Protein AF-A0AAW0LZB6-F1 (afdb_monomer_lite)

Secondary structure (DSSP, 8-state):
----PPPPPEEEEEE---STTHHHHHHHHHHHHHHH-TTEEEEEEE-HHHHHHHHTT--TTT--TTEEEEE----PPTT----S-THHHHHHHHHHHHHHHHHHHHHHHHHHTS---EEEEETT-TTHHHHHHHHT--EEEEE-S-THHHHHHHTHHHHHHHHTSS---S-B-TTSTT-TTSBGGGS-IIIIIS-SSS-HHHHHHHHHHHHGGGSS--EESGGGSSS------------S-----------SS-----HHHHHHHHHHHHHHGGGS----------GGG-EEEEE---STTHHHHHHHHHHHHHHH-TTSEEEEEEEHHHHHHHHTTS-TTS---TTEEEEEE--SPPTT----S-HHHHHHHHHHHHHHHHIIIIIHHHHHHHT----EEEEETT-TTHHHHHHHHT--EEEEE-S-HHHHHHHHTHHHHHHHHHS--S-HHHHHH-B-TTSTT-TT-BGGGS-HHHH-S--TT-HHHHHHHHHHHHGGGSS-EEESS-STTS-HHHHHHHHHHSS-EEE--S----PPPS----TT-HHHHHHTS-TT-------TTT----HHHHHHHHHH-

Structure (mmCIF, N/CA/C/O backbone):
data_AF-A0AAW0LZB6-F1
#
_entry.id   AF-A0AAW0LZB6-F1
#
loop_
_atom_site.group_PDB
_atom_site.id
_atom_site.type_symbol
_atom_site.label_atom_id
_atom_site.label_alt_id
_atom_site.label_comp_id
_atom_site.label_asym_id
_atom_site.label_entity_id
_atom_site.label_seq_id
_atom_site.pdbx_PDB_ins_code
_atom_site.Cartn_x
_atom_site.Cartn_y
_atom_site.Cartn_z
_atom_site.occupancy
_atom_site.B_iso_or_equiv
_atom_site.auth_seq_id
_atom_site.auth_comp_id
_atom_site.auth_asym_id
_atom_site.auth_atom_id
_atom_site.pdbx_PDB_model_num
ATOM 1 N N . MET A 1 1 ? -8.696 -3.576 50.695 1.00 37.84 1 MET A N 1
ATOM 2 C CA . MET A 1 1 ? -9.149 -3.639 49.290 1.00 37.84 1 MET A CA 1
ATOM 3 C C . MET A 1 1 ? -8.538 -2.445 48.588 1.00 37.84 1 MET A C 1
ATOM 5 O O . MET A 1 1 ? -8.639 -1.360 49.142 1.00 37.84 1 MET A O 1
ATOM 9 N N . ALA A 1 2 ? -7.823 -2.647 47.482 1.00 38.34 2 ALA A N 1
ATOM 10 C CA . ALA A 1 2 ? -7.198 -1.547 46.751 1.00 38.34 2 ALA A CA 1
ATOM 11 C C . ALA A 1 2 ? -8.216 -0.918 45.792 1.00 38.34 2 ALA A C 1
ATOM 13 O O . ALA A 1 2 ? -8.931 -1.641 45.101 1.00 38.34 2 ALA A O 1
ATOM 14 N N . GLU A 1 3 ? -8.283 0.409 45.769 1.00 43.34 3 GLU A N 1
ATOM 15 C CA . GLU A 1 3 ? -9.135 1.158 44.846 1.00 43.34 3 GLU A CA 1
ATOM 16 C C . GLU A 1 3 ? -8.582 1.058 43.419 1.00 43.34 3 GLU A C 1
ATOM 18 O O . GLU A 1 3 ? -7.417 1.371 43.160 1.00 43.34 3 GLU A O 1
ATOM 23 N N . THR A 1 4 ? -9.424 0.652 42.472 1.00 42.69 4 THR A N 1
ATOM 24 C CA . THR A 1 4 ? -9.118 0.730 41.041 1.00 42.69 4 THR A CA 1
ATOM 25 C C . THR A 1 4 ? -9.146 2.190 40.596 1.00 42.69 4 THR A C 1
ATOM 27 O O . THR A 1 4 ? -10.219 2.753 40.378 1.00 42.69 4 THR A O 1
ATOM 30 N N . LYS A 1 5 ? -7.968 2.810 40.452 1.00 45.06 5 LYS A N 1
ATOM 31 C CA . LYS A 1 5 ? -7.835 4.136 39.829 1.00 45.06 5 LYS A CA 1
ATOM 32 C C . LYS A 1 5 ? -8.330 4.076 38.382 1.00 45.06 5 LYS A C 1
ATOM 34 O O . LYS A 1 5 ? -7.759 3.349 37.573 1.00 45.06 5 LYS A O 1
ATOM 39 N N . SER A 1 6 ? -9.360 4.853 38.055 1.00 54.03 6 SER A N 1
ATOM 40 C CA . SER A 1 6 ? -9.753 5.075 36.663 1.00 54.03 6 SER A CA 1
ATOM 41 C C . SER A 1 6 ? -8.662 5.842 35.906 1.00 54.03 6 SER A C 1
ATOM 43 O O . SER A 1 6 ? -7.946 6.668 36.477 1.00 54.03 6 SER A O 1
ATOM 45 N N . SER A 1 7 ? -8.531 5.572 34.606 1.00 56.25 7 SER A N 1
ATOM 46 C CA . SER A 1 7 ? -7.719 6.394 33.703 1.00 56.25 7 SER A CA 1
ATOM 47 C C . SER A 1 7 ? -8.211 7.851 33.729 1.00 56.25 7 SER A C 1
ATOM 49 O O . SER A 1 7 ? -9.432 8.047 33.718 1.00 56.25 7 SER A O 1
ATOM 51 N N . PRO A 1 8 ? -7.328 8.866 33.697 1.00 61.81 8 PRO A N 1
ATOM 52 C CA . PRO A 1 8 ? -7.760 10.256 33.579 1.00 61.81 8 PRO A CA 1
ATOM 53 C C . PRO A 1 8 ? -8.546 10.457 32.276 1.00 61.81 8 PRO A C 1
ATOM 55 O O . PRO A 1 8 ? -8.106 10.011 31.214 1.00 61.81 8 PRO A O 1
ATOM 58 N N . LYS A 1 9 ? -9.705 11.124 32.362 1.00 73.75 9 LYS A N 1
ATOM 59 C CA . LYS A 1 9 ? -10.462 11.548 31.177 1.00 73.75 9 LYS A CA 1
ATOM 60 C C . LYS A 1 9 ? -9.611 12.502 30.336 1.00 73.75 9 LYS A C 1
ATOM 62 O O . LYS A 1 9 ? -8.907 13.344 30.892 1.00 73.75 9 LYS A O 1
ATOM 67 N N . LYS A 1 10 ? -9.705 12.383 29.012 1.00 85.94 10 LY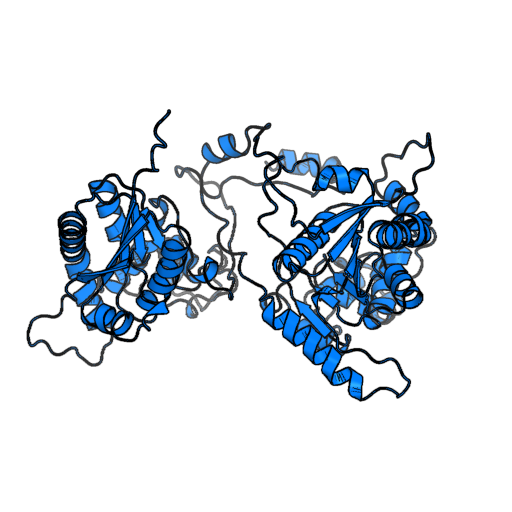S A N 1
ATOM 68 C CA . LYS A 1 10 ? -9.099 13.328 28.061 1.00 85.94 10 LYS A CA 1
ATOM 69 C C . LYS A 1 10 ? -10.183 14.152 27.371 1.00 85.94 10 LYS A C 1
ATOM 71 O O . LYS A 1 10 ? -11.324 13.711 27.262 1.00 85.94 10 LYS A O 1
ATOM 76 N N . HIS A 1 11 ? -9.799 15.324 26.883 1.00 92.81 11 HIS A N 1
ATOM 77 C CA . HIS A 1 11 ? -10.649 16.226 26.114 1.00 92.81 11 HIS A CA 1
ATOM 78 C C . HIS A 1 11 ? -9.928 16.583 24.809 1.00 92.81 11 HIS A C 1
ATOM 80 O O . HIS A 1 11 ? -8.838 17.164 24.846 1.00 92.81 11 HIS A O 1
ATOM 86 N N . VAL A 1 12 ? -10.496 16.199 23.670 1.00 93.69 12 VAL A N 1
ATOM 87 C CA . VAL A 1 12 ? -9.962 16.500 22.335 1.00 93.69 12 VAL A CA 1
ATOM 88 C C . VAL A 1 12 ? -10.838 17.575 21.707 1.00 93.69 12 VAL A C 1
ATOM 90 O O . VAL A 1 12 ? -12.052 17.398 21.598 1.00 93.69 12 VAL A O 1
ATOM 93 N N . ALA A 1 13 ? -10.235 18.684 21.285 1.00 96.50 13 ALA A N 1
ATOM 94 C CA . ALA A 1 13 ? -10.946 19.665 20.478 1.00 96.50 13 ALA A CA 1
ATOM 95 C C . ALA A 1 13 ? -10.765 19.330 18.999 1.00 96.50 13 ALA A C 1
ATOM 97 O O . ALA A 1 13 ? -9.649 19.073 18.553 1.00 96.50 13 ALA A O 1
ATOM 98 N N . VAL A 1 14 ? -11.856 19.349 18.245 1.00 96.69 14 VAL A N 1
ATOM 99 C CA . VAL A 1 14 ? -11.874 19.032 16.822 1.00 96.69 14 VAL A CA 1
ATOM 100 C C . VAL A 1 14 ? -12.255 20.284 16.049 1.00 96.69 14 VAL A C 1
ATOM 102 O O . VAL A 1 14 ? -13.348 20.799 16.253 1.00 96.69 14 VAL A O 1
ATOM 105 N N . LEU A 1 15 ? -11.380 20.793 15.184 1.00 97.19 15 LEU A N 1
ATOM 106 C CA . LEU A 1 15 ? -11.611 22.045 14.449 1.00 97.19 15 LEU A CA 1
ATOM 107 C C . LEU A 1 15 ? -11.840 21.729 12.973 1.00 97.19 15 LEU A C 1
ATOM 109 O O . LEU A 1 15 ? -10.936 21.224 12.319 1.00 97.19 15 LEU A O 1
ATOM 113 N N . ALA A 1 16 ? -13.023 22.019 12.436 1.00 92.56 16 ALA A N 1
ATOM 114 C CA . ALA A 1 16 ? -13.395 21.612 11.081 1.00 92.56 16 ALA A CA 1
ATOM 115 C C . ALA A 1 16 ? -13.456 22.789 10.091 1.00 92.56 16 ALA A C 1
ATOM 117 O O . ALA A 1 16 ? -14.102 23.803 10.360 1.00 92.56 16 ALA A O 1
ATOM 118 N N . PHE A 1 17 ? -12.854 22.627 8.906 1.00 89.75 17 PHE A N 1
ATOM 119 C CA . PHE A 1 17 ? -13.039 23.551 7.783 1.00 89.75 17 PHE A CA 1
ATOM 120 C C . PHE A 1 17 ? -14.479 23.402 7.243 1.00 89.75 17 PHE A C 1
ATOM 122 O O . PHE A 1 17 ? -14.897 22.280 6.962 1.00 89.75 17 PHE A O 1
ATOM 129 N N . PRO A 1 18 ? -15.289 24.474 7.131 1.00 81.12 18 PRO A N 1
ATOM 130 C CA . PRO A 1 18 ? -16.744 24.371 6.949 1.00 81.12 18 PRO A CA 1
ATOM 131 C C . PRO A 1 18 ? -17.202 24.080 5.511 1.00 81.12 18 PRO A C 1
ATOM 133 O O . PRO A 1 18 ? -18.406 23.960 5.276 1.00 81.12 18 PRO A O 1
ATOM 136 N N . PHE A 1 19 ? -16.282 24.014 4.546 1.00 79.50 19 PHE A N 1
ATOM 137 C CA . PHE A 1 19 ? -16.593 23.945 3.117 1.00 79.50 19 PHE A CA 1
ATOM 138 C C . PHE A 1 19 ? -16.382 22.539 2.536 1.00 79.50 19 PHE A C 1
ATOM 140 O O . PHE A 1 19 ? -15.566 21.756 3.018 1.00 79.50 19 PHE A O 1
ATOM 147 N N . GLY A 1 20 ? -17.116 22.218 1.467 1.00 71.50 20 GLY A N 1
ATOM 148 C CA . GLY A 1 20 ? -17.024 20.918 0.798 1.00 71.50 20 GLY A CA 1
ATOM 149 C C . GLY A 1 20 ? -17.418 19.745 1.705 1.00 71.50 20 GLY A C 1
ATOM 150 O O . GLY A 1 20 ? -18.363 19.835 2.487 1.00 71.50 20 GLY A O 1
ATOM 151 N N . SER A 1 21 ? -16.701 18.628 1.577 1.00 67.88 21 SER A N 1
ATOM 152 C CA . SER A 1 21 ? -16.896 17.403 2.368 1.00 67.88 21 SER A CA 1
ATOM 153 C C . SER A 1 21 ? -16.149 17.393 3.709 1.00 67.88 21 SER A C 1
ATOM 155 O O . SER A 1 21 ? -16.447 16.540 4.547 1.00 67.88 21 SER A O 1
ATOM 157 N N . HIS A 1 22 ? -15.233 18.341 3.939 1.00 77.81 22 HIS A N 1
ATOM 158 C CA . HIS A 1 22 ? -14.340 18.400 5.103 1.00 77.81 22 HIS A CA 1
ATOM 159 C C . HIS A 1 22 ? -15.051 18.176 6.458 1.00 77.81 22 HIS A C 1
ATOM 161 O O . HIS A 1 22 ? -14.616 17.302 7.218 1.00 77.81 22 HIS A O 1
ATOM 167 N N . PRO A 1 23 ? -16.197 18.833 6.761 1.00 77.62 23 PRO A N 1
ATOM 168 C CA . PRO A 1 23 ? -16.903 18.622 8.025 1.00 77.62 23 PRO A CA 1
ATOM 169 C C . PRO A 1 23 ? -17.402 17.191 8.237 1.00 77.62 23 PRO A C 1
ATOM 171 O O . PRO A 1 23 ? -17.370 16.673 9.353 1.00 77.62 23 PRO A O 1
ATOM 174 N N . LEU A 1 24 ? -17.895 16.561 7.168 1.00 78.00 24 LEU A N 1
ATOM 175 C CA . LEU A 1 24 ? -18.500 15.234 7.216 1.00 78.00 24 LEU A CA 1
ATOM 176 C C . LEU A 1 24 ? -17.428 14.162 7.409 1.00 78.00 24 LEU A C 1
ATOM 178 O O . LEU A 1 24 ? -17.588 13.278 8.251 1.00 78.00 24 LEU A O 1
ATOM 182 N N . SER A 1 25 ? -16.330 14.272 6.660 1.00 70.25 25 SER A N 1
ATOM 183 C CA . SER A 1 25 ? -15.192 13.363 6.751 1.00 70.25 25 SER A CA 1
ATOM 184 C C . SER A 1 25 ? -14.560 13.414 8.145 1.00 70.25 25 SER A C 1
ATOM 186 O O . SER A 1 25 ? -14.394 12.374 8.786 1.00 70.25 25 SER A O 1
ATOM 188 N N . LEU A 1 26 ? -14.306 14.618 8.675 1.00 76.19 26 LEU A N 1
ATOM 189 C CA . LEU A 1 26 ? -13.729 14.787 10.009 1.00 76.19 26 LEU A CA 1
ATOM 190 C C . LEU A 1 26 ? -14.674 14.290 11.119 1.00 76.19 26 LEU A C 1
ATOM 192 O O . LEU A 1 26 ? -14.229 13.616 12.046 1.00 76.19 26 LEU A O 1
ATOM 196 N N . LEU A 1 27 ? -15.991 14.512 11.013 1.00 83.69 27 LEU A N 1
ATOM 197 C CA . LEU A 1 27 ? -16.944 13.947 11.978 1.00 83.69 27 LEU A CA 1
ATOM 198 C C . LEU A 1 27 ? -17.016 12.408 11.909 1.00 83.69 27 LEU A C 1
ATOM 200 O O . LEU A 1 27 ? -17.202 11.755 12.936 1.00 83.69 27 LEU A O 1
ATOM 204 N N . ALA A 1 28 ? -16.844 11.808 10.727 1.00 75.62 28 ALA A N 1
ATOM 205 C CA . ALA A 1 28 ? -16.803 10.353 10.571 1.00 75.62 28 ALA A CA 1
ATOM 206 C C . ALA A 1 28 ? -15.567 9.715 11.238 1.00 75.62 28 ALA A C 1
ATOM 208 O O . ALA A 1 28 ? -15.676 8.611 11.777 1.00 75.62 28 ALA A O 1
ATOM 209 N N . LEU A 1 29 ? -14.421 10.411 11.256 1.00 70.94 29 LEU A N 1
ATOM 210 C CA . LEU A 1 29 ? -13.267 10.053 12.092 1.00 70.94 29 LEU A CA 1
ATOM 211 C C . LEU A 1 29 ? -13.630 10.121 13.579 1.00 70.94 29 LEU A C 1
ATOM 213 O O . LEU A 1 29 ? -13.495 9.131 14.298 1.00 70.94 29 LEU A O 1
ATOM 217 N N . VAL A 1 30 ? -14.132 11.270 14.033 1.00 79.81 30 VAL A N 1
ATOM 218 C CA . VAL A 1 30 ? -14.417 11.512 15.455 1.00 79.81 30 VAL A CA 1
ATOM 219 C C . VAL A 1 30 ? -15.426 10.511 16.013 1.00 79.81 30 VAL A C 1
ATOM 221 O O . VAL A 1 30 ? -15.245 10.038 17.128 1.00 79.81 30 VAL A O 1
ATOM 224 N N . ARG A 1 31 ? -16.440 10.110 15.234 1.00 79.94 31 ARG A N 1
ATOM 225 C CA . ARG A 1 31 ? -17.393 9.059 15.636 1.00 79.94 31 ARG A CA 1
ATOM 226 C C . ARG A 1 31 ? -16.720 7.716 15.936 1.00 79.94 31 ARG A C 1
ATOM 228 O O . ARG A 1 31 ? -17.100 7.076 16.910 1.00 79.94 31 ARG A O 1
ATOM 235 N N . LYS A 1 32 ? -15.704 7.313 15.167 1.00 69.62 32 LYS A N 1
ATOM 236 C CA . LYS A 1 32 ? -14.934 6.083 15.435 1.00 69.62 32 LYS A CA 1
ATOM 237 C C . LYS A 1 32 ? -14.071 6.235 16.686 1.00 69.62 32 LYS A C 1
ATOM 239 O O . LYS A 1 32 ? -14.173 5.424 17.597 1.00 69.62 32 LYS A O 1
ATOM 244 N N . LEU A 1 33 ? -13.311 7.330 16.782 1.00 65.56 33 LEU A N 1
ATOM 245 C CA . LEU A 1 33 ? -12.477 7.611 17.959 1.00 65.56 33 LEU A CA 1
ATOM 246 C C . LEU A 1 33 ? -13.303 7.683 19.253 1.00 65.56 33 LEU A C 1
ATOM 248 O O . LEU A 1 33 ? -12.861 7.199 20.288 1.00 65.56 33 LEU A O 1
ATOM 252 N N . ALA A 1 34 ? -14.509 8.247 19.200 1.00 75.69 34 ALA A N 1
ATOM 253 C CA . ALA A 1 34 ? -15.417 8.338 20.338 1.00 75.69 34 ALA A CA 1
ATOM 254 C C . ALA A 1 34 ? -16.033 6.985 20.739 1.00 75.69 34 ALA A C 1
ATOM 256 O O . ALA A 1 34 ? -16.273 6.774 21.928 1.00 75.69 34 ALA A O 1
ATOM 257 N N . GLN A 1 35 ? -16.256 6.073 19.784 1.00 74.44 35 GLN A N 1
ATOM 258 C CA . GLN A 1 35 ? -16.667 4.688 20.053 1.00 74.44 35 GLN A CA 1
ATOM 259 C C . GLN A 1 35 ? -15.535 3.880 20.701 1.00 74.44 35 GLN A C 1
ATOM 261 O O . GLN A 1 35 ? -15.765 3.212 21.709 1.00 74.44 35 GLN A O 1
ATOM 266 N N . ASP A 1 36 ? -14.320 3.984 20.160 1.00 66.31 36 ASP A N 1
ATOM 267 C CA . ASP A 1 36 ? -13.149 3.235 20.630 1.00 66.31 36 ASP A CA 1
ATOM 268 C C . ASP A 1 36 ? -12.569 3.797 21.944 1.00 66.31 36 ASP A C 1
ATOM 270 O O . ASP A 1 36 ? -11.957 3.066 22.726 1.00 66.31 36 ASP A O 1
ATOM 274 N N . ALA A 1 37 ? -12.784 5.088 22.224 1.00 70.81 37 ALA A N 1
ATOM 275 C CA . ALA A 1 37 ? -12.300 5.785 23.414 1.00 70.81 37 ALA A CA 1
ATOM 276 C C . ALA A 1 37 ? -13.446 6.456 24.215 1.00 70.81 37 ALA A C 1
ATOM 278 O O . ALA A 1 37 ? -13.511 7.685 24.310 1.00 70.81 37 ALA A O 1
ATOM 279 N N . PRO A 1 38 ? -14.335 5.678 24.870 1.00 77.62 38 PRO A N 1
ATOM 280 C CA . PRO A 1 38 ? -15.497 6.195 25.611 1.00 77.62 38 PRO A CA 1
ATOM 281 C C . PRO A 1 38 ? -15.142 6.988 26.888 1.00 77.62 38 PRO A C 1
ATOM 283 O O . PRO A 1 38 ? -16.022 7.499 27.578 1.00 77.62 38 PRO A O 1
ATOM 286 N N . ASN A 1 39 ? -13.856 7.077 27.239 1.00 77.69 39 ASN A N 1
ATOM 287 C CA . ASN A 1 39 ? -13.305 7.911 28.314 1.00 77.69 39 ASN A CA 1
ATOM 288 C C . ASN A 1 39 ? -12.697 9.238 27.806 1.00 77.69 39 ASN A C 1
ATOM 290 O O . ASN A 1 39 ? -12.099 9.976 28.597 1.00 77.69 39 ASN A O 1
ATOM 294 N N . VAL A 1 40 ? -12.830 9.532 26.510 1.00 84.25 40 VAL A N 1
ATOM 295 C CA . VAL A 1 40 ? -12.382 10.766 25.859 1.00 84.25 40 VAL A CA 1
ATOM 296 C C . VAL A 1 40 ? -13.605 11.551 25.398 1.00 84.25 40 VAL A C 1
ATOM 298 O O . VAL A 1 40 ? -14.446 11.009 24.686 1.00 84.25 40 VAL A O 1
ATOM 301 N N . GLU A 1 41 ? -13.697 12.817 25.801 1.00 90.56 41 GLU A N 1
ATOM 302 C CA . GLU A 1 41 ? -14.722 13.749 25.319 1.00 90.56 41 GLU A CA 1
ATOM 303 C C . GLU A 1 41 ? -14.200 14.492 24.079 1.00 90.56 41 GLU A C 1
ATOM 305 O O . GLU A 1 41 ? -13.054 14.956 24.064 1.00 90.56 41 GLU A O 1
ATOM 310 N N . PHE A 1 42 ? -15.039 14.635 23.054 1.00 93.44 42 PHE A N 1
ATOM 311 C CA . PHE A 1 42 ? -14.720 15.299 21.792 1.00 93.44 42 PHE A CA 1
ATOM 312 C C . PHE A 1 42 ? -15.601 16.536 21.591 1.00 93.44 42 PHE A C 1
ATOM 314 O O . PHE A 1 42 ? -16.817 16.427 21.416 1.00 93.44 42 PHE A O 1
ATOM 321 N N . SER A 1 43 ? -14.984 17.715 21.553 1.00 97.38 43 SER A N 1
ATOM 322 C CA . SER A 1 43 ? -15.671 18.974 21.241 1.00 97.38 43 SER A CA 1
ATOM 323 C C . SER A 1 43 ? -15.476 19.316 19.766 1.00 97.38 43 SER A C 1
ATOM 325 O O . SER A 1 43 ? -14.367 19.636 19.358 1.00 97.38 43 SER A O 1
ATOM 327 N N . PHE A 1 44 ? -16.534 19.237 18.958 1.00 96.94 44 PHE A N 1
ATOM 328 C CA . PHE A 1 44 ? -16.507 19.452 17.508 1.00 96.94 44 PHE A CA 1
ATOM 329 C C . PHE A 1 44 ? -16.890 20.893 17.147 1.00 96.94 44 PHE A C 1
ATOM 331 O O . PHE A 1 44 ? -18.060 21.267 17.205 1.00 96.94 44 PHE A O 1
ATOM 338 N N . LEU A 1 45 ? -15.897 21.705 16.790 1.00 98.00 45 LEU A N 1
ATOM 339 C CA . LEU A 1 45 ? -16.012 23.129 16.491 1.00 98.00 45 LEU A CA 1
ATOM 340 C C . LEU A 1 45 ? -16.191 23.342 14.979 1.00 98.00 45 LEU A C 1
ATOM 342 O O . LEU A 1 45 ? -15.314 22.995 14.183 1.00 98.00 45 LEU A O 1
ATOM 346 N N . ASN A 1 46 ? -17.314 23.939 14.577 1.00 95.56 46 ASN A N 1
ATOM 347 C CA . ASN A 1 46 ? -17.611 24.296 13.183 1.00 95.56 46 ASN A CA 1
ATOM 348 C C . ASN A 1 46 ? -18.676 25.412 13.122 1.00 95.56 46 ASN A C 1
ATOM 350 O O . ASN A 1 46 ? -19.205 25.839 14.141 1.00 95.56 46 ASN A O 1
ATOM 354 N N . THR A 1 47 ? -19.017 25.895 11.930 1.00 94.19 47 THR A N 1
ATOM 355 C CA . THR A 1 47 ? -20.078 26.888 11.727 1.00 94.19 47 THR A CA 1
ATOM 356 C C . THR A 1 47 ? -21.468 26.362 12.118 1.00 94.19 47 THR A C 1
ATOM 358 O O . THR A 1 47 ? -21.753 25.186 11.870 1.00 94.19 47 THR A O 1
ATOM 361 N N . PRO A 1 48 ? -22.384 27.224 12.615 1.00 93.00 48 PRO A N 1
ATOM 362 C CA . PRO A 1 48 ? -23.757 26.838 12.962 1.00 93.00 48 PRO A CA 1
ATOM 363 C C . PRO A 1 48 ? -24.489 26.085 11.849 1.00 93.00 48 PRO A C 1
ATOM 365 O O . PRO A 1 48 ? -25.196 25.110 12.091 1.00 93.00 48 PRO A O 1
ATOM 368 N N . LYS A 1 49 ? -24.291 26.509 10.594 1.00 86.25 49 LYS A N 1
ATOM 369 C CA . LYS A 1 49 ? -24.891 25.870 9.416 1.00 86.25 49 LYS A CA 1
ATOM 370 C C . LYS A 1 49 ? -24.358 24.448 9.205 1.00 86.25 49 LYS A C 1
ATOM 372 O O . LYS A 1 49 ? -25.143 23.549 8.909 1.00 86.25 49 LYS A O 1
ATOM 377 N N . SER A 1 50 ? -23.048 24.252 9.365 1.00 86.00 50 SER A N 1
ATOM 378 C CA . SER A 1 50 ? -22.397 22.944 9.249 1.00 86.00 50 SER A CA 1
ATOM 379 C C . SER A 1 50 ? -22.821 22.016 10.390 1.00 86.00 50 SER A C 1
ATOM 381 O O . SER A 1 50 ? -23.355 20.938 10.134 1.00 86.00 50 SER A O 1
ATOM 383 N N . ASN A 1 51 ? -22.706 22.467 11.644 1.00 92.25 51 ASN A N 1
ATOM 384 C CA . ASN A 1 51 ? -23.119 21.695 12.819 1.00 92.25 51 ASN A CA 1
ATOM 385 C C . ASN A 1 51 ? -24.600 21.307 12.759 1.00 92.25 51 ASN A C 1
ATOM 387 O O . ASN A 1 51 ? -24.935 20.137 12.939 1.00 92.25 51 ASN A O 1
ATOM 391 N N . HIS A 1 52 ? -25.489 22.245 12.417 1.00 87.88 52 HIS A N 1
ATOM 392 C CA . HIS A 1 52 ? -26.896 21.920 12.205 1.00 87.88 52 HIS A CA 1
ATOM 393 C C . HIS A 1 52 ? -27.050 20.822 11.143 1.00 87.88 52 HIS A C 1
ATOM 395 O O . HIS A 1 52 ? -27.745 19.839 11.384 1.00 87.88 52 HIS A O 1
ATOM 401 N N . SER A 1 53 ? -26.381 20.930 9.991 1.00 82.12 53 SER A N 1
ATOM 402 C CA . SER A 1 53 ? -26.462 19.909 8.937 1.00 82.12 53 SER A CA 1
ATOM 403 C C . SER A 1 53 ? -25.937 18.533 9.364 1.00 82.12 53 SER A C 1
ATOM 405 O O . SER A 1 53 ? -26.475 17.529 8.913 1.00 82.12 53 SER A O 1
ATOM 407 N N . LEU A 1 54 ? -24.894 18.473 10.195 1.00 80.12 54 LEU A N 1
ATOM 408 C CA . LEU A 1 54 ? -24.229 17.228 10.600 1.00 80.12 54 LEU A CA 1
ATOM 409 C C . LEU A 1 54 ? -24.917 16.498 11.761 1.00 80.12 54 LEU A C 1
ATOM 411 O O . LEU A 1 54 ? -24.867 15.266 11.836 1.00 80.12 54 LEU A O 1
ATOM 415 N N . PHE A 1 55 ? -25.520 17.255 12.683 1.00 83.19 55 PHE A N 1
ATOM 416 C CA . PHE A 1 55 ? -26.066 16.729 13.935 1.00 83.19 55 PHE A CA 1
ATOM 417 C C . PHE A 1 55 ? -27.605 16.724 13.986 1.00 83.19 55 PHE A C 1
ATOM 419 O O . PHE A 1 55 ? -28.162 15.919 14.725 1.00 83.19 55 PHE A O 1
ATOM 426 N N . SER A 1 56 ? -28.318 17.529 13.179 1.00 75.88 56 SER A N 1
ATOM 427 C CA . SER A 1 56 ? -29.800 17.490 13.142 1.00 75.88 56 SER A CA 1
ATOM 428 C C . SER A 1 56 ? -30.381 16.261 12.429 1.00 75.88 56 SER A C 1
ATOM 430 O O . SER A 1 56 ? -31.547 15.931 12.633 1.00 75.88 56 SER A O 1
ATOM 432 N N . THR A 1 57 ? -29.584 15.579 11.602 1.00 61.03 57 THR A N 1
ATOM 433 C CA . THR A 1 57 ? -29.996 14.398 10.822 1.00 61.03 57 THR A CA 1
ATOM 434 C C . THR A 1 57 ? -29.518 13.070 11.411 1.00 61.03 57 THR A C 1
ATOM 436 O O . THR A 1 57 ? -29.798 12.022 10.832 1.00 61.03 57 THR A O 1
ATOM 439 N N . ALA A 1 58 ? -28.777 13.096 12.523 1.00 61.34 58 ALA A N 1
ATOM 440 C CA . ALA A 1 58 ? -28.241 11.898 13.163 1.00 61.34 58 ALA A CA 1
ATOM 441 C C . ALA A 1 58 ? -29.360 11.062 13.803 1.00 61.34 58 ALA A C 1
ATOM 443 O O . ALA A 1 58 ? -30.257 11.595 14.462 1.00 61.34 58 ALA A O 1
ATOM 444 N N . LYS A 1 59 ? -29.301 9.739 13.635 1.00 62.12 59 LYS A N 1
ATOM 445 C CA . LYS A 1 59 ? -30.227 8.822 14.317 1.00 62.12 59 LYS A CA 1
ATOM 446 C C . LYS A 1 59 ? -29.850 8.662 15.800 1.00 62.12 59 LYS A C 1
ATOM 448 O O . LYS A 1 59 ? -28.692 8.893 16.143 1.00 62.12 59 LYS A O 1
ATOM 453 N N . PRO A 1 60 ? -30.766 8.226 16.690 1.00 58.38 60 PRO A N 1
ATOM 454 C CA . PRO A 1 60 ? -30.477 8.084 18.124 1.00 58.38 60 PRO A CA 1
ATOM 455 C C . PRO A 1 60 ? -29.283 7.174 18.464 1.00 58.38 60 PRO A C 1
ATOM 457 O O . PRO A 1 60 ? -28.639 7.375 19.486 1.00 58.38 60 PRO A O 1
ATOM 460 N N . ASP A 1 61 ? -28.987 6.197 17.608 1.00 59.56 61 ASP A N 1
ATOM 461 C CA . ASP A 1 61 ? -27.858 5.261 17.672 1.00 59.56 61 ASP A CA 1
ATOM 462 C C . ASP A 1 61 ? -26.527 5.839 17.142 1.00 59.56 61 ASP A C 1
ATOM 464 O O . ASP A 1 61 ? -25.459 5.306 17.437 1.00 59.56 61 ASP A O 1
ATOM 468 N N . GLU A 1 62 ? -26.567 6.961 16.418 1.00 59.00 62 GLU A N 1
ATOM 469 C CA . GLU A 1 62 ? -25.394 7.706 15.930 1.00 59.00 62 GLU A CA 1
ATOM 470 C C . GLU A 1 62 ? -24.998 8.870 16.871 1.00 59.00 62 GLU A C 1
ATOM 472 O O . GLU A 1 62 ? -23.973 9.530 16.657 1.00 59.00 62 GLU A O 1
ATOM 477 N N . ILE A 1 63 ? -25.802 9.136 17.912 1.00 68.81 63 ILE A N 1
ATOM 478 C CA . ILE A 1 63 ? -25.541 10.147 18.946 1.00 68.81 63 ILE A CA 1
ATOM 479 C C . ILE A 1 63 ? -24.654 9.526 20.029 1.00 68.81 63 ILE A C 1
ATOM 481 O O . ILE A 1 63 ? -25.124 8.885 20.969 1.00 68.81 63 ILE A O 1
ATOM 485 N N . LEU A 1 64 ? -23.347 9.733 19.895 1.00 79.50 64 LEU A N 1
ATOM 486 C CA . LEU A 1 64 ? -22.367 9.300 20.887 1.00 79.50 64 LEU A CA 1
ATOM 487 C C . LEU A 1 64 ? -22.323 10.310 22.046 1.00 79.50 64 LEU A C 1
ATOM 489 O O . LEU A 1 64 ? -22.184 11.508 21.793 1.00 79.50 64 LEU A O 1
ATOM 493 N N . PRO A 1 65 ? -22.436 9.865 23.313 1.00 85.12 65 PRO A N 1
ATOM 494 C CA . PRO A 1 65 ? -22.597 10.758 24.464 1.00 85.12 65 PRO A CA 1
ATOM 495 C C . PRO A 1 65 ? -21.350 11.601 24.767 1.00 85.12 65 PRO A C 1
ATOM 497 O O . PRO A 1 65 ? -21.451 12.579 25.500 1.00 85.12 65 PRO A O 1
ATOM 500 N N . ASN A 1 66 ? -20.203 11.219 24.203 1.00 90.19 66 ASN A N 1
ATOM 501 C CA . ASN A 1 66 ? -18.904 11.869 24.333 1.00 90.19 66 ASN A CA 1
ATOM 502 C C . ASN A 1 66 ? -18.501 12.692 23.092 1.00 90.19 66 ASN A C 1
ATOM 504 O O . ASN A 1 66 ? -17.323 12.996 22.914 1.00 90.19 66 ASN A O 1
ATOM 508 N N . ILE A 1 67 ? -19.455 13.063 22.226 1.00 93.25 67 ILE A N 1
ATOM 509 C CA . ILE A 1 67 ? -19.258 14.075 21.176 1.00 93.25 67 ILE A CA 1
ATOM 510 C C . ILE A 1 67 ? -20.228 15.230 21.408 1.00 93.25 67 ILE A C 1
ATOM 512 O O . ILE A 1 67 ? -21.437 15.022 21.516 1.00 93.25 67 ILE A O 1
ATOM 516 N N . LYS A 1 68 ? -19.718 16.463 21.397 1.00 94.62 68 LYS A N 1
ATOM 517 C CA . LYS A 1 68 ? -20.535 17.674 21.505 1.00 94.62 68 LYS A CA 1
ATOM 518 C C . LYS A 1 68 ? -20.138 18.713 20.462 1.00 94.62 68 LYS A C 1
ATOM 520 O O . LYS A 1 68 ? -18.962 19.021 20.308 1.00 94.62 68 LYS A O 1
ATOM 525 N N . ALA A 1 69 ? -21.124 19.257 19.753 1.00 95.12 69 ALA A N 1
ATOM 526 C CA . ALA A 1 69 ? -20.916 20.298 18.751 1.00 95.12 69 ALA A CA 1
ATOM 527 C C . ALA A 1 69 ? -20.823 21.697 19.387 1.00 95.12 69 ALA A C 1
ATOM 529 O O . ALA A 1 69 ? -21.558 22.004 20.327 1.00 95.12 69 ALA A O 1
ATOM 530 N N . TYR A 1 70 ? -19.946 22.537 18.838 1.00 96.94 70 TYR A N 1
ATOM 531 C CA . TYR A 1 70 ? -19.691 23.916 19.250 1.00 96.94 70 TYR A CA 1
ATOM 532 C C . TYR A 1 70 ? -19.679 24.842 18.032 1.00 96.94 70 TYR A C 1
ATOM 534 O O . TYR A 1 70 ? -18.999 24.574 17.039 1.00 96.94 70 TYR A O 1
ATOM 542 N N . ASP A 1 71 ? -20.435 25.934 18.114 1.00 96.50 71 ASP A N 1
ATOM 543 C CA . ASP A 1 71 ? -20.658 26.849 16.997 1.00 96.50 71 ASP A CA 1
ATOM 544 C C . ASP A 1 71 ? -19.607 27.970 16.937 1.00 96.50 71 ASP A C 1
ATOM 546 O O . ASP A 1 71 ? -19.401 28.715 17.894 1.00 96.50 71 ASP A O 1
ATOM 550 N N . VAL A 1 72 ? -18.982 28.119 15.769 1.00 95.56 72 VAL A N 1
ATOM 551 C CA . VAL A 1 72 ? -17.931 29.099 15.458 1.00 95.56 72 VAL A CA 1
ATOM 552 C C . VAL A 1 72 ? -18.424 30.027 14.343 1.00 95.56 72 VAL A C 1
ATOM 554 O O . VAL A 1 72 ? -18.953 29.567 13.335 1.00 95.56 72 VAL A O 1
ATOM 557 N N . ALA A 1 73 ? -18.290 31.347 14.497 1.00 93.25 73 ALA A N 1
ATOM 558 C CA . ALA A 1 73 ? -18.833 32.292 13.515 1.00 93.25 73 ALA A CA 1
ATOM 559 C C . ALA A 1 73 ? -18.116 32.211 12.149 1.00 93.25 73 ALA A C 1
ATOM 561 O O . ALA A 1 73 ? -16.889 32.132 12.085 1.00 93.25 73 ALA A O 1
ATOM 562 N N . ASP A 1 74 ? -18.893 32.288 11.064 1.00 87.31 74 ASP A N 1
ATOM 563 C CA . ASP A 1 74 ? -18.448 32.101 9.671 1.00 87.31 74 ASP A CA 1
ATOM 564 C C . ASP A 1 74 ? -17.759 33.327 9.037 1.00 87.31 74 ASP A C 1
ATOM 566 O O . ASP A 1 74 ? -17.245 33.242 7.927 1.00 87.31 74 ASP A O 1
ATOM 570 N N . GLY A 1 75 ? -17.746 34.467 9.734 1.00 90.50 75 GLY A N 1
ATOM 571 C CA . GLY A 1 75 ? -17.141 35.717 9.264 1.00 90.50 75 GLY A CA 1
ATOM 572 C C . GLY A 1 75 ? -18.008 36.555 8.326 1.00 90.50 75 GLY A C 1
ATOM 573 O O . GLY A 1 75 ? -17.604 37.665 7.975 1.00 90.50 75 GLY A O 1
ATOM 574 N N . VAL A 1 76 ? -19.208 36.094 7.956 1.00 89.81 76 VAL A N 1
ATOM 575 C CA . VAL A 1 76 ? -20.095 36.831 7.047 1.00 89.81 76 VAL A CA 1
ATOM 576 C C . VAL A 1 76 ? -20.740 38.015 7.787 1.00 89.81 76 VAL A C 1
ATOM 578 O O . VAL A 1 76 ? -21.434 37.816 8.789 1.00 89.81 76 VAL A O 1
ATOM 581 N N . PRO A 1 77 ? -20.559 39.275 7.333 1.00 90.56 77 PRO A N 1
ATOM 582 C CA . PRO A 1 77 ? -21.163 40.423 8.004 1.00 90.56 77 PRO A CA 1
ATOM 583 C C . PRO A 1 77 ? -22.695 40.356 7.980 1.00 90.56 77 PRO A C 1
ATOM 585 O O . PRO A 1 77 ? -23.310 39.947 6.996 1.00 90.56 77 PRO A O 1
ATOM 588 N N . LYS A 1 78 ? -23.348 40.796 9.061 1.00 88.44 78 LYS A N 1
ATOM 589 C CA . LYS A 1 78 ? -24.810 40.714 9.188 1.00 88.44 78 LYS A CA 1
ATOM 590 C C . LYS A 1 78 ? -25.519 41.497 8.074 1.00 88.44 78 LYS A C 1
ATOM 592 O O . LYS A 1 78 ? -25.440 42.721 8.030 1.00 88.44 78 LYS A O 1
ATOM 597 N N . GLY A 1 79 ? -26.276 40.786 7.237 1.00 84.00 79 GLY A N 1
ATOM 598 C CA . GLY A 1 79 ? -26.993 41.358 6.090 1.00 84.00 79 GLY A CA 1
ATOM 599 C C . GLY A 1 79 ? -26.168 41.438 4.802 1.00 84.00 79 GLY A C 1
ATOM 600 O O . GLY A 1 79 ? -26.691 41.900 3.791 1.00 84.00 79 GLY A O 1
ATOM 601 N N . HIS A 1 80 ? -24.916 40.972 4.818 1.00 88.44 80 HIS A N 1
ATOM 602 C CA . HIS A 1 80 ? -24.123 40.768 3.611 1.00 88.44 80 HIS A CA 1
ATOM 603 C C . HIS A 1 80 ? -24.688 39.601 2.799 1.00 88.44 80 HIS A C 1
ATOM 605 O O . HIS A 1 80 ? -25.027 38.555 3.354 1.00 88.44 80 HIS A O 1
ATOM 611 N N . VAL A 1 81 ? -24.792 39.782 1.484 1.00 87.06 81 VAL A N 1
ATOM 612 C CA . VAL A 1 81 ? -25.218 38.737 0.549 1.00 87.06 81 VAL A CA 1
ATOM 613 C C . VAL A 1 81 ? -23.990 38.333 -0.247 1.00 87.06 81 VAL A C 1
ATOM 615 O O . VAL A 1 81 ? -23.471 39.143 -1.011 1.00 87.06 81 VAL A O 1
ATOM 618 N N . LEU A 1 82 ? -23.534 37.095 -0.050 1.00 81.44 82 LEU A N 1
ATOM 619 C CA . LEU A 1 82 ? -22.419 36.534 -0.811 1.00 81.44 82 LEU A CA 1
ATOM 620 C C . LEU A 1 82 ? -22.737 36.571 -2.311 1.00 81.44 82 LEU A C 1
ATOM 622 O O . LEU A 1 82 ? -23.855 36.259 -2.734 1.00 81.44 82 LEU A O 1
ATOM 626 N N . SER A 1 83 ? -21.744 36.947 -3.108 1.00 80.38 83 SER A N 1
ATOM 627 C CA . SER A 1 83 ? -21.805 36.877 -4.562 1.00 80.38 83 SER A CA 1
ATOM 628 C C . SER A 1 83 ? -21.852 35.418 -5.050 1.00 80.38 83 SER A C 1
ATOM 630 O O . SER A 1 83 ? -21.624 34.482 -4.280 1.00 80.38 83 SER A O 1
ATOM 632 N N . PRO A 1 84 ? -22.109 35.183 -6.350 1.00 64.44 84 PRO A N 1
ATOM 633 C CA . PRO A 1 84 ? -22.025 33.845 -6.934 1.00 64.44 84 PRO A CA 1
ATOM 634 C C . PRO A 1 84 ? -20.617 33.223 -6.922 1.00 64.44 84 PRO A C 1
ATOM 636 O O . PRO A 1 84 ? -20.489 32.059 -7.293 1.00 64.44 84 PRO A O 1
ATOM 639 N N . ASN A 1 85 ? -19.569 33.968 -6.545 1.00 70.00 85 ASN A N 1
ATOM 640 C CA . ASN A 1 85 ? -18.217 33.431 -6.420 1.00 70.00 85 ASN A CA 1
ATOM 641 C C . ASN A 1 85 ? -18.082 32.649 -5.094 1.00 70.00 85 ASN A C 1
ATOM 643 O O . ASN A 1 85 ? -18.127 33.272 -4.030 1.00 70.00 85 ASN A O 1
ATOM 647 N N . PRO A 1 86 ? -17.866 31.318 -5.117 1.00 63.53 86 PRO A N 1
ATOM 648 C CA . PRO A 1 86 ? -17.765 30.519 -3.895 1.00 63.53 86 PRO A CA 1
ATOM 649 C C . PRO A 1 86 ? -16.588 30.924 -2.991 1.00 63.53 86 PRO A C 1
ATOM 651 O O . PRO A 1 86 ? -16.670 30.728 -1.779 1.00 63.53 86 PRO A O 1
ATOM 654 N N . ILE A 1 87 ? -15.531 31.529 -3.548 1.00 74.75 87 ILE A N 1
ATOM 655 C CA . ILE A 1 87 ? -14.325 31.925 -2.807 1.00 74.75 87 ILE A CA 1
ATOM 656 C C . ILE A 1 87 ? -14.598 33.064 -1.810 1.00 74.75 87 ILE A C 1
ATOM 658 O O . ILE A 1 87 ? -13.952 33.131 -0.769 1.00 74.75 87 ILE A O 1
ATOM 662 N N . GLU A 1 88 ? -15.598 33.923 -2.042 1.00 82.06 88 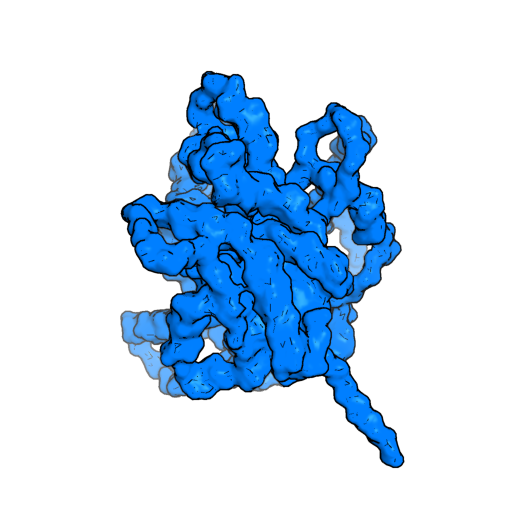GLU A N 1
ATOM 663 C CA . GLU A 1 88 ? -15.888 35.055 -1.143 1.00 82.06 88 GLU A CA 1
ATOM 664 C C . GLU A 1 88 ? -16.244 34.605 0.285 1.00 82.06 88 GLU A C 1
ATOM 666 O O . GLU A 1 88 ? -15.798 35.207 1.263 1.00 82.06 88 GLU A O 1
ATOM 671 N N . GLY A 1 89 ? -17.014 33.520 0.418 1.00 80.69 89 GLY A N 1
ATOM 672 C CA . GLY A 1 89 ? -17.333 32.944 1.726 1.00 80.69 89 GLY A CA 1
ATOM 673 C C . GLY A 1 89 ? -16.099 32.366 2.425 1.00 80.69 89 GLY A C 1
ATOM 674 O O . GLY A 1 89 ? -15.976 32.477 3.643 1.00 80.69 89 GLY A O 1
ATOM 675 N N . VAL A 1 90 ? -15.168 31.798 1.654 1.00 83.50 90 VAL A N 1
ATOM 676 C CA . VAL A 1 90 ? -13.915 31.212 2.153 1.00 83.50 90 VAL A CA 1
ATOM 677 C C . VAL A 1 90 ? -12.967 32.304 2.659 1.00 83.50 90 VAL A C 1
ATOM 679 O O . VAL A 1 90 ? -12.468 32.211 3.778 1.00 83.50 90 VAL A O 1
ATOM 682 N N . GLU A 1 91 ? -12.796 33.385 1.895 1.00 85.06 91 GLU A N 1
ATOM 683 C CA . GLU A 1 91 ? -12.007 34.567 2.276 1.00 85.06 91 GLU A CA 1
ATOM 684 C C . GLU A 1 91 ? -12.510 35.209 3.581 1.00 85.06 91 GLU A C 1
ATOM 686 O O . GLU A 1 91 ? -11.725 35.501 4.488 1.00 85.06 91 GLU A O 1
ATOM 691 N N . LEU A 1 92 ? -13.831 35.401 3.705 1.00 88.81 92 LEU A N 1
ATOM 692 C CA . LEU A 1 92 ? -14.452 35.960 4.911 1.00 88.81 92 LEU A CA 1
ATOM 693 C C . LEU A 1 92 ? -14.252 35.059 6.137 1.00 88.81 92 LEU A C 1
ATOM 695 O O . LEU A 1 92 ? -13.979 35.573 7.223 1.00 88.81 92 LEU A O 1
ATOM 699 N N . PHE A 1 93 ? -14.333 33.738 5.958 1.00 91.81 93 PHE A N 1
ATOM 700 C CA . PHE A 1 93 ? -14.109 32.755 7.015 1.00 91.81 93 PHE A CA 1
ATOM 701 C C . PHE A 1 93 ? -12.648 32.720 7.487 1.00 91.81 93 PHE A C 1
ATOM 703 O O . PHE A 1 93 ? -12.386 32.847 8.688 1.00 91.81 93 PHE A O 1
ATOM 710 N N . ILE A 1 94 ? -11.683 32.596 6.567 1.00 89.62 94 ILE A N 1
ATOM 711 C CA . ILE A 1 94 ? -10.245 32.518 6.895 1.00 89.62 94 ILE A CA 1
ATOM 712 C C . ILE A 1 94 ? -9.815 33.751 7.693 1.00 89.62 94 ILE A C 1
ATOM 714 O O . ILE A 1 94 ? -9.177 33.627 8.738 1.00 89.62 94 ILE A O 1
ATOM 718 N N . LYS A 1 95 ? -10.260 34.939 7.266 1.00 90.75 95 LYS A N 1
ATOM 719 C CA . LYS A 1 95 ? -9.942 36.230 7.893 1.00 90.75 95 LYS A CA 1
ATOM 720 C C . LYS A 1 95 ? -10.255 36.316 9.394 1.00 90.75 95 LYS A C 1
ATOM 722 O O . LYS A 1 95 ? -9.615 37.098 10.094 1.00 90.75 95 LYS A O 1
ATOM 727 N N . VAL A 1 96 ? -11.251 35.574 9.885 1.00 91.31 96 VAL A N 1
ATOM 728 C CA . VAL A 1 96 ? -11.707 35.631 11.290 1.00 91.31 96 VAL A CA 1
ATOM 729 C C . VAL A 1 96 ? -11.452 34.346 12.080 1.00 91.31 96 VAL A C 1
ATOM 731 O O . VAL A 1 96 ? -11.586 34.345 13.306 1.00 91.31 96 VAL A O 1
ATOM 734 N N . SER A 1 97 ? -11.090 33.257 11.400 1.00 91.44 97 SER A N 1
ATOM 735 C CA . SER A 1 97 ? -10.992 31.921 11.996 1.00 91.44 97 SER A CA 1
ATOM 736 C C . SER A 1 97 ? -10.083 31.838 13.234 1.00 91.44 97 SER A C 1
ATOM 738 O O . SER A 1 97 ? -10.561 31.320 14.246 1.00 91.44 97 SER A O 1
ATOM 740 N N . PRO A 1 98 ? -8.850 32.391 13.256 1.00 92.69 98 PRO A N 1
ATOM 741 C CA . PRO A 1 98 ? -7.935 32.201 14.388 1.00 92.69 98 PRO A CA 1
ATOM 742 C C . PRO A 1 98 ? -8.466 32.703 15.739 1.00 92.69 98 PRO A C 1
ATOM 744 O O . PRO A 1 98 ? -8.147 32.136 16.782 1.00 92.69 98 PRO A O 1
ATOM 747 N N . GLU A 1 99 ? -9.275 33.764 15.730 1.00 94.88 99 GLU A N 1
ATOM 748 C CA . GLU A 1 99 ? -9.895 34.336 16.932 1.00 94.88 99 GLU A CA 1
ATOM 749 C C . GLU A 1 99 ? -11.218 33.632 17.267 1.00 94.88 99 GLU A C 1
ATOM 751 O O . GLU A 1 99 ? -11.503 33.332 18.428 1.00 94.88 99 GLU A O 1
ATOM 756 N N . ASN A 1 100 ? -12.028 33.316 16.251 1.00 95.25 100 ASN A N 1
ATOM 757 C CA . ASN A 1 100 ? -13.309 32.644 16.455 1.00 95.25 100 ASN A CA 1
ATOM 758 C C . ASN A 1 100 ? -13.127 31.221 17.014 1.00 95.25 100 ASN A C 1
ATOM 760 O O . ASN A 1 100 ? -13.877 30.820 17.905 1.00 95.25 100 ASN A O 1
ATOM 764 N N . PHE A 1 101 ? -12.120 30.474 16.546 1.00 96.81 101 PHE A N 1
ATOM 765 C CA . PHE A 1 101 ? -11.814 29.145 17.080 1.00 96.81 101 PHE A CA 1
ATOM 766 C C . PHE A 1 101 ? -11.219 29.198 18.494 1.00 96.81 101 PHE A C 1
ATOM 768 O O . PHE A 1 101 ? -11.627 28.383 19.317 1.00 96.81 101 PHE A O 1
ATOM 775 N N . ARG A 1 102 ? -10.360 30.178 18.833 1.00 96.44 102 ARG A N 1
ATOM 776 C CA . ARG A 1 102 ? -9.881 30.372 20.222 1.00 96.44 102 ARG A CA 1
ATOM 777 C C . ARG A 1 102 ? -11.048 30.525 21.207 1.00 96.44 102 ARG A C 1
ATOM 779 O O . ARG A 1 102 ? -11.102 29.810 22.203 1.00 96.44 102 ARG A O 1
ATOM 786 N N . ARG A 1 103 ? -12.050 31.349 20.881 1.00 96.12 103 ARG A N 1
ATOM 787 C CA . ARG A 1 103 ? -13.270 31.502 21.704 1.00 96.12 103 ARG A CA 1
ATOM 788 C C . ARG A 1 103 ? -14.101 30.219 21.789 1.00 96.12 103 ARG A C 1
ATOM 790 O O . ARG A 1 103 ? -14.626 29.895 22.851 1.00 96.12 103 ARG A O 1
ATOM 797 N N . GLY A 1 104 ? -14.207 29.467 20.690 1.00 96.75 104 GLY A N 1
ATOM 798 C CA . GLY A 1 104 ? -14.869 28.159 20.688 1.00 96.75 104 GLY A CA 1
ATOM 799 C C . GLY A 1 104 ? -14.182 27.144 21.611 1.00 96.75 104 GLY A C 1
ATOM 800 O O . GLY A 1 104 ? -14.863 26.368 22.279 1.00 96.75 104 GLY A O 1
ATOM 801 N N . LEU A 1 105 ? -12.848 27.187 21.705 1.00 97.31 105 LEU A N 1
ATOM 802 C CA . LEU A 1 105 ? -12.067 26.355 22.627 1.00 97.31 105 LEU A CA 1
ATOM 803 C C . LEU A 1 105 ? -12.311 26.750 24.088 1.00 97.31 105 LEU A C 1
ATOM 805 O O . LEU A 1 105 ? -12.582 25.878 24.908 1.00 97.31 105 LEU A O 1
ATOM 809 N N . GLU A 1 106 ? -12.310 28.047 24.408 1.00 96.62 106 GLU A N 1
ATOM 810 C CA . GLU A 1 106 ? -12.648 28.542 25.752 1.00 96.62 106 GLU A CA 1
ATOM 811 C C . GLU A 1 106 ? -14.054 28.098 26.195 1.00 96.62 106 GLU A C 1
ATOM 813 O O . GLU A 1 106 ? -14.238 27.640 27.326 1.00 96.62 106 GLU A O 1
ATOM 818 N N . MET A 1 107 ? -15.044 28.169 25.294 1.00 96.56 107 MET A N 1
ATOM 819 C CA . MET A 1 107 ? -16.403 27.670 25.544 1.00 96.56 107 MET A CA 1
ATOM 820 C C . MET A 1 107 ? -16.433 26.152 25.761 1.00 96.56 107 MET A C 1
ATOM 822 O O . MET A 1 107 ? -17.100 25.674 26.682 1.00 96.56 107 MET A O 1
ATOM 826 N N . ALA A 1 108 ? -15.693 25.389 24.951 1.00 95.75 108 ALA A N 1
ATOM 827 C CA . ALA A 1 108 ? -15.587 23.943 25.100 1.00 95.75 108 ALA A CA 1
ATOM 828 C C . ALA A 1 108 ? -14.980 23.550 26.456 1.00 95.75 108 ALA A C 1
ATOM 830 O O . ALA A 1 108 ? -15.515 22.669 27.131 1.00 95.75 108 ALA A O 1
ATOM 831 N N . GLU A 1 109 ? -13.907 24.210 26.898 1.00 96.00 109 GLU A N 1
ATOM 832 C CA . GLU A 1 109 ? -13.311 23.960 28.215 1.00 96.00 109 GLU A CA 1
ATOM 833 C C . GLU A 1 109 ? -14.249 24.328 29.367 1.00 96.00 109 GLU A C 1
ATOM 835 O O . GLU A 1 109 ? -14.397 23.549 30.313 1.00 96.00 109 GLU A O 1
ATOM 840 N N . ALA A 1 110 ? -14.893 25.498 29.289 1.00 95.25 110 ALA A N 1
ATOM 841 C CA . ALA A 1 110 ? -15.777 26.001 30.335 1.00 95.25 110 ALA A CA 1
ATOM 842 C C . ALA A 1 110 ? -17.007 25.104 30.543 1.00 95.25 110 ALA A C 1
ATOM 844 O O . ALA A 1 110 ? -17.394 24.845 31.682 1.00 95.25 110 ALA A O 1
ATOM 845 N N . GLU A 1 111 ? -17.604 24.599 29.460 1.00 92.69 111 GLU A N 1
ATOM 846 C CA . GLU A 1 111 ? -18.801 23.757 29.535 1.00 92.69 111 GLU A CA 1
ATOM 847 C C . GLU A 1 111 ? -18.510 22.283 29.848 1.00 92.69 111 GLU A C 1
ATOM 849 O O . GLU A 1 111 ? -19.342 21.633 30.480 1.00 92.69 111 GLU A O 1
ATOM 854 N N . ASN A 1 112 ? -17.355 21.743 29.439 1.00 86.75 112 ASN A N 1
ATOM 855 C CA . ASN A 1 112 ? -16.942 20.383 29.821 1.00 86.75 112 ASN A CA 1
ATOM 856 C C . ASN A 1 112 ? -16.279 20.331 31.209 1.00 86.75 112 ASN A C 1
ATOM 858 O O . ASN A 1 112 ? -16.128 19.251 31.779 1.00 86.75 112 ASN A O 1
ATOM 862 N N . GLY A 1 113 ? -15.839 21.473 31.753 1.00 90.56 113 GLY A N 1
ATOM 863 C CA . GLY A 1 113 ? -15.067 21.538 32.997 1.00 90.56 113 GLY A CA 1
ATOM 864 C C . GLY A 1 113 ? -13.675 20.900 32.891 1.00 90.56 113 GLY A C 1
ATOM 865 O O . GLY A 1 113 ? -13.080 20.547 33.909 1.00 90.56 113 GLY A O 1
ATOM 866 N N . MET A 1 114 ? -13.161 20.720 31.670 1.00 90.19 114 MET A N 1
ATOM 867 C CA . MET A 1 114 ? -11.907 20.024 31.380 1.00 90.19 114 MET A CA 1
ATOM 868 C C . MET A 1 114 ? -11.071 20.802 30.372 1.00 90.19 114 MET A C 1
ATOM 870 O O . MET A 1 114 ? -11.574 21.196 29.320 1.00 90.19 114 MET A O 1
ATOM 874 N N . LYS A 1 115 ? -9.777 20.948 30.665 1.00 94.12 115 LYS A N 1
ATOM 875 C CA . LYS A 1 115 ? -8.806 21.536 29.741 1.00 94.12 115 LYS A CA 1
ATOM 876 C C . LYS A 1 115 ? -8.628 20.685 28.487 1.00 94.12 115 LYS A C 1
ATOM 878 O O . LYS A 1 115 ? -8.648 19.456 28.578 1.00 94.12 115 LYS A O 1
ATOM 883 N N . ILE A 1 116 ? -8.446 21.340 27.340 1.00 95.69 116 ILE A N 1
ATOM 884 C CA . ILE A 1 116 ? -8.071 20.672 26.093 1.00 95.69 116 ILE A CA 1
ATOM 885 C C . ILE A 1 116 ? -6.745 19.942 26.309 1.00 95.69 116 ILE A C 1
ATOM 887 O O . ILE A 1 116 ? -5.826 20.449 26.946 1.00 95.69 116 ILE A O 1
ATOM 891 N N . SER A 1 117 ? -6.667 18.721 25.789 1.00 86.31 117 SER A N 1
ATOM 892 C CA . SER A 1 117 ? -5.498 17.841 25.914 1.00 86.31 117 SER A CA 1
ATOM 893 C C . SER A 1 117 ? -4.897 17.430 24.566 1.00 86.31 117 SER A C 1
ATOM 895 O O . SER A 1 117 ? -3.851 16.787 24.549 1.00 86.31 117 SER A O 1
ATOM 897 N N . CYS A 1 118 ? -5.556 17.779 23.456 1.00 89.62 118 CYS A N 1
ATOM 898 C CA . CYS A 1 118 ? -5.102 17.607 22.073 1.00 89.62 118 CYS A CA 1
ATOM 899 C C . CYS A 1 118 ? -6.027 18.398 21.125 1.00 89.62 118 CYS A C 1
ATOM 901 O O . CYS A 1 118 ? -7.231 18.498 21.392 1.00 89.62 118 CYS A O 1
ATOM 903 N N . LEU A 1 119 ? -5.478 18.920 20.024 1.00 86.50 119 LEU A N 1
ATOM 904 C CA . LEU A 1 119 ? -6.234 19.450 18.885 1.00 86.50 119 LEU A CA 1
ATOM 905 C C . LEU A 1 119 ? -6.201 18.456 17.717 1.00 86.50 119 LEU A C 1
ATOM 907 O O . LEU A 1 119 ? -5.124 18.043 17.299 1.00 86.50 119 LEU A O 1
ATOM 911 N N . LEU A 1 120 ? -7.367 18.130 17.160 1.00 88.81 120 LEU A N 1
ATOM 912 C CA . LEU A 1 120 ? -7.546 17.336 15.942 1.00 88.81 120 LEU A CA 1
ATOM 913 C C . LEU A 1 120 ? -8.204 18.229 14.879 1.00 88.81 120 LEU A C 1
ATOM 915 O O . LEU A 1 120 ? -9.409 18.461 14.926 1.00 88.81 120 LEU A O 1
ATOM 919 N N . THR A 1 121 ? -7.442 18.817 13.965 1.00 91.25 121 THR A N 1
ATOM 920 C CA . THR A 1 121 ? -7.947 19.917 13.116 1.00 91.25 121 THR A CA 1
ATOM 921 C C . THR A 1 121 ? -8.041 19.511 11.662 1.00 91.25 121 THR A C 1
ATOM 923 O O . THR A 1 121 ? -7.351 18.604 11.235 1.00 91.25 121 THR A O 1
ATOM 926 N N . ASP A 1 122 ? -8.832 20.205 10.859 1.00 90.31 122 ASP A N 1
ATOM 927 C CA . ASP A 1 122 ? -8.638 20.185 9.416 1.00 90.31 122 ASP A CA 1
ATOM 928 C C . ASP A 1 122 ? -7.279 20.818 9.074 1.00 90.31 122 ASP A C 1
ATOM 930 O O . ASP A 1 122 ? -6.889 21.825 9.674 1.00 90.31 122 ASP A O 1
ATOM 934 N N . ALA A 1 123 ? -6.541 20.219 8.142 1.00 83.88 123 ALA A N 1
ATOM 935 C CA . ALA A 1 123 ? -5.206 20.671 7.763 1.00 83.88 123 ALA A CA 1
ATOM 936 C C . ALA A 1 123 ? -5.181 22.037 7.052 1.00 83.88 123 ALA A C 1
ATOM 938 O O . ALA A 1 123 ? -4.153 22.711 7.087 1.00 83.88 123 ALA A O 1
ATOM 939 N N . PHE A 1 124 ? -6.294 22.491 6.459 1.00 85.44 124 PHE A N 1
ATOM 940 C CA . PHE A 1 124 ? -6.380 23.845 5.900 1.00 85.44 124 PHE A CA 1
ATOM 941 C C . PHE A 1 124 ? -6.473 24.940 6.972 1.00 85.44 124 PHE A C 1
ATOM 943 O O . PHE A 1 124 ? -6.221 26.106 6.682 1.00 85.44 124 PHE A O 1
ATOM 950 N N . LEU A 1 125 ? -6.789 24.608 8.227 1.00 91.31 125 LEU A N 1
ATOM 951 C CA . LEU A 1 125 ? -6.813 25.577 9.326 1.00 91.31 125 LEU A CA 1
ATOM 952 C C . LEU A 1 125 ? -5.386 25.830 9.849 1.00 91.31 125 LEU A C 1
ATOM 954 O O . LEU A 1 125 ? -5.093 25.510 10.999 1.00 91.31 125 LEU A O 1
ATOM 958 N N . THR A 1 126 ? -4.504 26.390 9.012 1.00 88.50 126 THR A N 1
ATOM 959 C CA . THR A 1 126 ? -3.054 26.540 9.274 1.00 88.50 126 THR A CA 1
ATOM 960 C C . THR A 1 126 ? -2.751 27.175 10.634 1.00 88.50 126 THR A C 1
ATOM 962 O O . THR A 1 126 ? -1.954 26.629 11.388 1.00 88.50 126 THR A O 1
ATOM 965 N N . PHE A 1 127 ? -3.488 28.218 11.031 1.00 92.88 127 PHE A N 1
ATOM 966 C CA . PHE A 1 127 ? -3.378 28.878 12.348 1.00 92.88 127 PHE A CA 1
ATOM 967 C C . PHE A 1 127 ? -3.505 27.948 13.576 1.00 92.88 127 PHE A C 1
ATOM 969 O O . PHE A 1 127 ? -3.248 28.365 14.708 1.00 92.88 127 PHE A O 1
ATOM 976 N N . SER A 1 128 ? -3.990 26.714 13.394 1.00 90.81 128 SER A N 1
ATOM 977 C CA . SER A 1 128 ? -4.159 25.732 14.470 1.00 90.81 128 SER A CA 1
ATOM 978 C C . SER A 1 128 ? -2.839 25.370 15.142 1.00 90.81 128 SER A C 1
ATOM 980 O O . SER A 1 128 ? -2.852 24.983 16.309 1.00 90.81 128 SER A O 1
ATOM 982 N N . VAL A 1 129 ? -1.713 25.528 14.439 1.00 86.94 129 VAL A N 1
ATOM 983 C CA . VAL A 1 129 ? -0.384 25.294 15.000 1.00 86.94 129 VAL A CA 1
ATOM 984 C C . VAL A 1 129 ? -0.035 26.308 16.091 1.00 86.94 129 VAL A C 1
ATOM 986 O O . VAL A 1 129 ? 0.320 25.896 17.192 1.00 86.94 129 VAL A O 1
ATOM 989 N N . GLU A 1 130 ? -0.235 27.615 15.865 1.00 93.06 130 GLU A N 1
ATOM 990 C CA . GLU A 1 130 ? -0.005 28.628 16.903 1.00 93.06 130 GLU A CA 1
ATOM 991 C C . GLU A 1 130 ? -0.963 28.423 18.081 1.00 93.06 130 GLU A C 1
ATOM 993 O O . GLU A 1 130 ? -0.578 28.594 19.232 1.00 93.06 130 GLU A O 1
ATOM 998 N N . VAL A 1 131 ? -2.209 28.011 17.817 1.00 92.88 131 VAL A N 1
ATOM 999 C CA . VAL A 1 131 ? -3.188 27.713 18.876 1.00 92.88 131 VAL A CA 1
ATOM 1000 C C . VAL A 1 131 ? -2.769 26.490 19.706 1.00 92.88 131 VAL A C 1
ATOM 1002 O O . VAL A 1 131 ? -2.976 26.476 20.918 1.00 92.88 131 VAL A O 1
ATOM 1005 N N . ALA A 1 132 ? -2.165 25.471 19.093 1.00 87.25 132 ALA A N 1
ATOM 1006 C CA . ALA A 1 132 ? -1.632 24.314 19.810 1.00 87.25 132 ALA A CA 1
ATOM 1007 C C . ALA A 1 132 ? -0.395 24.662 20.648 1.00 87.25 132 ALA A C 1
ATOM 1009 O O . ALA A 1 132 ? -0.284 24.219 21.794 1.00 87.25 132 ALA A O 1
ATOM 1010 N N . GLU A 1 133 ? 0.504 25.476 20.087 1.00 90.12 133 GLU A N 1
ATOM 1011 C CA . GLU A 1 133 ? 1.691 25.998 20.763 1.00 90.12 133 GLU A CA 1
ATOM 1012 C C . GLU A 1 133 ? 1.302 26.882 21.960 1.00 90.12 133 GLU A C 1
ATOM 1014 O O . GLU A 1 133 ? 1.825 26.655 23.051 1.00 90.12 133 GLU A O 1
ATOM 1019 N N . ASP A 1 134 ? 0.332 27.794 21.803 1.00 93.81 134 ASP A N 1
ATOM 1020 C CA . ASP A 1 134 ? -0.245 28.636 22.870 1.00 93.81 134 ASP A CA 1
ATOM 1021 C C . ASP A 1 134 ? -0.838 27.799 24.021 1.00 93.81 134 ASP A C 1
ATOM 1023 O O . ASP A 1 134 ? -0.712 28.152 25.195 1.00 93.81 134 ASP A O 1
ATOM 1027 N N . LEU A 1 135 ? -1.511 26.691 23.689 1.00 87.62 135 LEU A N 1
ATOM 1028 C CA . LEU A 1 135 ? -2.144 25.784 24.655 1.00 87.62 135 LEU A CA 1
ATOM 1029 C C . LEU A 1 135 ? -1.180 24.735 25.236 1.00 87.62 135 LEU A C 1
ATOM 1031 O O . LEU A 1 135 ? -1.533 24.061 26.205 1.00 87.62 135 LEU A O 1
ATOM 1035 N N . HIS A 1 136 ? 0.016 24.588 24.658 1.00 89.12 136 HIS A N 1
ATOM 1036 C CA . HIS A 1 136 ? 0.991 23.534 24.958 1.00 89.12 136 HIS A CA 1
ATOM 1037 C C . HIS A 1 136 ? 0.411 22.105 24.832 1.00 89.12 136 HIS A C 1
ATOM 1039 O O . HIS A 1 136 ? 0.669 21.241 25.675 1.00 89.12 136 HIS A O 1
ATOM 1045 N N . VAL A 1 137 ? -0.381 21.845 23.782 1.00 81.56 137 VAL A N 1
ATOM 1046 C CA . VAL A 1 137 ? -1.028 20.539 23.525 1.00 81.56 137 VAL A CA 1
ATOM 1047 C C . VAL A 1 137 ? -0.592 19.918 22.192 1.00 81.56 137 VAL A C 1
ATOM 1049 O O . VAL A 1 137 ? -0.254 20.651 21.266 1.00 81.56 137 VAL A O 1
ATOM 1052 N N . PRO A 1 138 ? -0.651 18.579 22.039 1.00 72.19 138 PRO A N 1
ATOM 1053 C CA . PRO A 1 138 ? -0.409 17.930 20.755 1.00 72.19 138 PRO A CA 1
ATOM 1054 C C . PRO A 1 138 ? -1.408 18.368 19.681 1.00 72.19 138 PRO A C 1
ATOM 1056 O O . PRO A 1 138 ? -2.618 18.413 19.932 1.00 72.19 138 PRO A O 1
ATOM 1059 N N . TRP A 1 139 ? -0.900 18.612 18.475 1.00 81.38 139 TRP A N 1
ATOM 1060 C CA . TRP A 1 139 ? -1.675 19.002 17.298 1.00 81.38 139 TRP A CA 1
ATOM 1061 C C . TRP A 1 139 ? -1.649 17.910 16.236 1.00 81.38 139 TRP A C 1
ATOM 1063 O O . TRP A 1 139 ? -0.580 17.457 15.826 1.00 81.38 139 TRP A O 1
ATOM 1073 N N . ILE A 1 140 ? -2.836 17.504 15.798 1.00 76.69 140 ILE A N 1
ATOM 1074 C CA . ILE A 1 140 ? -3.056 16.487 14.777 1.00 76.69 140 ILE A CA 1
ATOM 1075 C C . ILE A 1 140 ? -3.900 17.106 13.651 1.00 76.69 140 ILE A C 1
ATOM 1077 O O . ILE A 1 140 ? -5.131 17.048 13.707 1.00 76.69 140 ILE A O 1
ATOM 1081 N N . PRO A 1 141 ? -3.290 17.761 12.650 1.00 77.12 141 PRO A N 1
ATOM 1082 C CA . PRO A 1 141 ? -3.986 18.143 11.432 1.00 77.12 141 PRO A CA 1
ATOM 1083 C C . PRO A 1 141 ? -4.399 16.914 10.622 1.00 77.12 141 PRO A C 1
ATOM 1085 O O . PRO A 1 141 ? -3.670 15.929 10.506 1.00 77.12 141 PRO A O 1
ATOM 1088 N N . VAL A 1 142 ? -5.578 17.013 10.027 1.00 76.00 142 VAL A N 1
ATOM 1089 C CA . VAL A 1 142 ? -6.242 15.975 9.258 1.00 76.00 142 VAL A CA 1
ATOM 1090 C C . VAL A 1 142 ? -6.325 16.424 7.803 1.00 76.00 142 VAL A C 1
ATOM 1092 O O . VAL A 1 142 ? -7.044 17.371 7.475 1.00 76.00 142 VAL A O 1
ATOM 1095 N N . TRP A 1 143 ? -5.583 15.753 6.925 1.00 74.56 143 TRP A N 1
ATOM 1096 C CA . TRP A 1 143 ? -5.598 16.011 5.489 1.00 74.56 143 TRP A CA 1
ATOM 1097 C C . TRP A 1 143 ? -6.797 15.291 4.855 1.00 74.56 143 TRP A C 1
ATOM 1099 O O . TRP A 1 143 ? -6.835 14.063 4.786 1.00 74.56 143 TRP A O 1
ATOM 1109 N N . SER A 1 144 ? -7.817 16.057 4.448 1.00 58.84 144 SER A N 1
ATOM 1110 C CA . SER A 1 144 ? -8.999 15.532 3.741 1.00 58.84 144 SER A CA 1
ATOM 1111 C C . SER A 1 144 ? -8.853 15.344 2.221 1.00 58.84 144 SER A C 1
ATOM 1113 O O . SER A 1 144 ? -9.601 14.517 1.695 1.00 58.84 144 SER A O 1
ATOM 1115 N N . PRO A 1 145 ? -8.023 16.111 1.487 1.00 57.97 145 PRO A N 1
ATOM 1116 C CA . PRO A 1 145 ? -7.796 15.875 0.059 1.00 57.97 145 PRO A CA 1
ATOM 1117 C C . PRO A 1 145 ? -6.953 14.616 -0.215 1.00 57.97 145 PRO A C 1
ATOM 1119 O O . PRO A 1 145 ? -6.347 14.059 0.695 1.00 57.97 145 PRO A O 1
ATOM 1122 N N . PHE A 1 146 ? -6.842 14.210 -1.486 1.00 53.41 146 PHE A N 1
ATOM 1123 C CA . PHE A 1 146 ? -5.873 13.184 -1.905 1.00 53.41 146 PHE A CA 1
ATOM 1124 C C . PHE A 1 146 ? -4.456 13.605 -1.486 1.00 53.41 146 PHE A C 1
ATOM 1126 O O . PHE A 1 146 ? -4.068 14.733 -1.822 1.00 53.41 146 PHE A O 1
ATOM 1133 N N . PRO A 1 147 ? -3.665 12.782 -0.786 1.00 54.03 147 PRO A N 1
ATOM 1134 C CA . PRO A 1 147 ? -2.381 13.267 -0.291 1.00 54.03 147 PRO A CA 1
ATOM 1135 C C . PRO A 1 147 ? -1.275 13.455 -1.353 1.00 54.03 147 PRO A C 1
ATOM 1137 O O . PRO A 1 147 ? -0.405 14.282 -1.116 1.00 54.03 147 PRO A O 1
ATOM 1140 N N . TYR A 1 148 ? -1.418 12.977 -2.600 1.00 53.12 148 TYR A N 1
ATOM 1141 C CA . TYR A 1 148 ? -0.630 13.528 -3.729 1.00 53.12 148 TYR A CA 1
ATOM 1142 C C . TYR A 1 148 ? -0.707 15.064 -3.790 1.00 53.12 148 TYR A C 1
ATOM 1144 O O . TYR A 1 148 ? 0.281 15.748 -4.051 1.00 53.12 148 TYR A O 1
ATOM 1152 N N . SER A 1 149 ? -1.889 15.639 -3.534 1.00 61.75 149 SER A N 1
ATOM 1153 C CA . SER A 1 149 ? -2.046 17.096 -3.536 1.00 61.75 149 SER A CA 1
ATOM 1154 C C . SER A 1 149 ? -1.326 17.765 -2.362 1.00 61.75 149 SER A C 1
ATOM 1156 O O . SER A 1 149 ? -0.958 18.931 -2.489 1.00 61.75 149 SER A O 1
ATOM 1158 N N . LEU A 1 150 ? -1.033 17.043 -1.270 1.00 68.00 150 LEU A N 1
ATOM 1159 C CA . LEU A 1 150 ? -0.202 17.543 -0.174 1.00 68.00 150 LEU A CA 1
ATOM 1160 C C . LEU A 1 150 ? 1.220 17.835 -0.661 1.00 68.00 150 LEU A C 1
ATOM 1162 O O . LEU A 1 150 ? 1.730 18.913 -0.367 1.00 68.00 150 LEU A O 1
ATOM 1166 N N . SER A 1 151 ? 1.823 16.973 -1.489 1.00 67.81 151 SER A N 1
ATOM 1167 C CA . SER A 1 151 ? 3.135 17.254 -2.096 1.00 67.81 151 SER A CA 1
ATOM 1168 C C . SER A 1 151 ? 3.163 18.575 -2.865 1.00 67.81 151 SER A C 1
ATOM 1170 O O . SER A 1 151 ? 4.141 19.315 -2.791 1.00 67.81 151 SER A O 1
ATOM 1172 N N . ALA A 1 152 ? 2.076 18.927 -3.557 1.00 69.31 152 ALA A N 1
ATOM 1173 C CA . ALA A 1 152 ? 1.987 20.196 -4.279 1.00 69.31 152 ALA A CA 1
ATOM 1174 C C . ALA A 1 152 ? 1.978 21.421 -3.339 1.00 69.31 152 ALA A C 1
ATOM 1176 O O . ALA A 1 152 ? 2.464 22.486 -3.714 1.00 69.31 152 ALA A O 1
ATOM 1177 N N . HIS A 1 153 ? 1.467 21.262 -2.113 1.00 72.31 153 HIS A N 1
ATOM 1178 C CA . HIS A 1 153 ? 1.467 22.300 -1.077 1.00 72.31 153 HIS A CA 1
ATOM 1179 C C . HIS A 1 153 ? 2.801 22.338 -0.308 1.00 72.31 153 HIS A C 1
ATOM 1181 O O . HIS A 1 153 ? 3.309 23.419 -0.031 1.00 72.31 153 HIS A O 1
ATOM 1187 N N . VAL A 1 154 ? 3.409 21.180 -0.018 1.00 71.81 154 VAL A N 1
ATOM 1188 C CA . VAL A 1 154 ? 4.749 21.060 0.596 1.00 71.81 154 VAL A CA 1
ATOM 1189 C C . VAL A 1 154 ? 5.824 21.693 -0.291 1.00 71.81 154 VAL A C 1
ATOM 1191 O O . VAL A 1 154 ? 6.686 22.416 0.199 1.00 71.81 154 VAL A O 1
ATOM 1194 N N . TYR A 1 155 ? 5.744 21.486 -1.606 1.00 71.62 155 TYR A N 1
ATOM 1195 C CA . TYR A 1 155 ? 6.717 22.000 -2.572 1.00 71.62 155 TYR A CA 1
ATOM 1196 C C . TYR A 1 155 ? 6.293 23.288 -3.287 1.00 71.62 155 TYR A C 1
ATOM 1198 O O . TYR A 1 155 ? 6.869 23.641 -4.321 1.00 71.62 155 TYR A O 1
ATOM 1206 N N . ILE A 1 156 ? 5.309 24.011 -2.751 1.00 75.25 156 ILE A N 1
ATOM 1207 C CA . ILE A 1 156 ? 4.686 25.147 -3.437 1.00 75.25 156 ILE A CA 1
ATOM 1208 C C . ILE A 1 156 ? 5.702 26.229 -3.845 1.00 75.25 156 ILE A C 1
ATOM 1210 O O . ILE A 1 156 ? 5.676 26.702 -4.980 1.00 75.25 156 ILE A O 1
ATOM 1214 N N . ASP A 1 157 ? 6.676 26.542 -2.987 1.00 75.25 157 ASP A N 1
ATOM 1215 C CA . ASP A 1 157 ? 7.731 27.519 -3.285 1.00 75.25 157 ASP A CA 1
ATOM 1216 C C . ASP A 1 157 ? 8.633 27.078 -4.447 1.00 75.25 157 ASP A C 1
ATOM 1218 O O . ASP A 1 157 ? 8.983 27.890 -5.308 1.00 75.25 157 ASP A O 1
ATOM 1222 N N . LEU A 1 158 ? 8.979 25.788 -4.513 1.00 74.12 158 LEU A N 1
ATOM 1223 C CA . LEU A 1 158 ? 9.810 25.222 -5.579 1.00 74.12 158 LEU A CA 1
ATOM 1224 C C . LEU A 1 158 ? 9.067 25.220 -6.922 1.00 74.12 158 LEU A C 1
ATOM 1226 O O . LEU A 1 158 ? 9.644 25.586 -7.949 1.00 74.12 158 LEU A O 1
ATOM 1230 N N . ILE A 1 159 ? 7.778 24.864 -6.908 1.00 75.12 159 ILE A N 1
ATOM 1231 C CA . ILE A 1 159 ? 6.897 24.927 -8.082 1.00 75.12 159 ILE A CA 1
ATOM 1232 C C . ILE A 1 159 ? 6.844 26.368 -8.608 1.00 75.12 159 ILE A C 1
ATOM 1234 O O . ILE A 1 159 ? 7.082 26.615 -9.792 1.00 75.12 159 ILE A O 1
ATOM 1238 N N . ARG A 1 160 ? 6.606 27.343 -7.726 1.00 74.81 160 ARG A N 1
ATOM 1239 C CA . ARG A 1 160 ? 6.472 28.757 -8.103 1.00 74.81 160 ARG A CA 1
ATOM 1240 C C . ARG A 1 160 ? 7.755 29.351 -8.661 1.00 74.81 160 ARG A C 1
ATOM 1242 O O . ARG A 1 160 ? 7.725 29.967 -9.726 1.00 74.81 160 ARG A O 1
ATOM 1249 N N . GLN A 1 161 ? 8.885 29.125 -7.990 1.00 75.25 161 GLN A N 1
ATOM 1250 C CA . GLN A 1 161 ? 10.195 29.588 -8.457 1.00 75.25 161 GLN A CA 1
ATOM 1251 C C . GLN A 1 161 ? 10.524 29.072 -9.863 1.00 75.25 161 GLN A C 1
ATOM 1253 O O . GLN A 1 161 ? 11.137 29.793 -10.653 1.00 75.25 161 GLN A O 1
ATOM 1258 N N . ARG A 1 162 ? 10.107 27.841 -10.183 1.00 70.81 162 ARG A N 1
ATOM 1259 C CA . ARG A 1 162 ? 10.430 27.174 -11.446 1.00 70.81 162 ARG A CA 1
ATOM 1260 C C . ARG A 1 162 ? 9.468 27.514 -12.585 1.00 70.81 162 ARG A C 1
ATOM 1262 O O . ARG A 1 162 ? 9.944 27.732 -13.697 1.00 70.81 162 ARG A O 1
ATOM 1269 N N . PHE A 1 163 ? 8.162 27.590 -12.319 1.00 69.31 163 PHE A N 1
ATOM 1270 C CA . PHE A 1 163 ? 7.126 27.608 -13.363 1.00 69.31 163 PHE A CA 1
ATOM 1271 C C . PHE A 1 163 ? 6.282 28.891 -13.447 1.00 69.31 163 PHE A C 1
ATOM 1273 O O . PHE A 1 163 ? 5.631 29.098 -14.463 1.00 69.31 163 PHE A O 1
ATOM 1280 N N . VAL A 1 164 ? 6.295 29.773 -12.437 1.00 65.00 164 VAL A N 1
ATOM 1281 C CA . VAL A 1 164 ? 5.547 31.054 -12.491 1.00 65.00 164 VAL A CA 1
ATOM 1282 C C . VAL A 1 164 ? 6.401 32.191 -13.070 1.00 65.00 164 VAL A C 1
ATOM 1284 O O . VAL A 1 164 ? 5.886 33.071 -13.752 1.00 65.00 164 VAL A O 1
ATOM 1287 N N . ASN A 1 165 ? 7.717 32.162 -12.836 1.00 57.91 165 ASN A N 1
ATOM 1288 C CA . ASN A 1 165 ? 8.645 33.229 -13.248 1.00 57.91 165 ASN A CA 1
ATOM 1289 C C . ASN A 1 165 ? 9.334 32.992 -14.603 1.00 57.91 165 ASN A C 1
ATOM 1291 O O . ASN A 1 165 ? 10.042 33.871 -15.090 1.00 57.91 165 ASN A O 1
ATOM 1295 N N . ASN A 1 166 ? 9.160 31.811 -15.196 1.00 52.66 166 ASN A N 1
ATOM 1296 C CA . ASN A 1 166 ? 9.733 31.439 -16.484 1.00 52.66 166 ASN A CA 1
ATOM 1297 C C . ASN A 1 166 ? 8.575 31.058 -17.417 1.00 52.66 166 ASN A C 1
ATOM 1299 O O . ASN A 1 166 ? 7.738 30.251 -17.021 1.00 52.66 166 ASN A O 1
ATOM 1303 N N . GLU A 1 167 ? 8.534 31.596 -18.640 1.00 54.88 167 GLU A N 1
ATOM 1304 C CA . GLU A 1 167 ? 7.544 31.225 -19.669 1.00 54.88 167 GLU A CA 1
ATOM 1305 C C . GLU A 1 167 ? 7.820 29.795 -20.179 1.00 54.88 167 GLU A C 1
ATOM 1307 O O . GLU A 1 167 ? 8.421 29.588 -21.231 1.00 54.88 167 GLU A O 1
ATOM 1312 N N . VAL A 1 168 ? 7.452 28.797 -19.374 1.00 56.53 168 VAL A N 1
ATOM 1313 C CA . VAL A 1 168 ? 7.757 27.378 -19.592 1.00 56.53 168 VAL A CA 1
ATOM 1314 C C . VAL A 1 168 ? 6.531 26.671 -20.166 1.00 56.53 168 VAL A C 1
ATOM 1316 O O . VAL A 1 168 ? 5.414 26.854 -19.686 1.00 56.53 168 VAL A O 1
ATOM 1319 N N . GLU A 1 169 ? 6.743 25.859 -21.204 1.00 60.22 169 GLU A N 1
ATOM 1320 C CA . GLU A 1 169 ? 5.700 25.002 -21.775 1.00 60.22 169 GLU A CA 1
ATOM 1321 C C . GLU A 1 169 ? 5.152 24.015 -20.731 1.00 60.22 169 GLU A C 1
ATOM 1323 O O . GLU A 1 169 ? 5.834 23.654 -19.769 1.00 60.22 169 GLU A O 1
ATOM 1328 N N . ASP A 1 170 ? 3.922 23.545 -20.939 1.00 71.19 170 ASP A N 1
ATOM 1329 C CA . ASP A 1 170 ? 3.268 22.592 -20.044 1.00 71.19 170 ASP A CA 1
ATOM 1330 C C . ASP A 1 170 ? 4.068 21.279 -19.923 1.00 71.19 170 ASP A C 1
ATOM 1332 O O . ASP A 1 170 ? 4.066 20.411 -20.804 1.00 71.19 170 ASP A O 1
ATOM 1336 N N . THR A 1 171 ? 4.787 21.169 -18.809 1.00 71.00 171 THR A N 1
ATOM 1337 C CA . THR A 1 171 ? 5.820 20.166 -18.543 1.00 71.00 171 THR A CA 1
ATOM 1338 C C . THR A 1 171 ? 5.508 19.388 -17.272 1.00 71.00 171 THR A C 1
ATOM 1340 O O . THR A 1 171 ? 4.703 19.806 -16.442 1.00 71.00 171 THR A O 1
ATOM 1343 N N . THR A 1 172 ? 6.125 18.219 -17.140 1.00 73.44 172 THR A N 1
ATOM 1344 C CA . THR A 1 172 ? 5.993 17.317 -15.995 1.00 73.44 172 THR A CA 1
ATOM 1345 C C . THR A 1 172 ? 6.692 17.870 -14.750 1.00 73.44 172 THR A C 1
ATOM 1347 O O . THR A 1 172 ? 7.788 18.432 -14.815 1.00 73.44 172 THR A O 1
ATOM 1350 N N . LEU A 1 173 ? 6.081 17.675 -13.582 1.00 68.56 173 LEU A N 1
ATOM 1351 C CA . LEU A 1 173 ? 6.592 18.104 -12.276 1.00 68.56 173 LEU A CA 1
ATOM 1352 C C . LEU A 1 173 ? 7.636 17.114 -11.728 1.00 68.56 173 LEU A C 1
ATOM 1354 O O . LEU A 1 173 ? 7.622 16.751 -10.557 1.00 68.56 173 LEU A O 1
ATOM 1358 N N . GLU A 1 174 ? 8.572 16.679 -12.575 1.00 71.38 174 GLU A N 1
ATOM 1359 C CA . GLU A 1 174 ? 9.619 15.692 -12.252 1.00 71.38 174 GLU A CA 1
ATOM 1360 C C . GLU A 1 174 ? 10.508 16.098 -11.071 1.00 71.38 174 GLU A C 1
ATOM 1362 O O . GLU A 1 174 ? 11.084 15.245 -10.405 1.00 71.38 174 GLU A O 1
ATOM 1367 N N . CYS A 1 175 ? 10.606 17.398 -10.791 1.00 63.34 175 CYS A N 1
ATOM 1368 C CA . CYS A 1 175 ? 11.337 17.927 -9.644 1.00 63.34 175 CYS A CA 1
ATOM 1369 C C . CYS A 1 175 ? 10.550 17.915 -8.326 1.00 63.34 175 CYS A C 1
ATOM 1371 O O . CYS A 1 175 ? 11.091 18.378 -7.324 1.00 63.34 175 CYS A O 1
ATOM 1373 N N . ILE A 1 176 ? 9.290 17.468 -8.325 1.00 61.53 176 ILE A N 1
ATOM 1374 C CA . ILE A 1 176 ? 8.419 17.469 -7.150 1.00 61.53 176 ILE A CA 1
ATOM 1375 C C . ILE A 1 176 ? 8.107 16.021 -6.737 1.00 61.53 176 ILE A C 1
ATOM 1377 O O . ILE A 1 176 ? 7.400 15.315 -7.467 1.00 61.53 176 ILE A O 1
ATOM 1381 N N . PRO A 1 177 ? 8.598 15.569 -5.569 1.00 52.62 177 PRO A N 1
ATOM 1382 C CA . PRO A 1 177 ? 8.232 14.287 -4.975 1.00 52.62 177 PRO A CA 1
ATOM 1383 C C . PRO A 1 177 ? 6.715 14.045 -4.981 1.00 52.62 177 PRO A C 1
ATOM 1385 O O . PRO A 1 177 ? 5.941 14.840 -4.461 1.00 52.62 177 PRO A O 1
ATOM 1388 N N . GLY A 1 178 ? 6.281 12.953 -5.611 1.00 56.03 178 GLY A N 1
ATOM 1389 C CA . GLY A 1 178 ? 4.872 12.546 -5.728 1.00 56.03 178 GLY A CA 1
ATOM 1390 C C . GLY A 1 178 ? 4.169 13.002 -7.007 1.00 56.03 178 GLY A C 1
ATOM 1391 O O . GLY A 1 178 ? 3.154 12.419 -7.376 1.00 56.03 178 GLY A O 1
ATOM 1392 N N . LEU A 1 179 ? 4.719 13.983 -7.733 1.00 61.84 179 LEU A N 1
ATOM 1393 C CA . LEU A 1 179 ? 4.044 14.615 -8.875 1.00 61.84 179 LEU A CA 1
ATOM 1394 C C . LEU A 1 179 ? 4.760 14.413 -10.215 1.00 61.84 179 LEU A C 1
ATOM 1396 O O . LEU A 1 179 ? 4.369 15.019 -11.205 1.00 61.84 179 LEU A O 1
ATOM 1400 N N . SER A 1 180 ? 5.770 13.543 -10.301 1.00 61.47 180 SER A N 1
ATOM 1401 C CA . SER A 1 180 ? 6.598 13.390 -11.513 1.00 61.47 180 SER A CA 1
ATOM 1402 C C . SER A 1 180 ? 5.837 13.004 -12.791 1.00 61.47 180 SER A C 1
ATOM 1404 O O . SER A 1 180 ? 6.368 13.176 -13.885 1.00 61.47 180 SER A O 1
ATOM 1406 N N . GLN A 1 181 ? 4.607 12.492 -12.667 1.00 66.19 181 GLN A N 1
ATOM 1407 C CA . GLN A 1 181 ? 3.705 12.176 -13.784 1.00 66.19 181 GLN A CA 1
ATOM 1408 C C . GLN A 1 181 ? 2.607 13.232 -14.019 1.00 66.19 181 GLN A C 1
ATOM 1410 O O . GLN A 1 181 ? 1.903 13.151 -15.024 1.00 66.19 181 GLN A O 1
ATOM 1415 N N . MET A 1 182 ? 2.450 14.208 -13.119 1.00 63.22 182 MET A N 1
ATOM 1416 C CA . MET A 1 182 ? 1.537 15.344 -13.280 1.00 63.22 182 MET A CA 1
ATOM 1417 C C . MET A 1 182 ? 2.230 16.491 -14.010 1.00 63.22 182 MET A C 1
ATOM 1419 O O . MET A 1 182 ? 3.441 16.692 -13.893 1.00 63.22 182 MET A O 1
ATOM 1423 N N . ARG A 1 183 ? 1.450 17.262 -14.759 1.00 75.50 183 ARG A N 1
ATOM 1424 C CA . ARG A 1 183 ? 1.891 18.446 -15.492 1.00 75.50 183 ARG A CA 1
ATOM 1425 C C . ARG A 1 183 ? 1.669 19.712 -14.672 1.00 75.50 183 ARG A C 1
ATOM 1427 O O . ARG A 1 183 ? 0.845 19.739 -13.762 1.00 75.50 183 ARG A O 1
ATOM 1434 N N . VAL A 1 184 ? 2.360 20.793 -15.027 1.00 69.94 184 VAL A N 1
ATOM 1435 C CA . VAL A 1 184 ? 2.122 22.122 -14.435 1.00 69.94 184 VAL A CA 1
ATOM 1436 C C . VAL A 1 184 ? 0.651 22.535 -14.590 1.00 69.94 184 VAL A C 1
ATOM 1438 O O . VAL A 1 184 ? 0.074 23.058 -13.641 1.00 69.94 184 VAL A O 1
ATOM 1441 N N . SER A 1 185 ? 0.016 22.249 -15.733 1.00 70.19 185 SER A N 1
ATOM 1442 C CA . SER A 1 185 ? -1.415 22.526 -15.952 1.00 70.19 185 SER A CA 1
ATOM 1443 C C . SER A 1 185 ? -2.391 21.639 -15.164 1.00 70.19 185 SER A C 1
ATOM 1445 O O . SER A 1 185 ? -3.562 22.004 -15.061 1.00 70.19 185 SER A O 1
ATOM 1447 N N . ASP A 1 186 ? -1.936 20.527 -14.573 1.00 68.75 186 ASP A N 1
ATOM 1448 C CA . ASP A 1 186 ? -2.763 19.679 -13.699 1.00 68.75 186 ASP A CA 1
ATOM 1449 C C . ASP A 1 186 ? -2.867 20.248 -12.267 1.00 68.75 186 ASP A C 1
ATOM 1451 O O . ASP A 1 186 ? -3.698 19.801 -11.473 1.00 68.75 186 ASP A O 1
ATOM 1455 N N . LEU A 1 187 ? -2.036 21.239 -11.913 1.00 65.25 187 LEU A N 1
ATOM 1456 C CA . LEU A 1 187 ? -2.063 21.880 -10.599 1.00 65.25 187 LEU A CA 1
ATOM 1457 C C . LEU A 1 187 ? -3.210 22.894 -10.480 1.00 65.25 187 LEU A C 1
ATOM 1459 O O . LEU A 1 187 ? -3.475 23.645 -11.423 1.00 65.25 187 LEU A O 1
ATOM 1463 N N . PRO A 1 188 ? -3.849 23.013 -9.298 1.00 58.59 188 PRO A N 1
ATOM 1464 C CA . PRO A 1 188 ? -4.802 24.083 -9.049 1.00 58.59 188 PRO A CA 1
ATOM 1465 C C . PRO A 1 188 ? -4.114 25.443 -9.213 1.00 58.59 188 PRO A C 1
ATOM 1467 O O . PRO A 1 188 ? -3.155 25.786 -8.521 1.00 58.59 188 PRO A O 1
ATOM 1470 N N . MET A 1 189 ? -4.621 26.233 -10.157 1.00 57.19 189 MET A N 1
ATOM 1471 C CA . MET A 1 189 ? -4.074 27.556 -10.460 1.00 57.19 189 MET A CA 1
ATOM 1472 C C . MET A 1 189 ? -4.289 28.538 -9.292 1.00 57.19 189 MET A C 1
ATOM 1474 O O . MET A 1 189 ? -3.522 29.478 -9.116 1.00 57.19 189 MET A O 1
ATOM 1478 N N . GLU A 1 190 ? -5.293 28.286 -8.453 1.00 55.22 190 GLU A N 1
ATOM 1479 C CA . GLU A 1 190 ? -5.547 28.968 -7.180 1.00 55.22 190 GLU A CA 1
ATOM 1480 C C . GLU A 1 190 ? -4.617 28.403 -6.086 1.00 55.22 190 GLU A C 1
ATOM 1482 O O . GLU A 1 190 ? -4.430 27.192 -5.981 1.00 55.22 190 GLU A O 1
ATOM 1487 N N . GLY A 1 191 ? -3.983 29.270 -5.289 1.00 56.38 191 GLY A N 1
ATOM 1488 C CA . GLY A 1 191 ? -2.953 28.883 -4.313 1.00 56.38 191 GLY A CA 1
ATOM 1489 C C . GLY A 1 191 ? -1.578 28.569 -4.910 1.00 56.38 191 GLY A C 1
ATOM 1490 O O . GLY A 1 191 ? -0.601 29.213 -4.535 1.00 56.38 191 GLY A O 1
ATOM 1491 N N . ILE A 1 192 ? -1.482 27.619 -5.847 1.00 58.62 192 ILE A N 1
ATOM 1492 C CA . ILE A 1 192 ? -0.180 27.068 -6.270 1.00 58.62 192 ILE A CA 1
ATOM 1493 C C . ILE A 1 192 ? 0.505 27.914 -7.344 1.00 58.62 192 ILE A C 1
ATOM 1495 O O . ILE A 1 192 ? 1.643 28.334 -7.140 1.00 58.62 192 ILE A O 1
ATOM 1499 N N . LEU A 1 193 ? -0.166 28.224 -8.456 1.00 56.88 193 LEU A N 1
ATOM 1500 C CA . LEU A 1 193 ? 0.444 28.963 -9.580 1.00 56.88 193 LEU A CA 1
ATOM 1501 C C . LEU A 1 193 ? 0.007 30.436 -9.687 1.00 56.88 193 LEU A C 1
ATOM 1503 O O . LEU A 1 193 ? 0.681 31.230 -10.336 1.00 56.88 193 LEU A O 1
ATOM 1507 N N . GLY A 1 194 ? -1.091 30.822 -9.036 1.00 60.84 194 GLY A N 1
ATOM 1508 C CA . GLY A 1 194 ? -1.675 32.165 -9.101 1.00 60.84 194 GLY A CA 1
ATOM 1509 C C . GLY A 1 194 ? -1.045 33.191 -8.155 1.00 60.84 194 GLY A C 1
ATOM 1510 O O . GLY A 1 194 ? 0.032 32.989 -7.593 1.00 60.84 194 GLY A O 1
ATOM 1511 N N . ASP A 1 195 ? -1.729 34.316 -7.957 1.00 64.62 195 ASP A N 1
ATOM 1512 C CA . ASP A 1 195 ? -1.322 35.334 -6.986 1.00 64.62 195 ASP A CA 1
ATOM 1513 C C . ASP A 1 195 ? -1.634 34.885 -5.539 1.00 64.62 195 ASP A C 1
ATOM 1515 O O . ASP A 1 195 ? -2.773 34.546 -5.206 1.00 64.62 195 ASP A O 1
ATOM 1519 N N . ILE A 1 196 ? -0.600 34.878 -4.689 1.00 64.62 196 ILE A N 1
ATOM 1520 C CA . ILE A 1 196 ? -0.665 34.555 -3.251 1.00 64.62 196 ILE A CA 1
ATOM 1521 C C . ILE A 1 196 ? -0.898 35.816 -2.403 1.00 64.62 196 ILE A C 1
ATOM 1523 O O . ILE A 1 196 ? -1.441 35.745 -1.296 1.00 64.62 196 ILE A O 1
ATOM 1527 N N . GLU A 1 197 ? -0.508 36.994 -2.892 1.00 66.00 197 GLU A N 1
ATOM 1528 C CA . GLU A 1 197 ? -0.690 38.239 -2.148 1.00 66.00 197 GLU A CA 1
ATOM 1529 C C . GLU A 1 197 ? -2.149 38.714 -2.222 1.00 66.00 197 GLU A C 1
ATOM 1531 O O . GLU A 1 197 ? -2.679 39.198 -1.218 1.00 66.00 197 GLU A O 1
ATOM 1536 N N . GLY A 1 198 ? -2.814 38.491 -3.362 1.00 68.31 198 GLY A N 1
ATOM 1537 C CA . GLY A 1 198 ? -4.192 38.907 -3.643 1.00 68.31 198 GLY A CA 1
ATOM 1538 C C . GLY A 1 198 ? -5.335 38.091 -3.013 1.00 68.31 198 GLY A C 1
ATOM 1539 O O . GLY A 1 198 ? -6.484 38.513 -3.134 1.00 68.31 198 GLY A O 1
ATOM 1540 N N . SER A 1 199 ? -5.075 36.958 -2.347 1.00 79.19 199 SER A N 1
ATOM 1541 C CA . SER A 1 199 ? -6.118 36.084 -1.765 1.00 79.19 199 SER A CA 1
ATOM 1542 C C . SER A 1 199 ? -5.660 35.432 -0.454 1.00 79.19 199 SER A C 1
ATOM 1544 O O . SER A 1 199 ? -4.570 34.862 -0.383 1.00 79.19 199 SER A O 1
ATOM 1546 N N . LEU A 1 200 ? -6.498 35.482 0.592 1.00 80.88 200 LEU A N 1
ATOM 1547 C CA . LEU A 1 200 ? -6.239 34.774 1.852 1.00 80.88 200 LEU A CA 1
ATOM 1548 C C . LEU A 1 200 ? -6.386 33.261 1.682 1.00 80.88 200 LEU A C 1
ATOM 1550 O O . LEU A 1 200 ? -5.681 32.517 2.355 1.00 80.88 200 LEU A O 1
ATOM 1554 N N . PHE A 1 201 ? -7.258 32.802 0.780 1.00 78.19 201 PHE A N 1
ATOM 1555 C CA . PHE A 1 201 ? -7.366 31.388 0.427 1.00 78.19 201 PHE A CA 1
ATOM 1556 C C . PHE A 1 201 ? -6.097 30.892 -0.276 1.00 78.19 201 PHE A C 1
ATOM 1558 O O . PHE A 1 201 ? -5.505 29.922 0.190 1.00 78.19 201 PHE A O 1
ATOM 1565 N N . SER A 1 202 ? -5.597 31.601 -1.299 1.00 76.56 202 SER A N 1
ATOM 1566 C CA . SER A 1 202 ? -4.306 31.271 -1.925 1.00 76.56 202 SER A CA 1
ATOM 1567 C C . SER A 1 202 ? -3.163 31.246 -0.907 1.00 76.56 202 SER A C 1
ATOM 1569 O O . SER A 1 202 ? -2.324 30.348 -0.944 1.00 76.56 202 SER A O 1
ATOM 1571 N N . ARG A 1 203 ? -3.142 32.205 0.028 1.00 80.50 203 ARG A N 1
ATOM 1572 C CA . ARG A 1 203 ? -2.125 32.262 1.081 1.00 80.50 203 ARG A CA 1
ATOM 1573 C C . ARG A 1 203 ? -2.217 31.098 2.059 1.00 80.50 203 ARG A C 1
ATOM 1575 O O . ARG A 1 203 ? -1.205 30.452 2.301 1.00 80.50 203 ARG A O 1
ATOM 1582 N N . MET A 1 204 ? -3.413 30.787 2.551 1.00 84.12 204 MET A N 1
ATOM 1583 C CA . MET A 1 204 ? -3.662 29.629 3.410 1.00 84.12 204 MET A CA 1
ATOM 1584 C C . MET A 1 204 ? -3.167 28.339 2.742 1.00 84.12 204 MET A C 1
ATOM 1586 O O . MET A 1 204 ? -2.450 27.571 3.374 1.00 84.12 204 MET A O 1
ATOM 1590 N N . LEU A 1 205 ? -3.467 28.134 1.452 1.00 77.38 205 LEU A N 1
ATOM 1591 C CA . LEU A 1 205 ? -2.954 26.993 0.684 1.00 77.38 205 LEU A CA 1
ATOM 1592 C C . LEU A 1 205 ? -1.415 27.004 0.594 1.00 77.38 205 LEU A C 1
ATOM 1594 O O . LEU A 1 205 ? -0.794 25.956 0.739 1.00 77.38 205 LEU A O 1
ATOM 1598 N N . SER A 1 206 ? -0.778 28.168 0.436 1.00 76.19 206 SER A N 1
ATOM 1599 C CA . SER A 1 206 ? 0.691 28.263 0.452 1.00 76.19 206 SER A CA 1
ATOM 1600 C C . SER A 1 206 ? 1.342 28.021 1.816 1.00 76.19 206 SER A C 1
ATOM 1602 O O . SER A 1 206 ? 2.468 27.540 1.890 1.00 76.19 206 SER A O 1
ATOM 1604 N N . GLU A 1 207 ? 0.626 28.295 2.904 1.00 80.69 207 GLU A N 1
ATOM 1605 C CA . GLU A 1 207 ? 1.109 28.082 4.270 1.00 80.69 207 GLU A CA 1
ATOM 1606 C C . GLU A 1 207 ? 1.026 26.608 4.703 1.00 80.69 207 GLU A C 1
ATOM 1608 O O . GLU A 1 207 ? 1.807 26.190 5.554 1.00 80.69 207 GLU A O 1
ATOM 1613 N N . VAL A 1 208 ? 0.147 25.793 4.098 1.00 78.31 208 VAL A N 1
ATOM 1614 C CA . VAL A 1 208 ? -0.011 24.354 4.410 1.00 78.31 208 VAL A CA 1
ATOM 1615 C C . VAL A 1 208 ? 1.340 23.631 4.469 1.00 78.31 208 VAL A C 1
ATOM 1617 O O . VAL A 1 208 ? 1.634 22.956 5.457 1.00 78.31 208 VAL A O 1
ATOM 1620 N N . GLY A 1 209 ? 2.177 23.798 3.440 1.00 68.62 209 GLY A N 1
ATOM 1621 C CA . GLY A 1 209 ? 3.465 23.111 3.333 1.00 68.62 209 GLY A CA 1
ATOM 1622 C C . GLY A 1 209 ? 4.490 23.503 4.397 1.00 68.62 209 GLY A C 1
ATOM 1623 O O . GLY A 1 209 ? 5.280 22.664 4.820 1.00 68.62 209 GLY A O 1
ATOM 1624 N N . SER A 1 210 ? 4.463 24.755 4.864 1.00 72.81 210 SER A N 1
ATOM 1625 C CA . SER A 1 210 ? 5.396 25.258 5.884 1.00 72.81 210 SER A CA 1
ATOM 1626 C C . SER A 1 210 ? 4.899 25.050 7.318 1.00 72.81 210 SER A C 1
ATOM 1628 O O . SER A 1 210 ? 5.695 25.045 8.257 1.00 72.81 210 SER A O 1
ATOM 1630 N N . VAL A 1 211 ? 3.591 24.851 7.496 1.00 74.25 211 VAL A N 1
ATOM 1631 C CA . VAL A 1 211 ? 2.944 24.713 8.804 1.00 74.25 211 VAL A CA 1
ATOM 1632 C C . VAL A 1 211 ? 2.792 23.253 9.238 1.00 74.25 211 VAL A C 1
ATOM 1634 O O . VAL A 1 211 ? 3.045 22.948 10.402 1.00 74.25 211 VAL A O 1
ATOM 1637 N N . LEU A 1 212 ? 2.451 22.328 8.335 1.00 70.81 212 LEU A N 1
ATOM 1638 C CA . LEU A 1 212 ? 2.270 20.911 8.687 1.00 70.81 212 LEU A CA 1
ATOM 1639 C C . LEU A 1 212 ? 3.491 20.221 9.338 1.00 70.81 212 LEU A C 1
ATOM 1641 O O . LEU A 1 212 ? 3.259 19.408 10.232 1.00 70.81 212 LEU A O 1
ATOM 1645 N N . PRO A 1 213 ? 4.762 20.553 9.024 1.00 65.88 213 PRO A N 1
ATOM 1646 C CA . PRO A 1 213 ? 5.926 19.989 9.725 1.00 65.88 213 PRO A CA 1
ATOM 1647 C C . PRO A 1 213 ? 6.008 20.309 11.230 1.00 65.88 213 PRO A C 1
ATOM 1649 O O . PRO A 1 213 ? 6.784 19.685 11.947 1.00 65.88 213 PRO A O 1
ATOM 1652 N N . ARG A 1 214 ? 5.215 21.267 11.736 1.00 68.81 214 ARG A N 1
ATOM 1653 C CA . ARG A 1 214 ? 5.096 21.585 13.176 1.00 68.81 214 ARG A CA 1
ATOM 1654 C C . ARG A 1 214 ? 4.055 20.708 13.900 1.00 68.81 214 ARG A C 1
ATOM 1656 O O . ARG A 1 214 ? 3.833 20.877 15.098 1.00 68.81 214 ARG A O 1
ATOM 1663 N N . ALA A 1 215 ? 3.384 19.799 13.191 1.00 55.94 215 ALA A N 1
ATOM 1664 C CA . ALA A 1 215 ? 2.400 18.884 13.761 1.00 55.94 215 ALA A CA 1
ATOM 1665 C C . ALA A 1 215 ? 3.022 17.841 14.698 1.00 55.94 215 ALA A C 1
ATOM 1667 O O . ALA A 1 215 ? 4.150 17.398 14.519 1.00 55.94 215 ALA A O 1
ATOM 1668 N N . SER A 1 216 ? 2.237 17.377 15.673 1.00 43.94 216 SER A N 1
ATOM 1669 C CA . SER A 1 216 ? 2.588 16.201 16.481 1.00 43.94 216 SER A CA 1
ATOM 1670 C C . SER A 1 216 ? 2.344 14.885 15.730 1.00 43.94 216 SER A C 1
ATOM 1672 O O . SER A 1 216 ? 2.976 13.883 16.049 1.00 43.94 216 SER A O 1
ATOM 1674 N N . ALA A 1 217 ? 1.420 14.885 14.763 1.00 44.59 217 ALA A N 1
ATOM 1675 C CA . ALA A 1 217 ? 1.235 13.864 13.729 1.00 44.59 217 ALA A CA 1
ATOM 1676 C C . ALA A 1 217 ? 0.315 14.427 12.632 1.00 44.59 217 ALA A C 1
ATOM 1678 O O . ALA A 1 217 ? -0.656 15.095 12.968 1.00 44.59 217 ALA A O 1
ATOM 1679 N N . VAL A 1 218 ? 0.550 14.140 11.350 1.00 45.91 218 VAL A N 1
ATOM 1680 C CA . VAL A 1 218 ? -0.422 14.447 10.280 1.00 45.91 218 VAL A CA 1
ATOM 1681 C C . VAL A 1 218 ? -1.242 13.191 9.993 1.00 45.91 218 VAL A C 1
ATOM 1683 O O . VAL A 1 218 ? -0.677 12.113 9.846 1.00 45.91 218 VAL A O 1
ATOM 1686 N N . GLN A 1 219 ? -2.566 13.318 9.934 1.00 49.56 219 GLN A N 1
ATOM 1687 C CA . GLN A 1 219 ? -3.497 12.203 9.751 1.00 49.56 219 GLN A CA 1
ATOM 1688 C C . GLN A 1 219 ? -4.203 12.331 8.400 1.00 49.56 219 GLN A C 1
ATOM 1690 O O . GLN A 1 219 ? -4.913 13.307 8.178 1.00 49.56 219 GLN A O 1
ATOM 1695 N N . SER A 1 220 ? -4.092 11.359 7.497 1.00 50.75 220 SER A N 1
ATOM 1696 C CA . SER A 1 220 ? -4.889 11.403 6.264 1.00 50.75 220 SER A CA 1
ATOM 1697 C C . SER A 1 220 ? -6.280 10.800 6.497 1.00 50.75 220 SER A C 1
ATOM 1699 O O . SER A 1 220 ? -6.420 9.792 7.190 1.00 50.75 220 SER A O 1
ATOM 1701 N N . LEU A 1 221 ? -7.339 11.413 5.954 1.00 41.41 221 LEU A N 1
ATOM 1702 C CA . LEU A 1 221 ? -8.726 10.929 6.113 1.00 41.41 221 LEU A CA 1
ATOM 1703 C C . LEU A 1 221 ? -9.026 9.663 5.327 1.00 41.41 221 LEU A C 1
ATOM 1705 O O . LEU A 1 221 ? -9.857 8.847 5.745 1.00 41.41 221 LEU A O 1
ATOM 1709 N N . ASP A 1 222 ? -8.297 9.505 4.234 1.00 38.34 222 ASP A N 1
ATOM 1710 C CA . ASP A 1 222 ? -8.143 8.258 3.519 1.00 38.34 222 ASP A CA 1
ATOM 1711 C C . ASP A 1 222 ? -7.877 7.135 4.562 1.00 38.34 222 ASP A C 1
ATOM 1713 O O . ASP A 1 222 ? -8.638 6.163 4.609 1.00 38.34 222 ASP A O 1
ATOM 1717 N N . GLU A 1 223 ? -6.912 7.271 5.494 1.00 34.91 223 GLU A N 1
ATOM 1718 C CA . GLU A 1 223 ? -6.458 6.177 6.400 1.00 34.91 223 GLU A CA 1
ATOM 1719 C C . GLU A 1 223 ? -7.578 5.605 7.286 1.00 34.91 223 GLU A C 1
ATOM 1721 O O . GLU A 1 223 ? -7.576 4.435 7.705 1.00 34.91 223 GLU A O 1
ATOM 1726 N N . ILE A 1 224 ? -8.598 6.425 7.507 1.00 35.28 224 ILE A N 1
ATOM 1727 C CA . ILE A 1 224 ? -9.724 6.189 8.399 1.00 35.28 224 ILE A CA 1
ATOM 1728 C C . ILE A 1 224 ? -10.920 5.595 7.649 1.00 35.28 224 ILE A C 1
ATOM 1730 O O . ILE A 1 224 ? -11.698 4.825 8.233 1.00 35.28 224 ILE A O 1
ATOM 1734 N N . LEU A 1 225 ? -11.084 5.901 6.362 1.00 29.50 225 LEU A N 1
ATOM 1735 C CA . LEU A 1 225 ? -12.118 5.310 5.515 1.00 29.50 225 LEU A CA 1
ATOM 1736 C C . LEU A 1 225 ? -11.644 3.965 4.914 1.00 29.50 225 LEU A C 1
ATOM 1738 O O . LEU A 1 225 ? -10.455 3.642 4.950 1.00 29.50 225 LEU A O 1
ATOM 1742 N N . PRO A 1 226 ? -12.557 3.074 4.471 1.00 25.50 226 PRO A N 1
ATOM 1743 C CA . PRO A 1 226 ? -12.147 1.797 3.881 1.00 25.50 226 PRO A CA 1
ATOM 1744 C C . PRO A 1 226 ? -11.714 1.799 2.410 1.00 25.50 226 PRO A C 1
ATOM 1746 O O . PRO A 1 226 ? -11.522 0.707 1.890 1.00 25.50 226 PRO A O 1
ATOM 1749 N N . ASN A 1 227 ? -11.580 2.942 1.729 1.00 29.56 227 ASN A N 1
ATOM 1750 C CA . ASN A 1 227 ? -11.200 2.994 0.310 1.00 29.56 227 ASN A CA 1
ATOM 1751 C C . ASN A 1 227 ? -10.357 4.242 -0.007 1.00 29.56 227 ASN A C 1
ATOM 1753 O O . ASN A 1 227 ? -10.651 5.290 0.554 1.00 29.56 227 ASN A O 1
ATOM 1757 N N . ILE A 1 228 ? -9.434 4.085 -0.972 1.00 25.41 228 ILE A N 1
ATOM 1758 C CA . ILE A 1 228 ? -8.478 5.056 -1.560 1.00 25.41 228 ILE A CA 1
ATOM 1759 C C . ILE A 1 228 ? -7.122 5.177 -0.840 1.00 25.41 228 ILE A C 1
ATOM 1761 O O . ILE A 1 228 ? -7.039 5.661 0.275 1.00 25.41 228 ILE A O 1
ATOM 1765 N N . LYS A 1 229 ? -6.064 4.756 -1.553 1.00 25.14 229 LYS A N 1
ATOM 1766 C CA . LYS A 1 229 ? -4.665 5.201 -1.418 1.00 25.14 229 LYS A CA 1
ATOM 1767 C C . LYS A 1 229 ? -4.395 6.276 -2.459 1.00 25.14 229 LYS A C 1
ATOM 1769 O O . LYS A 1 229 ? -4.873 6.146 -3.587 1.00 25.14 229 LYS A O 1
ATOM 1774 N N . ALA A 1 230 ? -3.477 7.173 -2.148 1.00 21.42 230 ALA A N 1
ATOM 1775 C CA . ALA A 1 230 ? -2.555 7.753 -3.120 1.00 21.42 230 ALA A CA 1
ATOM 1776 C C . ALA A 1 230 ? -1.101 7.553 -2.601 1.00 21.42 230 ALA A C 1
ATOM 1778 O O . ALA A 1 230 ? -0.947 6.716 -1.702 1.00 21.42 230 ALA A O 1
ATOM 1779 N N . TYR A 1 231 ? -0.051 8.130 -3.223 1.00 24.06 231 TYR A N 1
ATOM 1780 C CA . TYR A 1 231 ? 1.358 7.683 -3.063 1.00 24.06 231 TYR A CA 1
ATOM 1781 C C . TYR A 1 231 ? 2.409 8.689 -2.562 1.00 24.06 231 TYR A C 1
ATOM 1783 O O . TYR A 1 231 ? 2.667 9.734 -3.157 1.00 24.06 231 TYR A O 1
ATOM 1791 N N . ASP A 1 232 ? 3.131 8.189 -1.563 1.00 33.28 232 ASP A N 1
ATOM 1792 C CA . ASP A 1 232 ? 4.283 8.758 -0.888 1.00 33.28 232 ASP A CA 1
ATOM 1793 C C . ASP A 1 232 ? 5.489 8.833 -1.825 1.00 33.28 232 ASP A C 1
ATOM 1795 O O . ASP A 1 232 ? 5.636 7.981 -2.709 1.00 33.28 232 ASP A O 1
ATOM 1799 N N . VAL A 1 233 ? 6.392 9.795 -1.618 1.00 23.77 233 VAL A N 1
ATOM 1800 C CA . VAL A 1 233 ? 7.703 9.780 -2.283 1.00 23.77 233 VAL A CA 1
ATOM 1801 C C . VAL A 1 233 ? 8.803 10.153 -1.312 1.00 23.77 233 VAL A C 1
ATOM 1803 O O . VAL A 1 233 ? 8.642 11.112 -0.565 1.00 23.77 233 VAL A O 1
ATOM 1806 N N . ALA A 1 234 ? 9.888 9.378 -1.414 1.00 29.73 234 ALA A N 1
ATOM 1807 C CA . ALA A 1 234 ? 11.116 9.423 -0.635 1.00 29.73 234 ALA A CA 1
ATOM 1808 C C . ALA A 1 234 ? 12.301 10.117 -1.357 1.00 29.73 234 ALA A C 1
ATOM 1810 O O . ALA A 1 234 ? 12.469 9.936 -2.565 1.00 29.73 234 ALA A O 1
ATOM 1811 N N . ASP A 1 235 ? 13.141 10.793 -0.563 1.00 41.09 235 ASP A N 1
ATOM 1812 C CA . ASP A 1 235 ? 14.599 11.046 -0.640 1.00 41.09 235 ASP A CA 1
ATOM 1813 C C . ASP A 1 235 ? 15.305 11.629 -1.901 1.00 41.09 235 ASP A C 1
ATOM 1815 O O . ASP A 1 235 ? 15.258 11.099 -3.015 1.00 41.09 235 ASP A O 1
ATOM 1819 N N . GLY A 1 236 ? 16.153 12.652 -1.639 1.00 29.53 236 GLY A N 1
ATOM 1820 C CA . GLY A 1 236 ? 17.152 13.261 -2.545 1.00 29.53 236 GLY A CA 1
ATOM 1821 C C . GLY A 1 236 ? 16.755 14.623 -3.175 1.00 29.53 236 GLY A C 1
ATOM 1822 O O . GLY A 1 236 ? 15.655 15.107 -2.944 1.00 29.53 236 GLY A O 1
ATOM 1823 N N . VAL A 1 237 ? 17.550 15.367 -3.978 1.00 25.73 237 VAL A N 1
ATOM 1824 C CA . VAL A 1 237 ? 18.957 15.350 -4.490 1.00 25.73 237 VAL A CA 1
ATOM 1825 C C . VAL A 1 237 ? 19.268 16.795 -5.018 1.00 25.73 237 VAL A C 1
ATOM 1827 O O . VAL A 1 237 ? 18.332 17.371 -5.576 1.00 25.73 237 VAL A O 1
ATOM 1830 N N . PRO A 1 238 ? 20.490 17.418 -5.016 1.00 26.16 238 PRO A N 1
ATOM 1831 C CA . PRO A 1 238 ? 21.788 17.146 -4.362 1.00 26.16 238 PRO A CA 1
ATOM 1832 C C . PRO A 1 238 ? 22.402 18.342 -3.547 1.00 26.16 238 PRO A C 1
ATOM 1834 O O . PRO A 1 238 ? 21.846 19.425 -3.413 1.00 26.16 238 PRO A O 1
ATOM 1837 N N . LYS A 1 239 ? 23.646 18.135 -3.077 1.00 25.11 239 LYS A N 1
ATOM 1838 C CA . LYS A 1 239 ? 24.697 19.059 -2.561 1.00 25.11 239 LYS A CA 1
ATOM 1839 C C . LYS A 1 239 ? 24.547 20.589 -2.794 1.00 25.11 239 LYS A C 1
ATOM 1841 O O . LYS A 1 239 ? 24.903 21.091 -3.858 1.00 25.11 239 LYS A O 1
ATOM 1846 N N . GLY A 1 240 ? 24.254 21.345 -1.722 1.00 21.45 240 GLY A N 1
ATOM 1847 C CA . GLY A 1 240 ? 24.361 22.818 -1.716 1.00 21.45 240 GLY A CA 1
ATOM 1848 C C . GLY A 1 240 ? 23.994 23.542 -0.406 1.00 21.45 240 GLY A C 1
ATOM 1849 O O . GLY A 1 240 ? 23.115 24.386 -0.426 1.00 21.45 240 GLY A O 1
ATOM 1850 N N . HIS A 1 241 ? 24.687 23.255 0.707 1.00 23.27 241 HIS A N 1
ATOM 1851 C CA . HIS A 1 241 ? 24.489 23.837 2.057 1.00 23.27 241 HIS A CA 1
ATOM 1852 C C . HIS A 1 241 ? 23.100 23.651 2.706 1.00 23.27 241 HIS A C 1
ATOM 1854 O O . HIS A 1 241 ? 22.103 24.265 2.355 1.00 23.27 241 HIS A O 1
ATOM 1860 N N . VAL A 1 242 ? 23.083 22.818 3.750 1.00 24.70 242 VAL A N 1
ATOM 1861 C CA . VAL A 1 242 ? 21.884 22.226 4.356 1.00 24.70 242 VAL A CA 1
ATOM 1862 C C . VAL A 1 242 ? 21.730 22.633 5.822 1.00 24.70 242 VAL A C 1
ATOM 1864 O O . VAL A 1 242 ? 22.679 22.422 6.580 1.00 24.70 242 VAL A O 1
ATOM 1867 N N . LEU A 1 243 ? 20.522 22.996 6.277 1.00 23.91 243 LEU A N 1
ATOM 1868 C CA . LEU A 1 243 ? 20.095 22.820 7.683 1.00 23.91 243 LEU A CA 1
ATOM 1869 C C . LEU A 1 243 ? 18.557 22.661 7.848 1.00 23.91 243 LEU A C 1
ATOM 1871 O O . LEU A 1 243 ? 17.896 23.510 8.431 1.00 23.91 243 LEU A O 1
ATOM 1875 N N . PHE A 1 244 ? 18.018 21.525 7.390 1.00 23.41 244 PHE A N 1
ATOM 1876 C CA . PHE A 1 244 ? 16.807 20.878 7.943 1.00 23.41 244 PHE A CA 1
ATOM 1877 C C . PHE A 1 244 ? 17.227 19.656 8.790 1.00 23.41 244 PHE A C 1
ATOM 1879 O O . PHE A 1 244 ? 18.253 19.075 8.441 1.00 23.41 244 PHE A O 1
ATOM 1886 N N . PRO A 1 245 ? 16.509 19.263 9.863 1.00 23.11 245 PRO A N 1
ATOM 1887 C CA . PRO A 1 245 ? 16.464 17.891 10.427 1.00 23.11 245 PRO A CA 1
ATOM 1888 C C . PRO A 1 245 ? 15.400 16.995 9.724 1.00 23.11 245 PRO A C 1
ATOM 1890 O O . PRO A 1 245 ? 14.785 17.483 8.785 1.00 23.11 245 PRO A O 1
ATOM 1893 N N . ASN A 1 246 ? 15.261 15.699 10.071 1.00 27.44 246 ASN A N 1
ATOM 1894 C CA . ASN A 1 246 ? 14.606 14.618 9.266 1.00 27.44 246 ASN A CA 1
ATOM 1895 C C . ASN A 1 246 ? 13.063 14.408 9.449 1.00 27.44 246 ASN A C 1
ATOM 1897 O O . ASN A 1 246 ? 12.471 15.179 10.202 1.00 27.44 246 ASN A O 1
ATOM 1901 N N . PRO A 1 247 ? 12.371 13.467 8.739 1.00 30.67 247 PRO A N 1
ATOM 1902 C CA . PRO A 1 247 ? 11.197 13.805 7.919 1.00 30.67 247 PRO A CA 1
ATOM 1903 C C . PRO A 1 247 ? 9.946 12.956 8.244 1.00 30.67 247 PRO A C 1
ATOM 1905 O O . PRO A 1 247 ? 9.984 12.078 9.104 1.00 30.67 247 PRO A O 1
ATOM 1908 N N . ILE A 1 248 ? 8.864 13.104 7.468 1.00 24.55 248 ILE A N 1
ATOM 1909 C CA . ILE A 1 248 ? 7.902 12.002 7.262 1.00 24.55 248 ILE A CA 1
ATOM 1910 C C . ILE A 1 248 ? 7.533 11.902 5.776 1.00 24.55 248 ILE A C 1
ATOM 1912 O O . ILE A 1 248 ? 6.505 12.400 5.322 1.00 24.55 248 ILE A O 1
ATOM 1916 N N . GLU A 1 249 ? 8.390 11.207 5.035 1.00 24.19 249 GLU A N 1
ATOM 1917 C CA . GLU A 1 249 ? 8.007 10.462 3.836 1.00 24.19 249 GLU A CA 1
ATOM 1918 C C . GLU A 1 249 ? 7.619 9.054 4.331 1.00 24.19 249 GLU A C 1
ATOM 1920 O O . GLU A 1 249 ? 8.444 8.331 4.895 1.00 24.19 249 GLU A O 1
ATOM 1925 N N . GLY A 1 250 ? 6.332 8.716 4.249 1.00 22.58 250 GLY A N 1
ATOM 1926 C CA . GLY A 1 250 ? 5.808 7.386 4.581 1.00 22.58 250 GLY A CA 1
ATOM 1927 C C . GLY A 1 250 ? 4.278 7.228 4.523 1.00 22.58 250 GLY A C 1
ATOM 1928 O O . GLY A 1 250 ? 3.773 6.131 4.766 1.00 22.58 250 GLY A O 1
ATOM 1929 N N . VAL A 1 251 ? 3.517 8.298 4.260 1.00 23.97 251 VAL A N 1
ATOM 1930 C CA . VAL A 1 251 ? 2.076 8.393 4.611 1.00 23.97 251 VAL A CA 1
ATOM 1931 C C . VAL A 1 251 ? 1.156 7.713 3.596 1.00 23.97 251 VAL A C 1
ATOM 1933 O O . VAL A 1 251 ? 0.038 7.294 3.893 1.00 23.97 251 VAL A O 1
ATOM 1936 N N . GLU A 1 252 ? 1.619 7.579 2.368 1.00 22.39 252 GLU A N 1
ATOM 1937 C CA . GLU A 1 252 ? 0.756 7.301 1.237 1.00 22.39 252 GLU A CA 1
ATOM 1938 C C . GLU A 1 252 ? 1.091 5.951 0.598 1.00 22.39 252 GLU A C 1
ATOM 1940 O O . GLU A 1 252 ? 1.809 5.815 -0.392 1.00 22.39 252 GLU A O 1
ATOM 1945 N N . LEU A 1 253 ? 0.577 4.902 1.241 1.00 22.19 253 LEU A N 1
ATOM 1946 C CA . LEU A 1 253 ? 0.550 3.551 0.682 1.00 22.19 253 LEU A CA 1
ATOM 1947 C C . LEU A 1 253 ? -0.458 2.627 1.381 1.00 22.19 253 LEU A C 1
ATOM 1949 O O . LEU A 1 253 ? -0.453 1.430 1.099 1.00 22.19 253 LEU A O 1
ATOM 1953 N N . PHE A 1 254 ? -1.341 3.102 2.274 1.00 25.27 254 PHE A N 1
ATOM 1954 C CA . PHE A 1 254 ? -2.350 2.270 2.969 1.00 25.27 254 PHE A CA 1
ATOM 1955 C C . PHE A 1 254 ? -3.794 2.633 2.657 1.00 25.27 254 PHE A C 1
ATOM 1957 O O . PHE A 1 254 ? -3.962 3.715 2.159 1.00 25.27 254 PHE A O 1
ATOM 1964 N N . ILE A 1 255 ? -4.777 1.711 2.852 1.00 24.47 255 ILE A N 1
ATOM 1965 C CA . ILE A 1 255 ? -6.228 1.743 2.436 1.00 24.47 255 ILE A CA 1
ATOM 1966 C C . ILE A 1 255 ? -6.632 1.127 1.065 1.00 24.47 255 ILE A C 1
ATOM 1968 O O . ILE A 1 255 ? -6.223 1.569 0.008 1.00 24.47 255 ILE A O 1
ATOM 1972 N N . LYS A 1 256 ? -7.548 0.165 0.939 1.00 27.22 256 LYS A N 1
ATOM 1973 C CA . LYS A 1 256 ? -7.992 -0.950 1.792 1.00 27.22 256 LYS A CA 1
ATOM 1974 C C . LYS A 1 256 ? -8.773 -1.895 0.863 1.00 27.22 256 LYS A C 1
ATOM 1976 O O . LYS A 1 256 ? -9.414 -1.467 -0.089 1.00 27.22 256 LYS A O 1
ATOM 1981 N N . VAL A 1 257 ? -8.734 -3.184 1.174 1.00 28.91 257 VAL A N 1
ATOM 1982 C CA . VAL A 1 257 ? -9.665 -4.181 0.632 1.00 28.91 257 VAL A CA 1
ATOM 1983 C C . VAL A 1 257 ? -10.825 -4.287 1.615 1.00 28.91 257 VAL A C 1
ATOM 1985 O O . VAL A 1 257 ? -10.570 -4.404 2.815 1.00 28.91 257 VAL A O 1
ATOM 1988 N N . SER A 1 258 ? -12.077 -4.294 1.148 1.00 28.25 258 SER A N 1
ATOM 1989 C CA . SER A 1 258 ? -13.211 -4.603 2.028 1.00 28.25 258 SER A CA 1
ATOM 1990 C C . SER A 1 258 ? -13.453 -6.124 2.108 1.00 28.25 258 SER A C 1
ATOM 1992 O O . SER A 1 258 ? -13.492 -6.794 1.069 1.00 28.25 258 SER A O 1
ATOM 1994 N N . PRO A 1 259 ? -13.672 -6.696 3.311 1.00 34.59 259 PRO A N 1
ATOM 1995 C CA . PRO A 1 259 ? -14.112 -8.088 3.463 1.00 34.59 259 PRO A CA 1
ATOM 1996 C C . PRO A 1 259 ? -15.439 -8.388 2.748 1.00 34.59 259 PRO A C 1
ATOM 1998 O O . PRO A 1 259 ? -15.717 -9.526 2.387 1.00 34.59 259 PRO A O 1
ATOM 2001 N N . GLU A 1 260 ? -16.252 -7.360 2.511 1.00 31.98 260 GLU A N 1
ATOM 2002 C CA . GLU A 1 260 ? -17.585 -7.454 1.914 1.00 31.98 260 GLU A CA 1
ATOM 2003 C C . GLU A 1 260 ? -17.537 -7.704 0.396 1.00 31.98 260 GLU A C 1
ATOM 2005 O O . GLU A 1 260 ? -18.357 -8.453 -0.133 1.00 31.98 260 GLU A O 1
ATOM 2010 N N . ASN A 1 261 ? -16.518 -7.182 -0.300 1.00 31.91 261 ASN A N 1
ATOM 2011 C CA . ASN A 1 261 ? -16.249 -7.522 -1.702 1.00 31.91 261 ASN A CA 1
ATOM 2012 C C . ASN A 1 261 ? -15.670 -8.937 -1.856 1.00 31.91 261 ASN A C 1
ATOM 2014 O O . ASN A 1 261 ? -15.949 -9.602 -2.853 1.00 31.91 261 ASN A O 1
ATOM 2018 N N . PHE A 1 262 ? -14.918 -9.433 -0.865 1.00 35.62 262 PHE A N 1
ATOM 2019 C CA . PHE A 1 262 ? -14.508 -10.841 -0.824 1.00 35.62 262 PHE A CA 1
ATOM 2020 C C . PHE A 1 262 ? -15.706 -11.757 -0.538 1.00 35.62 262 PHE A C 1
ATOM 2022 O O . PHE A 1 262 ? -15.892 -12.737 -1.252 1.00 35.62 262 PHE A O 1
ATOM 2029 N N . ARG A 1 263 ? -16.577 -11.393 0.416 1.00 35.41 263 ARG A N 1
ATOM 2030 C CA . ARG A 1 263 ? -17.813 -12.128 0.723 1.00 35.41 263 ARG A CA 1
ATOM 2031 C C . ARG A 1 263 ? -18.765 -12.179 -0.476 1.00 35.41 263 ARG A C 1
ATOM 2033 O O . ARG A 1 263 ? -19.106 -13.280 -0.888 1.00 35.41 263 ARG A O 1
ATOM 2040 N N . ARG A 1 264 ? -19.099 -11.046 -1.115 1.00 33.41 264 ARG A N 1
ATOM 2041 C CA . ARG A 1 264 ? -19.840 -11.048 -2.399 1.00 33.41 264 ARG A CA 1
ATOM 2042 C C . ARG A 1 264 ? -19.089 -11.825 -3.475 1.00 33.41 264 ARG A C 1
ATOM 2044 O O . ARG A 1 264 ? -19.701 -12.471 -4.314 1.00 33.41 264 ARG A O 1
ATOM 2051 N N . GLY A 1 265 ? -17.759 -11.789 -3.451 1.00 31.84 265 GLY A N 1
ATOM 2052 C CA . GLY A 1 265 ? -16.913 -12.568 -4.343 1.00 31.84 265 GLY A CA 1
ATOM 2053 C C . GLY A 1 265 ? -17.016 -14.086 -4.148 1.00 31.84 265 GLY A C 1
ATOM 2054 O O . GLY A 1 265 ? -16.826 -14.803 -5.131 1.00 31.84 265 GLY A O 1
ATOM 2055 N N . LEU A 1 266 ? -17.326 -14.549 -2.935 1.00 33.09 266 LEU A N 1
ATOM 2056 C CA . LEU A 1 266 ? -17.588 -15.945 -2.584 1.00 33.09 266 LEU A CA 1
ATOM 2057 C C . LEU A 1 266 ? -19.051 -16.310 -2.890 1.00 33.09 266 LEU A C 1
ATOM 2059 O O . LEU A 1 266 ? -19.299 -17.254 -3.629 1.00 33.09 266 LEU A O 1
ATOM 2063 N N . GLU A 1 267 ? -20.004 -15.485 -2.445 1.00 35.41 267 GLU A N 1
ATOM 2064 C CA . GLU A 1 267 ? -21.449 -15.655 -2.679 1.00 35.41 267 GLU A CA 1
ATOM 2065 C C . GLU A 1 267 ? -21.801 -15.671 -4.177 1.00 35.41 267 GLU A C 1
ATOM 2067 O O . GLU A 1 267 ? -22.671 -16.425 -4.602 1.00 35.41 267 GLU A O 1
ATOM 2072 N N . MET A 1 268 ? -21.116 -14.877 -5.012 1.00 30.56 268 MET A N 1
ATOM 2073 C CA . MET A 1 268 ? -21.294 -14.920 -6.471 1.00 30.56 268 MET A CA 1
ATOM 2074 C C . MET A 1 268 ? -20.683 -16.181 -7.102 1.00 30.56 268 MET A C 1
ATOM 2076 O O . MET A 1 268 ? -21.236 -16.686 -8.073 1.00 30.56 268 MET A O 1
ATOM 2080 N N . ALA A 1 269 ? -19.592 -16.721 -6.547 1.00 29.80 269 ALA A N 1
ATOM 2081 C CA . ALA A 1 269 ? -19.023 -17.992 -7.008 1.00 29.80 269 ALA A CA 1
ATOM 2082 C C . ALA A 1 269 ? -19.906 -19.192 -6.606 1.00 29.80 269 ALA A C 1
ATOM 2084 O O . ALA A 1 269 ? -20.033 -20.153 -7.361 1.00 29.80 269 ALA A O 1
ATOM 2085 N N . GLU A 1 270 ? -20.573 -19.116 -5.452 1.00 33.78 270 GLU A N 1
ATOM 2086 C CA . GLU A 1 270 ? -21.599 -20.077 -5.033 1.00 33.78 270 GLU A CA 1
ATOM 2087 C C . GLU A 1 270 ? -22.876 -19.954 -5.888 1.00 33.78 270 GLU A C 1
ATOM 2089 O O . GLU A 1 270 ? -23.436 -20.968 -6.301 1.00 33.78 270 GLU A O 1
ATOM 2094 N N . ALA A 1 271 ? -23.300 -18.732 -6.236 1.00 31.09 271 ALA A N 1
ATOM 2095 C CA . ALA A 1 271 ? -24.480 -18.494 -7.071 1.00 31.09 271 ALA A CA 1
ATOM 2096 C C . ALA A 1 271 ? -24.308 -18.926 -8.543 1.00 31.09 271 ALA A C 1
ATOM 2098 O O . ALA A 1 271 ? -25.278 -19.366 -9.164 1.00 31.09 271 ALA A O 1
ATOM 2099 N N . GLU A 1 272 ? -23.103 -18.830 -9.116 1.00 29.53 272 GLU A N 1
ATOM 2100 C CA . GLU A 1 272 ? -22.838 -19.247 -10.506 1.00 29.53 272 GLU A CA 1
ATOM 2101 C C . GLU A 1 272 ? -22.551 -20.757 -10.650 1.00 29.53 272 GLU A C 1
ATOM 2103 O O . GLU A 1 272 ? -22.756 -21.320 -11.729 1.00 29.53 272 GLU A O 1
ATOM 2108 N N . ASN A 1 273 ? -22.230 -21.459 -9.556 1.00 26.69 273 ASN A N 1
ATOM 2109 C CA . ASN A 1 273 ? -22.104 -22.926 -9.531 1.00 26.69 273 ASN A CA 1
ATOM 2110 C C . ASN A 1 273 ? -23.427 -23.684 -9.790 1.00 26.69 273 ASN A C 1
ATOM 2112 O O . ASN A 1 273 ? -23.425 -24.900 -9.965 1.00 26.69 273 ASN A O 1
ATOM 2116 N N . VAL A 1 274 ? -24.563 -22.986 -9.884 1.00 31.02 274 VAL A N 1
ATOM 2117 C CA . VAL A 1 274 ? -25.879 -23.580 -10.189 1.00 31.02 274 VAL A CA 1
ATOM 2118 C C . VAL A 1 274 ? -25.990 -24.086 -11.643 1.00 31.02 274 VAL A C 1
ATOM 2120 O O . VAL A 1 274 ? -26.867 -24.897 -11.938 1.00 31.02 274 VAL A O 1
ATOM 2123 N N . TYR A 1 275 ? -25.105 -23.662 -12.558 1.00 25.80 275 TYR A N 1
ATOM 2124 C CA . TYR A 1 275 ? -25.209 -23.986 -13.993 1.00 25.80 275 TYR A CA 1
ATOM 2125 C C . TYR A 1 275 ? -24.219 -25.026 -14.542 1.00 25.80 275 TYR A C 1
ATOM 2127 O O . TYR A 1 275 ? -24.305 -25.357 -15.728 1.00 25.80 275 TYR A O 1
ATOM 2135 N N . LEU A 1 276 ? -23.342 -25.612 -13.718 1.00 26.64 276 LEU A N 1
ATOM 2136 C CA . LEU A 1 276 ? -22.450 -26.697 -14.148 1.00 26.64 276 LEU A CA 1
ATOM 2137 C C . LEU A 1 276 ? -22.709 -28.005 -13.386 1.00 26.64 276 LEU A C 1
ATOM 2139 O O . LEU A 1 276 ? -22.132 -28.295 -12.347 1.00 26.64 276 LEU A O 1
ATOM 2143 N N . THR A 1 277 ? -23.538 -28.835 -14.027 1.00 25.25 277 THR A N 1
ATOM 2144 C CA . THR A 1 277 ? -23.771 -30.272 -13.786 1.00 25.25 277 THR A CA 1
ATOM 2145 C C . THR A 1 277 ? -24.391 -30.702 -12.451 1.00 25.25 277 THR A C 1
ATOM 2147 O O . THR A 1 277 ? -23.766 -30.722 -11.398 1.00 25.25 277 THR A O 1
ATOM 2150 N N . HIS A 1 278 ? -25.620 -31.223 -12.547 1.00 31.19 278 HIS A N 1
ATOM 2151 C CA . HIS A 1 278 ? -26.226 -32.083 -11.532 1.00 31.19 278 HIS A CA 1
ATOM 2152 C C . HIS A 1 278 ? -25.305 -33.258 -11.152 1.00 31.19 278 HIS A C 1
ATOM 2154 O O . HIS A 1 278 ? -25.082 -34.128 -11.988 1.00 31.19 278 HIS A O 1
ATOM 2160 N N . HIS A 1 279 ? -24.916 -33.361 -9.877 1.00 25.25 279 HIS A N 1
ATOM 2161 C CA . HIS A 1 279 ? -25.088 -34.584 -9.078 1.00 25.25 279 HIS A CA 1
ATOM 2162 C C . HIS A 1 279 ? -24.912 -34.307 -7.571 1.00 25.25 279 HIS A C 1
ATOM 2164 O O . HIS A 1 279 ? -23.872 -33.843 -7.127 1.00 25.25 279 HIS A O 1
ATOM 2170 N N . ASN A 1 280 ? -25.962 -34.624 -6.807 1.00 28.30 280 ASN A N 1
ATOM 2171 C CA . ASN A 1 280 ? -26.084 -34.710 -5.344 1.00 28.30 280 ASN A CA 1
ATOM 2172 C C . ASN A 1 280 ? -24.816 -34.519 -4.472 1.00 28.30 280 ASN A C 1
ATOM 2174 O O . ASN A 1 280 ? -24.072 -35.480 -4.295 1.00 28.30 280 ASN A O 1
ATOM 2178 N N . VAL A 1 281 ? -24.742 -33.408 -3.726 1.00 28.67 281 VAL A N 1
ATOM 2179 C CA . VAL A 1 281 ? -24.702 -33.429 -2.244 1.00 28.67 281 VAL A CA 1
ATOM 2180 C C . VAL A 1 281 ? -25.513 -32.237 -1.723 1.00 28.67 281 VAL A C 1
ATOM 2182 O O . VAL A 1 281 ? -25.413 -31.134 -2.249 1.00 28.67 281 VAL A O 1
ATOM 2185 N N . SER A 1 282 ? -26.334 -32.475 -0.704 1.00 32.16 282 SER A N 1
ATOM 2186 C CA . SER A 1 282 ? -27.060 -31.462 0.063 1.00 32.16 282 SER A CA 1
ATOM 2187 C C . SER A 1 282 ? -26.261 -31.029 1.294 1.00 32.16 282 SER A C 1
ATOM 2189 O O . SER A 1 282 ? -25.896 -31.902 2.078 1.00 32.16 282 SER A O 1
ATOM 2191 N N . ASP A 1 283 ? -26.075 -29.725 1.501 1.00 34.09 283 ASP A N 1
ATOM 2192 C CA . ASP A 1 283 ? -26.356 -29.069 2.791 1.00 34.09 283 ASP A CA 1
ATOM 2193 C C . ASP A 1 283 ? -26.240 -27.540 2.675 1.00 34.09 283 ASP A C 1
ATOM 2195 O O . ASP A 1 283 ? -25.410 -27.020 1.927 1.00 34.09 283 ASP A O 1
ATOM 2199 N N . ASP A 1 284 ? -27.077 -26.820 3.425 1.00 38.78 284 ASP A N 1
ATOM 2200 C CA . ASP A 1 284 ? -27.068 -25.356 3.480 1.00 38.78 284 ASP A CA 1
ATOM 2201 C C . ASP A 1 284 ? -25.779 -24.851 4.164 1.00 38.78 284 ASP A C 1
ATOM 2203 O O . ASP A 1 284 ? -25.542 -25.076 5.355 1.00 38.78 284 ASP A O 1
ATOM 2207 N N . GLY A 1 285 ? -24.925 -24.170 3.394 1.00 38.50 285 GLY A N 1
ATOM 2208 C CA . GLY A 1 285 ? -23.547 -23.830 3.763 1.00 38.50 285 GLY A CA 1
ATOM 2209 C C . GLY A 1 285 ? -23.405 -22.836 4.919 1.00 38.50 285 GLY A C 1
ATOM 2210 O O . GLY A 1 285 ? -23.268 -21.630 4.720 1.00 38.50 285 GLY A O 1
ATOM 2211 N N . ASN A 1 286 ? -23.348 -23.339 6.151 1.00 42.78 286 ASN A N 1
ATOM 2212 C CA . ASN A 1 286 ? -23.004 -22.532 7.318 1.00 42.78 286 ASN A CA 1
ATOM 2213 C C . ASN A 1 286 ? -21.508 -22.135 7.298 1.00 42.78 286 ASN A C 1
ATOM 2215 O O . ASN A 1 286 ? -20.626 -22.969 7.515 1.00 42.78 286 ASN A O 1
ATOM 2219 N N . LEU A 1 287 ? -21.227 -20.837 7.114 1.00 47.44 287 LEU A N 1
ATOM 2220 C CA . LEU A 1 287 ? -19.884 -20.220 7.118 1.00 47.44 287 LEU A CA 1
ATOM 2221 C C . LEU A 1 287 ? -19.019 -20.553 8.354 1.00 47.44 287 LEU A C 1
ATOM 2223 O O . LEU A 1 287 ? -17.804 -20.367 8.318 1.00 47.44 287 LEU A O 1
ATOM 2227 N N . SER A 1 288 ? -19.596 -21.065 9.448 1.00 48.69 288 SER A N 1
ATOM 2228 C CA . SER A 1 288 ? -18.832 -21.522 10.618 1.00 48.69 288 SER A CA 1
ATOM 2229 C C . SER A 1 288 ? -18.092 -22.858 10.433 1.00 48.69 288 SER A C 1
ATOM 2231 O O . SER A 1 288 ? -17.405 -23.291 11.359 1.00 48.69 288 SER A O 1
ATOM 2233 N N . ALA A 1 289 ? -18.250 -23.539 9.292 1.00 59.75 289 ALA A N 1
ATOM 2234 C CA . ALA A 1 289 ? -17.637 -24.845 9.020 1.00 59.75 289 ALA A CA 1
ATOM 2235 C C . ALA A 1 289 ? -16.406 -24.800 8.087 1.00 59.75 289 ALA A C 1
ATOM 2237 O O . ALA A 1 289 ? -15.678 -25.789 7.998 1.00 59.75 289 ALA A O 1
ATOM 2238 N N . GLN A 1 290 ? -16.152 -23.681 7.400 1.00 75.88 290 GLN A N 1
ATOM 2239 C CA . GLN A 1 290 ? -15.105 -23.592 6.374 1.00 75.88 290 GLN A CA 1
ATOM 2240 C C . GLN A 1 290 ? -13.686 -23.518 6.973 1.00 75.88 290 GLN A C 1
ATOM 2242 O O . GLN A 1 290 ? -13.445 -22.829 7.971 1.00 75.88 290 GLN A O 1
ATOM 2247 N N . THR A 1 291 ? -12.735 -24.208 6.334 1.00 87.94 291 THR A N 1
ATOM 2248 C CA . THR A 1 291 ? -11.310 -24.224 6.715 1.00 87.94 291 THR A CA 1
ATOM 2249 C C . THR A 1 291 ? -10.413 -23.990 5.498 1.00 87.94 291 THR A C 1
ATOM 2251 O O . THR A 1 291 ? -10.606 -24.599 4.449 1.00 87.94 291 THR A O 1
ATOM 2254 N N . PHE A 1 292 ? -9.411 -23.128 5.633 1.00 93.06 292 PHE A N 1
ATOM 2255 C CA . PHE A 1 292 ? -8.458 -22.767 4.584 1.00 93.06 292 PHE A CA 1
ATOM 2256 C C . PHE A 1 292 ? -7.091 -23.396 4.863 1.00 93.06 292 PHE A C 1
ATOM 2258 O O . PHE A 1 292 ? -6.556 -23.256 5.963 1.00 93.06 292 PHE A O 1
ATOM 2265 N N . GLY A 1 293 ? -6.506 -24.058 3.865 1.00 95.38 293 GLY A N 1
ATOM 2266 C CA . GLY A 1 293 ? -5.085 -24.408 3.868 1.00 95.38 293 GLY A CA 1
ATOM 2267 C C . GLY A 1 293 ? -4.287 -23.296 3.190 1.00 95.38 293 GLY A C 1
ATOM 2268 O O . GLY A 1 293 ? -4.550 -22.997 2.029 1.00 95.38 293 GLY A O 1
ATOM 2269 N N . CYS A 1 294 ? -3.333 -22.688 3.894 1.00 96.50 294 CYS A N 1
ATOM 2270 C CA . CYS A 1 294 ? -2.447 -21.643 3.380 1.00 96.50 294 CYS A CA 1
ATOM 2271 C C . CYS A 1 294 ? -1.032 -22.211 3.196 1.00 96.50 294 CYS A C 1
ATOM 2273 O O . CYS A 1 294 ? -0.363 -22.512 4.181 1.00 96.50 294 CYS A O 1
ATOM 2275 N N . VAL A 1 295 ? -0.572 -22.358 1.953 1.00 96.94 295 VAL A N 1
ATOM 2276 C CA . VAL A 1 295 ? 0.694 -23.024 1.589 1.00 96.94 295 VAL A CA 1
ATOM 2277 C C . VAL A 1 295 ? 1.756 -21.985 1.200 1.00 96.94 295 VAL A C 1
ATOM 2279 O O . VAL A 1 295 ? 1.675 -21.389 0.124 1.00 96.94 295 VAL A O 1
ATOM 2282 N N . ALA A 1 296 ? 2.747 -21.746 2.065 1.00 94.31 296 ALA A N 1
ATOM 2283 C CA . ALA A 1 296 ? 3.760 -20.702 1.872 1.00 94.31 296 ALA A CA 1
ATOM 2284 C C . ALA A 1 296 ? 5.005 -21.178 1.102 1.00 94.31 296 ALA A C 1
ATOM 2286 O O . ALA A 1 296 ? 5.574 -22.224 1.414 1.00 94.31 296 ALA A O 1
ATOM 2287 N N . PHE A 1 297 ? 5.503 -20.362 0.163 1.00 91.94 297 PHE A N 1
ATOM 2288 C CA . PHE A 1 297 ? 6.889 -20.473 -0.308 1.00 91.94 297 PHE A CA 1
ATOM 2289 C C . PHE A 1 297 ? 7.805 -19.872 0.776 1.00 91.94 297 PHE A C 1
ATOM 2291 O O . PHE A 1 297 ? 7.638 -18.697 1.104 1.00 91.94 297 PHE A O 1
ATOM 2298 N N . PRO A 1 298 ? 8.740 -20.635 1.376 1.00 88.56 298 PRO A N 1
ATOM 2299 C CA . PRO A 1 298 ? 9.352 -20.296 2.664 1.00 88.56 298 PRO A CA 1
ATOM 2300 C C . PRO A 1 298 ? 10.460 -19.233 2.598 1.00 88.56 298 PRO A C 1
ATOM 2302 O O . PRO A 1 298 ? 10.969 -18.834 3.650 1.00 88.56 298 PRO A O 1
ATOM 2305 N N . PHE A 1 299 ? 10.856 -18.802 1.395 1.00 82.75 299 PHE A N 1
ATOM 2306 C CA . PHE A 1 299 ? 12.056 -18.000 1.144 1.00 82.75 299 PHE A CA 1
ATOM 2307 C C . PHE A 1 299 ? 11.746 -16.534 0.795 1.00 82.75 299 PHE A C 1
ATOM 2309 O O . PHE A 1 299 ? 10.716 -16.212 0.201 1.00 82.75 299 PHE A O 1
ATOM 2316 N N . GLY A 1 300 ? 12.680 -15.635 1.120 1.00 77.31 300 GLY A N 1
ATOM 2317 C CA . GLY A 1 300 ? 12.551 -14.204 0.833 1.00 77.31 300 GLY A CA 1
ATOM 2318 C C . GLY A 1 300 ? 11.361 -13.559 1.556 1.00 77.31 300 GLY A C 1
ATOM 2319 O O . GLY A 1 300 ? 11.115 -13.827 2.729 1.00 77.31 300 GLY A O 1
ATOM 2320 N N . SER A 1 301 ? 10.625 -12.697 0.854 1.00 74.44 301 SER A N 1
ATOM 2321 C CA . SER A 1 301 ? 9.449 -11.962 1.359 1.00 74.44 301 SER A CA 1
ATOM 2322 C C . SER A 1 301 ? 8.106 -12.689 1.160 1.00 74.44 301 SER A C 1
ATOM 2324 O O . SER A 1 301 ? 7.062 -12.213 1.623 1.00 74.44 301 SER A O 1
ATOM 2326 N N . HIS A 1 302 ? 8.109 -13.846 0.495 1.00 84.19 302 HIS A N 1
ATOM 2327 C CA . HIS A 1 302 ? 6.904 -14.617 0.176 1.00 84.19 302 HIS A CA 1
ATOM 2328 C C . HIS A 1 302 ? 6.101 -15.076 1.414 1.00 84.19 302 HIS A C 1
ATOM 2330 O O . HIS A 1 302 ? 4.885 -14.847 1.435 1.00 84.19 302 HIS A O 1
ATOM 2336 N N . PRO A 1 303 ? 6.718 -15.614 2.493 1.00 84.56 303 PRO A N 1
ATOM 2337 C CA . PRO A 1 303 ? 5.964 -16.074 3.662 1.00 84.56 303 PRO A CA 1
ATOM 2338 C C . PRO A 1 303 ? 5.177 -14.949 4.335 1.00 84.56 303 PRO A C 1
ATOM 2340 O O . PRO A 1 303 ? 4.034 -15.138 4.746 1.00 84.56 303 PRO A O 1
ATOM 2343 N N . LEU A 1 304 ? 5.784 -13.760 4.413 1.00 79.69 304 LEU A N 1
ATOM 2344 C CA . LEU A 1 304 ? 5.196 -12.580 5.042 1.00 79.69 304 LEU A CA 1
ATOM 2345 C C . LEU A 1 304 ? 3.991 -12.055 4.249 1.00 79.69 304 LEU A C 1
ATOM 2347 O O . LEU A 1 304 ? 2.991 -11.635 4.835 1.00 79.69 304 LEU A O 1
ATOM 2351 N N . SER A 1 305 ? 4.069 -12.134 2.919 1.00 77.75 305 SER A N 1
ATOM 2352 C CA . SER A 1 305 ? 2.989 -11.749 2.006 1.00 77.75 305 SER A CA 1
ATOM 2353 C C . SER A 1 305 ? 1.758 -12.639 2.210 1.00 77.75 305 SER A C 1
ATOM 2355 O O . SER A 1 305 ? 0.658 -12.137 2.458 1.00 77.75 305 SER A O 1
ATOM 2357 N N . LEU A 1 306 ? 1.945 -13.966 2.210 1.00 85.38 306 LEU A N 1
ATOM 2358 C CA . LEU A 1 306 ? 0.852 -14.916 2.436 1.00 85.38 306 LEU A CA 1
ATOM 2359 C C . LEU A 1 306 ? 0.311 -14.863 3.875 1.00 85.38 306 LEU A C 1
ATOM 2361 O O . LEU A 1 306 ? -0.901 -14.970 4.081 1.00 85.38 306 LEU A O 1
ATOM 2365 N N . LEU A 1 307 ? 1.176 -14.664 4.877 1.00 84.75 307 LEU A N 1
ATOM 2366 C CA . LEU A 1 307 ? 0.750 -14.503 6.269 1.00 84.75 307 LEU A CA 1
ATOM 2367 C C . LEU A 1 307 ? -0.111 -13.251 6.447 1.00 84.75 307 LEU A C 1
ATOM 2369 O O . LEU A 1 307 ? -1.155 -13.306 7.094 1.00 84.75 307 LEU A O 1
ATOM 2373 N N . THR A 1 308 ? 0.276 -12.134 5.832 1.00 76.56 308 THR A N 1
ATOM 2374 C CA . THR A 1 308 ? -0.490 -10.885 5.914 1.00 76.56 308 THR A CA 1
ATOM 2375 C C . THR A 1 308 ? -1.879 -11.026 5.297 1.00 76.56 308 THR A C 1
ATOM 2377 O O . THR A 1 308 ? -2.857 -10.543 5.872 1.00 76.56 308 THR A O 1
ATOM 2380 N N . LEU A 1 309 ? -1.992 -11.718 4.158 1.00 79.00 309 LEU A N 1
ATOM 2381 C CA . LEU A 1 309 ? -3.290 -12.076 3.586 1.00 79.00 309 LEU A CA 1
ATOM 2382 C C . LEU A 1 309 ? -4.095 -12.959 4.551 1.00 79.00 309 LEU A C 1
ATOM 2384 O O . LEU A 1 309 ? -5.251 -12.654 4.836 1.00 79.00 309 LEU A O 1
ATOM 2388 N N . SER A 1 310 ? -3.471 -14.007 5.096 1.00 84.12 310 SER A N 1
ATOM 2389 C CA . SER A 1 310 ? -4.112 -14.951 6.021 1.00 84.12 310 SER A CA 1
ATOM 2390 C C . SER A 1 310 ? -4.652 -14.251 7.274 1.00 84.12 310 SER A C 1
ATOM 2392 O O . SER A 1 310 ? -5.792 -14.486 7.652 1.00 84.12 310 SER A O 1
ATOM 2394 N N . LEU A 1 311 ? -3.893 -13.320 7.867 1.00 77.25 311 LEU A N 1
ATOM 2395 C CA . LEU A 1 311 ? -4.322 -12.489 9.003 1.00 77.25 311 LEU A CA 1
ATOM 2396 C C . LEU A 1 311 ? -5.508 -11.580 8.656 1.00 77.25 311 LEU A C 1
ATOM 2398 O O . LEU A 1 311 ? -6.448 -11.467 9.443 1.00 77.25 311 LEU A O 1
ATOM 2402 N N . LYS A 1 312 ? -5.507 -10.951 7.472 1.00 74.44 312 LYS A N 1
ATOM 2403 C CA . LYS A 1 312 ? -6.636 -10.120 7.016 1.00 74.44 312 LYS A CA 1
ATOM 2404 C C . LYS A 1 312 ? -7.908 -10.951 6.819 1.00 74.44 312 LYS A C 1
ATOM 2406 O O . LYS A 1 312 ? -8.976 -10.520 7.246 1.00 74.44 312 LYS A O 1
ATOM 2411 N N . LEU A 1 313 ? -7.793 -12.142 6.226 1.00 76.75 313 LEU A N 1
ATOM 2412 C CA . LEU A 1 313 ? -8.917 -13.068 6.047 1.00 76.75 313 LEU A CA 1
ATOM 2413 C C . LEU A 1 313 ? -9.421 -13.616 7.392 1.00 76.75 313 LEU A C 1
ATOM 2415 O O . LEU A 1 313 ? -10.624 -13.594 7.640 1.00 76.75 313 LEU A O 1
ATOM 2419 N N . ALA A 1 314 ? -8.518 -14.014 8.289 1.00 77.94 314 ALA A N 1
ATOM 2420 C CA . ALA A 1 314 ? -8.848 -14.511 9.623 1.00 77.94 314 ALA A CA 1
ATOM 2421 C C . ALA A 1 314 ? -9.582 -13.471 10.482 1.00 77.94 314 ALA A C 1
ATOM 2423 O O . ALA A 1 314 ? -10.578 -13.803 11.125 1.00 77.94 314 ALA A O 1
ATOM 2424 N N . ASN A 1 315 ? -9.147 -12.208 10.438 1.00 74.19 315 ASN A N 1
ATOM 2425 C CA . ASN A 1 315 ? -9.819 -11.105 11.128 1.00 74.19 315 ASN A CA 1
ATOM 2426 C C . ASN A 1 315 ? -11.161 -10.733 10.475 1.00 74.19 315 ASN A C 1
ATOM 2428 O O . ASN A 1 315 ? -12.106 -10.387 11.179 1.00 74.19 315 ASN A O 1
ATOM 2432 N N . GLY A 1 316 ? -11.261 -10.811 9.143 1.00 70.56 316 GLY A N 1
ATOM 2433 C CA . GLY A 1 316 ? -12.504 -10.560 8.406 1.00 70.56 316 GLY A CA 1
ATOM 2434 C C . GLY A 1 316 ? -13.552 -11.670 8.550 1.00 70.56 316 GLY A C 1
ATOM 2435 O O . GLY A 1 316 ? -14.742 -11.401 8.398 1.00 70.56 316 GLY A O 1
ATOM 2436 N N . ALA A 1 317 ? -13.132 -12.897 8.868 1.00 72.62 317 ALA A N 1
ATOM 2437 C CA . ALA A 1 317 ? -14.000 -14.056 9.066 1.00 72.62 317 ALA A CA 1
ATOM 2438 C C . ALA A 1 317 ? -13.602 -14.868 10.324 1.00 72.62 317 ALA A C 1
ATOM 2440 O O . ALA A 1 317 ? -13.075 -15.976 10.198 1.00 72.62 317 ALA A O 1
ATOM 2441 N N . PRO A 1 318 ? -13.891 -14.376 11.549 1.00 77.88 318 PRO A N 1
ATOM 2442 C CA . PRO A 1 318 ? -13.447 -15.011 12.800 1.00 77.88 318 PRO A CA 1
ATOM 2443 C C . PRO A 1 318 ? -13.939 -16.450 13.036 1.00 77.88 318 PRO A C 1
ATOM 2445 O O . PRO A 1 318 ? -13.383 -17.163 13.868 1.00 77.88 318 PRO A O 1
ATOM 2448 N N . SER A 1 319 ? -14.986 -16.893 12.329 1.00 78.25 319 SER A N 1
ATOM 2449 C CA . SER A 1 319 ? -15.503 -18.268 12.393 1.00 78.25 319 SER A CA 1
ATOM 2450 C C . SER A 1 319 ? -14.742 -19.258 11.499 1.00 78.25 319 SER A C 1
ATOM 2452 O O . SER A 1 319 ? -14.782 -20.466 11.739 1.00 78.25 319 SER A O 1
ATOM 2454 N N . VAL A 1 320 ? -14.053 -18.761 10.470 1.00 83.81 320 VAL A N 1
ATOM 2455 C CA . VAL A 1 320 ? -13.314 -19.556 9.481 1.00 83.81 320 VAL A CA 1
ATOM 2456 C C . VAL A 1 320 ? -11.931 -19.881 10.028 1.00 83.81 320 VAL A C 1
ATOM 2458 O O . VAL A 1 320 ? -11.279 -19.012 10.598 1.00 83.81 320 VAL A O 1
ATOM 2461 N N . HIS A 1 321 ? -11.486 -21.128 9.876 1.00 88.00 321 HIS A N 1
ATOM 2462 C CA . HIS A 1 321 ? -10.193 -21.589 10.395 1.00 88.00 321 HIS A CA 1
ATOM 2463 C C . HIS A 1 321 ? -9.123 -21.580 9.298 1.00 88.00 321 HIS A C 1
ATOM 2465 O O . HIS A 1 321 ? -9.407 -21.933 8.158 1.00 88.00 321 HIS A O 1
ATOM 2471 N N . PHE A 1 322 ? -7.886 -21.224 9.640 1.00 90.94 322 PHE A N 1
ATOM 2472 C CA . PHE A 1 322 ? -6.760 -21.123 8.711 1.00 90.94 322 PHE A CA 1
ATOM 2473 C C . PHE A 1 322 ? -5.592 -21.972 9.212 1.00 90.94 322 PHE A C 1
ATOM 2475 O O . PHE A 1 322 ? -5.067 -21.748 10.302 1.00 90.94 322 PHE A O 1
ATOM 2482 N N . SER A 1 323 ? -5.167 -22.934 8.400 1.00 94.69 323 SER A N 1
ATOM 2483 C CA . SER A 1 323 ? -3.973 -23.745 8.639 1.00 94.69 323 SER A CA 1
ATOM 2484 C C . SER A 1 323 ? -2.828 -23.163 7.819 1.00 94.69 323 SER A C 1
ATOM 2486 O O . SER A 1 323 ? -2.855 -23.244 6.595 1.00 94.69 323 SER A O 1
ATOM 2488 N N . PHE A 1 324 ? -1.846 -22.541 8.469 1.00 94.56 324 PHE A N 1
ATOM 2489 C CA . PHE A 1 324 ? -0.703 -21.903 7.815 1.00 94.56 324 PHE A CA 1
ATOM 2490 C C . PHE A 1 324 ? 0.493 -22.858 7.769 1.00 94.56 324 PHE A C 1
ATOM 2492 O O . PHE A 1 324 ? 1.125 -23.121 8.792 1.00 94.56 324 PHE A O 1
ATOM 2499 N N . LEU A 1 325 ? 0.776 -23.403 6.587 1.00 96.25 325 LEU A N 1
ATOM 2500 C CA . LEU A 1 325 ? 1.803 -24.410 6.343 1.00 96.25 325 LEU A CA 1
ATOM 2501 C C . LEU A 1 325 ? 3.057 -23.740 5.780 1.00 96.25 325 LEU A C 1
ATOM 2503 O O . LEU A 1 325 ? 3.004 -23.063 4.750 1.00 96.25 325 LEU A O 1
ATOM 2507 N N . ASN A 1 326 ? 4.192 -23.957 6.437 1.00 94.94 326 ASN A N 1
ATOM 2508 C CA . ASN A 1 326 ? 5.483 -23.372 6.076 1.00 94.94 326 ASN A CA 1
ATOM 2509 C C . ASN A 1 326 ? 6.614 -24.178 6.746 1.00 94.94 326 ASN A C 1
ATOM 2511 O O . ASN A 1 326 ? 6.350 -24.990 7.631 1.00 94.94 326 ASN A O 1
ATOM 2515 N N . ILE A 1 327 ? 7.876 -23.978 6.359 1.00 93.06 327 ILE A N 1
ATOM 2516 C CA . ILE A 1 327 ? 8.989 -24.680 7.018 1.00 93.06 327 ILE A CA 1
ATOM 2517 C C . ILE A 1 327 ? 9.199 -24.156 8.444 1.00 93.06 327 ILE A C 1
ATOM 2519 O O . ILE A 1 327 ? 9.079 -22.951 8.682 1.00 93.06 327 ILE A O 1
ATOM 2523 N N . GLN A 1 328 ? 9.602 -25.032 9.368 1.00 90.19 328 GLN A N 1
ATOM 2524 C CA . GLN A 1 328 ? 9.788 -24.701 10.790 1.00 90.19 328 GLN A CA 1
ATOM 2525 C C . GLN A 1 328 ? 10.610 -23.426 11.032 1.00 90.19 328 GLN A C 1
ATOM 2527 O O . GLN A 1 328 ? 10.202 -22.555 11.797 1.00 90.19 328 GLN A O 1
ATOM 2532 N N . LYS A 1 329 ? 11.753 -23.269 10.351 1.00 86.44 329 LYS A N 1
ATOM 2533 C CA . LYS A 1 329 ? 12.610 -22.077 10.485 1.00 86.44 329 LYS A CA 1
ATOM 2534 C C . LYS A 1 329 ? 11.878 -20.780 10.111 1.00 86.44 329 LYS A C 1
ATOM 2536 O O . LYS A 1 329 ? 12.081 -19.749 10.749 1.00 86.44 329 LYS A O 1
ATOM 2541 N N . SER A 1 330 ? 11.032 -20.837 9.084 1.00 86.25 330 SER A N 1
ATOM 2542 C CA . SER A 1 330 ? 10.270 -19.694 8.579 1.00 86.25 330 SER A CA 1
ATOM 2543 C C . SER A 1 330 ? 9.062 -19.411 9.484 1.00 86.25 330 SER A C 1
ATOM 2545 O O . SER A 1 330 ? 8.887 -18.272 9.904 1.00 86.25 330 SER A O 1
ATOM 2547 N N . ASN A 1 331 ? 8.319 -20.437 9.925 1.00 87.00 331 ASN A N 1
ATOM 2548 C CA . ASN A 1 331 ? 7.284 -20.292 10.960 1.00 87.00 331 ASN A CA 1
ATOM 2549 C C . ASN A 1 331 ? 7.845 -19.690 12.255 1.00 87.00 331 ASN A C 1
ATOM 2551 O O . ASN A 1 331 ? 7.312 -18.700 12.750 1.00 87.00 331 ASN A O 1
ATOM 2555 N N . HIS A 1 332 ? 8.957 -20.213 12.775 1.00 84.19 332 HIS A N 1
ATOM 2556 C CA . HIS A 1 332 ? 9.603 -19.642 13.953 1.00 84.19 332 HIS A CA 1
ATOM 2557 C C . HIS A 1 332 ? 9.922 -18.155 13.731 1.00 84.19 332 HIS A C 1
ATOM 2559 O O . HIS A 1 332 ? 9.544 -17.324 14.548 1.00 84.19 332 HIS A O 1
ATOM 2565 N N . SER A 1 333 ? 10.531 -17.784 12.599 1.00 80.12 333 SER A N 1
ATOM 2566 C CA . SER A 1 333 ? 10.840 -16.379 12.290 1.00 80.12 333 SER A CA 1
ATOM 2567 C C . SER A 1 333 ? 9.611 -15.462 12.172 1.00 80.12 333 SER A C 1
ATOM 2569 O O . SER A 1 333 ? 9.738 -14.261 12.410 1.00 80.12 333 SER A O 1
ATOM 2571 N N . LEU A 1 334 ? 8.452 -15.992 11.771 1.00 76.44 334 LEU A N 1
ATOM 2572 C CA . LEU A 1 334 ? 7.211 -15.227 11.595 1.00 76.44 334 LEU A CA 1
ATOM 2573 C C . LEU A 1 334 ? 6.400 -15.097 12.890 1.00 76.44 334 LEU A C 1
ATOM 2575 O O . LEU A 1 334 ? 5.766 -14.067 13.106 1.00 76.44 334 LEU A O 1
ATOM 2579 N N . PHE A 1 335 ? 6.401 -16.137 13.728 1.00 75.88 335 PHE A N 1
ATOM 2580 C CA . PHE A 1 335 ? 5.469 -16.275 14.850 1.00 75.88 335 PHE A CA 1
ATOM 2581 C C . PHE A 1 335 ? 6.140 -16.242 16.236 1.00 75.88 335 PHE A C 1
ATOM 2583 O O . PHE A 1 335 ? 5.468 -15.914 17.212 1.00 75.88 335 PHE A O 1
ATOM 2590 N N . SER A 1 336 ? 7.450 -16.505 16.366 1.00 64.19 336 SER A N 1
ATOM 2591 C CA . SER A 1 336 ? 8.139 -16.494 17.676 1.00 64.19 336 SER A CA 1
ATOM 2592 C C . SER A 1 336 ? 8.414 -15.091 18.231 1.00 64.19 336 SER A C 1
ATOM 2594 O O . SER A 1 336 ? 8.850 -14.957 19.372 1.00 64.19 336 SER A O 1
ATOM 2596 N N . THR A 1 337 ? 8.241 -14.049 17.418 1.00 50.34 337 THR A N 1
ATOM 2597 C CA . THR A 1 337 ? 8.439 -12.636 17.785 1.00 50.34 337 THR A CA 1
ATOM 2598 C C . THR A 1 337 ? 7.159 -11.959 18.285 1.00 50.34 337 THR A C 1
ATOM 2600 O O . THR A 1 337 ? 7.208 -10.797 18.696 1.00 50.34 337 THR A O 1
ATOM 2603 N N . ALA A 1 338 ? 6.028 -12.675 18.314 1.00 48.66 338 ALA A N 1
ATOM 2604 C CA . ALA A 1 338 ? 4.801 -12.211 18.949 1.00 48.66 338 ALA A CA 1
ATOM 2605 C C . ALA A 1 338 ? 4.922 -12.256 20.487 1.00 48.66 338 ALA A C 1
ATOM 2607 O O . ALA A 1 338 ? 5.352 -13.258 21.061 1.00 48.66 338 ALA A O 1
ATOM 2608 N N . LYS A 1 339 ? 4.536 -11.175 21.182 1.00 44.34 339 LYS A N 1
ATOM 2609 C CA . LYS A 1 339 ? 4.488 -11.156 22.656 1.00 44.34 339 LYS A CA 1
ATOM 2610 C C . LYS A 1 339 ? 3.372 -12.092 23.165 1.00 44.34 339 LYS A C 1
ATOM 2612 O O . LYS A 1 339 ? 2.380 -12.258 22.462 1.00 44.34 339 LYS A O 1
ATOM 2617 N N . PRO A 1 340 ? 3.455 -12.632 24.398 1.00 39.00 340 PRO A N 1
ATOM 2618 C CA . PRO A 1 340 ? 2.414 -13.508 24.955 1.00 39.00 340 PRO A CA 1
ATOM 2619 C C . PRO A 1 340 ? 1.004 -12.894 24.978 1.00 39.00 340 PRO A C 1
ATOM 2621 O O . PRO A 1 340 ? 0.022 -13.605 24.797 1.00 39.00 340 PRO A O 1
ATOM 2624 N N . ASP A 1 341 ? 0.913 -11.572 25.144 1.00 41.44 341 ASP A N 1
ATOM 2625 C CA . ASP A 1 341 ? -0.350 -10.815 25.171 1.00 41.44 341 ASP A CA 1
ATOM 2626 C C . ASP A 1 341 ? -0.878 -10.473 23.761 1.00 41.44 341 ASP A C 1
ATOM 2628 O O . ASP A 1 341 ? -1.911 -9.827 23.598 1.00 41.44 341 ASP A O 1
ATOM 2632 N N . MET A 1 342 ? -0.135 -10.862 22.724 1.00 46.66 342 MET A N 1
ATOM 2633 C CA . MET A 1 342 ? -0.275 -10.406 21.346 1.00 46.66 342 MET A CA 1
ATOM 2634 C C . MET A 1 342 ? -0.777 -11.566 20.488 1.00 46.66 342 MET A C 1
ATOM 2636 O O . MET A 1 342 ? -0.061 -12.093 19.637 1.00 46.66 342 MET A O 1
ATOM 2640 N N . MET A 1 343 ? -2.009 -11.998 20.778 1.00 46.94 343 MET A N 1
ATOM 2641 C CA . MET A 1 343 ? -2.637 -13.132 20.104 1.00 46.94 343 MET A CA 1
ATOM 2642 C C . MET A 1 343 ? -2.616 -12.945 18.583 1.00 46.94 343 MET A C 1
ATOM 2644 O O . MET A 1 343 ? -3.289 -12.071 18.036 1.00 46.94 343 MET A O 1
ATOM 2648 N N . ILE A 1 344 ? -1.897 -13.845 17.908 1.00 59.56 344 ILE A N 1
ATOM 2649 C CA . ILE A 1 344 ? -2.210 -14.260 16.538 1.00 59.56 344 ILE A CA 1
ATOM 2650 C C . ILE A 1 344 ? -3.718 -14.538 16.499 1.00 59.56 344 ILE A C 1
ATOM 2652 O O . ILE A 1 344 ? -4.238 -15.142 17.443 1.00 59.56 344 ILE A O 1
ATOM 2656 N N . SER A 1 345 ? -4.416 -14.085 15.451 1.00 64.56 345 SER A N 1
ATOM 2657 C CA . SER A 1 345 ? -5.869 -14.251 15.317 1.00 64.56 345 SER A CA 1
ATOM 2658 C C . SER A 1 345 ? -6.262 -15.687 15.697 1.00 64.56 345 SER A C 1
ATOM 2660 O O . SER A 1 345 ? -5.674 -16.618 15.144 1.00 64.56 345 SER A O 1
ATOM 2662 N N . PRO A 1 346 ? -7.193 -15.902 16.652 1.00 70.56 346 PRO A N 1
ATOM 2663 C CA . PRO A 1 346 ? -7.363 -17.190 17.347 1.00 70.56 346 PRO A CA 1
ATOM 2664 C C . PRO A 1 346 ? -7.779 -18.354 16.436 1.00 70.56 346 PRO A C 1
ATOM 2666 O O . PRO A 1 346 ? -7.809 -19.507 16.859 1.00 70.56 346 PRO A O 1
ATOM 2669 N N . ASN A 1 347 ? -8.117 -18.040 15.190 1.00 85.00 347 ASN A N 1
ATOM 2670 C CA . ASN A 1 347 ? -8.497 -18.931 14.114 1.00 85.00 347 ASN A CA 1
ATOM 2671 C C . ASN A 1 347 ? -7.371 -19.222 13.095 1.00 85.00 347 ASN A C 1
ATOM 2673 O O . ASN A 1 347 ? -7.638 -19.924 12.121 1.00 85.00 347 ASN A O 1
ATOM 2677 N N . ILE A 1 348 ? -6.132 -18.750 13.299 1.00 88.19 348 ILE A N 1
ATOM 2678 C CA . ILE A 1 348 ? -4.943 -19.208 12.553 1.00 88.19 348 ILE A CA 1
ATOM 2679 C C . ILE A 1 348 ? -4.132 -20.185 13.406 1.00 88.19 348 ILE A C 1
ATOM 2681 O O . ILE A 1 348 ? -3.770 -19.880 14.541 1.00 88.19 348 ILE A O 1
ATOM 2685 N N . LYS A 1 349 ? -3.772 -21.333 12.826 1.00 90.81 349 LYS A N 1
ATOM 2686 C CA . LYS A 1 349 ? -2.850 -22.307 13.417 1.00 90.81 349 LYS A CA 1
ATOM 2687 C C . LYS A 1 349 ? -1.722 -22.651 12.446 1.00 90.81 349 LYS A C 1
ATOM 2689 O O . LYS A 1 349 ? -1.956 -22.846 11.257 1.00 90.81 349 LYS A O 1
ATOM 2694 N N . THR A 1 350 ? -0.498 -22.711 12.955 1.00 92.25 350 THR A N 1
ATOM 2695 C CA . THR A 1 350 ? 0.723 -22.956 12.177 1.00 92.25 350 THR A CA 1
ATOM 2696 C C . THR A 1 350 ? 1.076 -24.435 12.116 1.00 92.25 350 THR A C 1
ATOM 2698 O O . THR A 1 350 ? 0.971 -25.131 13.125 1.00 92.25 350 THR A O 1
ATOM 2701 N N . TYR A 1 351 ? 1.560 -24.880 10.960 1.00 93.69 351 TYR A N 1
ATOM 2702 C CA . TYR A 1 351 ? 1.992 -26.249 10.698 1.00 93.69 351 TYR A CA 1
ATOM 2703 C C . TYR A 1 351 ? 3.391 -26.244 10.078 1.00 93.69 351 TYR A C 1
ATOM 2705 O O . TYR A 1 351 ? 3.618 -25.603 9.048 1.00 93.69 351 TYR A O 1
ATOM 2713 N N . ASP A 1 352 ? 4.321 -26.943 10.727 1.00 94.25 352 ASP A N 1
ATOM 2714 C CA . ASP A 1 352 ? 5.717 -27.054 10.305 1.00 94.25 352 ASP A CA 1
ATOM 2715 C C . ASP A 1 352 ? 5.879 -28.197 9.296 1.00 94.25 352 ASP A C 1
ATOM 2717 O O . ASP A 1 352 ? 5.741 -29.368 9.648 1.00 94.25 352 ASP A O 1
ATOM 2721 N N . VAL A 1 353 ? 6.223 -27.868 8.050 1.00 94.38 353 VAL A N 1
ATOM 2722 C CA . VAL A 1 353 ? 6.630 -28.861 7.042 1.00 94.38 353 VAL A CA 1
ATOM 2723 C C . VAL A 1 353 ? 8.154 -28.990 6.975 1.00 94.38 353 VAL A C 1
ATOM 2725 O O . VAL A 1 353 ? 8.896 -28.060 7.302 1.00 94.38 353 VAL A O 1
ATOM 2728 N N . VAL A 1 354 ? 8.638 -30.157 6.545 1.00 91.62 354 VAL A N 1
ATOM 2729 C CA . VAL A 1 354 ? 10.077 -30.417 6.379 1.00 91.62 354 VAL A CA 1
ATOM 2730 C C . VAL A 1 354 ? 10.618 -29.607 5.194 1.00 91.62 354 VAL A C 1
ATOM 2732 O O . VAL A 1 354 ? 9.996 -29.556 4.132 1.00 91.62 354 VAL A O 1
ATOM 2735 N N . ASP A 1 355 ? 11.785 -28.985 5.365 1.00 89.75 355 ASP A N 1
ATOM 2736 C CA . ASP A 1 355 ? 12.404 -28.077 4.385 1.00 89.75 355 ASP A CA 1
ATOM 2737 C C . ASP A 1 355 ? 13.107 -28.778 3.208 1.00 89.75 355 ASP A C 1
ATOM 2739 O O . ASP A 1 355 ? 13.544 -28.117 2.272 1.00 89.75 355 ASP A O 1
ATOM 2743 N N . GLY A 1 356 ? 13.194 -30.109 3.237 1.00 92.06 356 GLY A N 1
ATOM 2744 C CA . GLY A 1 356 ? 13.832 -30.929 2.206 1.00 92.06 356 GLY A CA 1
ATOM 2745 C C . GLY A 1 356 ? 15.350 -31.077 2.355 1.00 92.06 356 GLY A C 1
ATOM 2746 O O . GLY A 1 356 ? 15.956 -31.795 1.558 1.00 92.06 356 GLY A O 1
ATOM 2747 N N . VAL A 1 357 ? 15.972 -30.454 3.363 1.00 91.94 357 VAL A N 1
ATOM 2748 C CA . VAL A 1 357 ? 17.414 -30.568 3.616 1.00 91.94 357 VAL A CA 1
ATOM 2749 C C . VAL A 1 357 ? 17.706 -31.883 4.361 1.00 91.94 357 VAL A C 1
ATOM 2751 O O . VAL A 1 357 ? 17.150 -32.110 5.436 1.00 91.94 357 VAL A O 1
ATOM 2754 N N . PRO A 1 358 ? 18.561 -32.783 3.831 1.00 92.31 358 PRO A N 1
ATOM 2755 C CA . PRO A 1 358 ? 18.893 -34.030 4.521 1.00 92.31 358 PRO A CA 1
ATOM 2756 C C . PRO A 1 358 ? 19.636 -33.792 5.843 1.00 92.31 358 PRO A C 1
ATOM 2758 O O . PRO A 1 358 ? 20.441 -32.867 5.958 1.00 92.31 358 PRO A O 1
ATOM 2761 N N . GLU A 1 359 ? 19.422 -34.661 6.834 1.00 90.12 359 GLU A N 1
ATOM 2762 C CA . GLU A 1 359 ? 20.101 -34.562 8.130 1.00 90.12 359 GLU A CA 1
ATOM 2763 C C . GLU A 1 359 ? 21.632 -34.615 7.966 1.00 90.12 359 GLU A C 1
ATOM 2765 O O . GLU A 1 359 ? 22.179 -35.501 7.307 1.00 90.12 359 GLU A O 1
ATOM 2770 N N . GLY A 1 360 ? 22.330 -33.638 8.553 1.00 89.25 360 GLY A N 1
ATOM 2771 C CA . GLY A 1 360 ? 23.784 -33.489 8.433 1.00 89.25 360 GLY A CA 1
ATOM 2772 C C . GLY A 1 360 ? 24.278 -32.884 7.111 1.00 89.25 360 GLY A C 1
ATOM 2773 O O . GLY A 1 360 ? 25.485 -32.687 6.966 1.00 89.25 360 GLY A O 1
ATOM 2774 N N . HIS A 1 361 ? 23.391 -32.556 6.163 1.00 91.88 361 HIS A N 1
ATOM 2775 C CA . HIS A 1 361 ? 23.768 -31.844 4.940 1.00 91.88 361 HIS A CA 1
ATOM 2776 C C . HIS A 1 361 ? 24.125 -30.384 5.239 1.00 91.88 361 HIS A C 1
ATOM 2778 O O . HIS A 1 361 ? 23.411 -29.688 5.961 1.00 91.88 361 HIS A O 1
ATOM 2784 N N . VAL A 1 362 ? 25.226 -29.907 4.658 1.00 89.81 362 VAL A N 1
ATOM 2785 C CA . VAL A 1 362 ? 25.677 -28.515 4.783 1.00 89.81 362 VAL A CA 1
ATOM 2786 C C . VAL A 1 362 ? 25.438 -27.822 3.449 1.00 89.81 362 VAL A C 1
ATOM 2788 O O . VAL A 1 362 ? 26.105 -28.131 2.464 1.00 89.81 362 VAL A O 1
ATOM 2791 N N . LEU A 1 363 ? 24.487 -26.887 3.435 1.00 86.62 363 LEU A N 1
ATOM 2792 C CA . LEU A 1 363 ? 24.184 -26.059 2.269 1.00 86.62 363 LEU A CA 1
ATOM 2793 C C . LEU A 1 363 ? 25.422 -25.264 1.828 1.00 86.62 363 LEU A C 1
ATOM 2795 O O . LEU A 1 363 ? 26.156 -24.722 2.660 1.00 86.62 363 LEU A O 1
ATOM 2799 N N . SER A 1 364 ? 25.633 -25.167 0.518 1.00 84.69 364 SER A N 1
ATOM 2800 C CA . SER A 1 364 ? 26.644 -24.291 -0.070 1.00 84.69 364 SER A CA 1
ATOM 2801 C C . SER A 1 364 ? 26.270 -22.809 0.068 1.00 84.69 364 SER A C 1
ATOM 2803 O O . SER A 1 364 ? 25.189 -22.438 0.524 1.00 84.69 364 SER A O 1
ATOM 2805 N N . SER A 1 365 ? 27.168 -21.927 -0.376 1.00 72.81 365 SER A N 1
ATOM 2806 C CA . SER A 1 365 ? 26.904 -20.487 -0.470 1.00 72.81 365 SER A CA 1
ATOM 2807 C C . SER A 1 365 ? 25.905 -20.103 -1.572 1.00 72.81 365 SER A C 1
ATOM 2809 O O . SER A 1 365 ? 25.573 -18.925 -1.687 1.00 72.81 365 SER A O 1
ATOM 2811 N N . ASN A 1 366 ? 25.431 -21.050 -2.392 1.00 74.81 366 ASN A N 1
ATOM 2812 C CA . ASN A 1 366 ? 24.416 -20.783 -3.406 1.00 74.81 366 ASN A CA 1
ATOM 2813 C C . ASN A 1 366 ? 23.012 -20.771 -2.761 1.00 74.81 366 ASN A C 1
ATOM 2815 O O . ASN A 1 366 ? 22.524 -21.840 -2.384 1.00 74.81 366 ASN A O 1
ATOM 2819 N N . PRO A 1 367 ? 22.309 -19.620 -2.690 1.00 68.12 367 PRO A N 1
ATOM 2820 C CA . PRO A 1 367 ? 20.987 -19.546 -2.061 1.00 68.12 367 PRO A CA 1
ATOM 2821 C C . PRO A 1 367 ? 19.933 -20.418 -2.761 1.00 68.12 367 PRO A C 1
ATOM 2823 O O . PRO A 1 367 ? 18.942 -20.793 -2.139 1.00 68.12 367 PRO A O 1
ATOM 2826 N N . ILE A 1 368 ? 20.152 -20.784 -4.030 1.00 78.25 368 ILE A N 1
ATOM 2827 C CA . ILE A 1 368 ? 19.239 -21.626 -4.809 1.00 78.25 368 ILE A CA 1
ATOM 2828 C C . ILE A 1 368 ? 19.261 -23.093 -4.345 1.00 78.25 368 ILE A C 1
ATOM 2830 O O . ILE A 1 368 ? 18.259 -23.779 -4.498 1.00 78.25 368 ILE A O 1
ATOM 2834 N N . GLU A 1 369 ? 20.330 -23.593 -3.713 1.00 85.38 369 GLU A N 1
ATOM 2835 C CA . GLU A 1 369 ? 20.398 -25.007 -3.294 1.00 85.38 369 GLU A CA 1
ATOM 2836 C C . GLU A 1 369 ? 19.301 -25.379 -2.283 1.00 85.38 369 GLU A C 1
ATOM 2838 O O . GLU A 1 369 ? 18.650 -26.416 -2.419 1.00 85.38 369 GLU A O 1
ATOM 2843 N N . ALA A 1 370 ? 19.051 -24.510 -1.299 1.00 85.38 370 ALA A N 1
ATOM 2844 C CA . ALA A 1 370 ? 17.973 -24.707 -0.331 1.00 85.38 370 ALA A CA 1
ATOM 2845 C C . ALA A 1 370 ? 16.593 -24.690 -1.009 1.00 85.38 370 ALA A C 1
ATOM 2847 O O . ALA A 1 370 ? 15.711 -25.463 -0.639 1.00 85.38 370 ALA A O 1
ATOM 2848 N N . VAL A 1 371 ? 16.426 -23.842 -2.030 1.00 87.38 371 VAL A N 1
ATOM 2849 C CA . VAL A 1 371 ? 15.199 -23.747 -2.831 1.00 87.38 371 VAL A CA 1
ATOM 2850 C C . VAL A 1 371 ? 14.980 -25.035 -3.627 1.00 87.38 371 VAL A C 1
ATOM 2852 O O . VAL A 1 371 ? 13.898 -25.606 -3.571 1.00 87.38 371 VAL A O 1
ATOM 2855 N N . GLU A 1 372 ? 16.006 -25.547 -4.305 1.00 88.25 372 GLU A N 1
ATOM 2856 C CA . GLU A 1 372 ? 15.959 -26.798 -5.074 1.00 88.25 372 GLU A CA 1
ATOM 2857 C C . GLU A 1 372 ? 15.607 -28.013 -4.195 1.00 88.25 372 GLU A C 1
ATOM 2859 O O . GLU A 1 372 ? 14.722 -28.800 -4.544 1.00 88.25 372 GLU A O 1
ATOM 2864 N N . LEU A 1 373 ? 16.248 -28.146 -3.025 1.00 91.38 373 LEU A N 1
ATOM 2865 C CA . LEU A 1 373 ? 15.960 -29.214 -2.057 1.00 91.38 373 LEU A CA 1
ATOM 2866 C C . LEU A 1 373 ? 14.524 -29.133 -1.521 1.00 91.38 373 LEU A C 1
ATOM 2868 O O . LEU A 1 373 ? 13.820 -30.147 -1.495 1.00 91.38 373 LEU A O 1
ATOM 2872 N N . PHE A 1 374 ? 14.067 -27.929 -1.173 1.00 93.00 374 PHE A N 1
ATOM 2873 C CA . PHE A 1 374 ? 12.693 -27.685 -0.752 1.00 93.00 374 PHE A CA 1
ATOM 2874 C C . PHE A 1 374 ? 11.688 -28.060 -1.843 1.00 93.00 374 PHE A C 1
ATOM 2876 O O . PHE A 1 374 ? 10.764 -28.828 -1.578 1.00 93.00 374 PHE A O 1
ATOM 2883 N N . ILE A 1 375 ? 11.867 -27.580 -3.079 1.00 90.81 375 ILE A N 1
ATOM 2884 C CA . ILE A 1 375 ? 10.939 -27.847 -4.192 1.00 90.81 375 ILE A CA 1
ATOM 2885 C C . ILE A 1 375 ? 10.816 -29.346 -4.445 1.00 90.81 375 ILE A C 1
ATOM 2887 O O . ILE A 1 375 ? 9.706 -29.859 -4.580 1.00 90.81 375 ILE A O 1
ATOM 2891 N N . LYS A 1 376 ? 11.945 -30.061 -4.440 1.00 91.50 376 LYS A N 1
ATOM 2892 C CA . LYS A 1 376 ? 11.996 -31.511 -4.646 1.00 91.50 376 LYS A CA 1
ATOM 2893 C C . LYS A 1 376 ? 11.180 -32.304 -3.620 1.00 91.50 376 LYS A C 1
ATOM 2895 O O . LYS A 1 376 ? 10.641 -33.353 -3.964 1.00 91.50 376 LYS A O 1
ATOM 2900 N N . ALA A 1 377 ? 11.110 -31.832 -2.376 1.00 91.06 377 ALA A N 1
ATOM 2901 C CA . ALA A 1 377 ? 10.386 -32.496 -1.292 1.00 91.06 377 ALA A CA 1
ATOM 2902 C C . ALA A 1 377 ? 8.957 -31.952 -1.080 1.00 91.06 377 ALA A C 1
ATOM 2904 O O . ALA A 1 377 ? 8.126 -32.613 -0.456 1.00 91.06 377 ALA A O 1
ATOM 2905 N N . SER A 1 378 ? 8.659 -30.758 -1.599 1.00 91.12 378 SER A N 1
ATOM 2906 C CA . SER A 1 378 ? 7.467 -29.981 -1.248 1.00 91.12 378 SER A CA 1
ATOM 2907 C C . SER A 1 378 ? 6.121 -30.691 -1.450 1.00 91.12 378 SER A C 1
ATOM 2909 O O . SER A 1 378 ? 5.341 -30.663 -0.499 1.00 91.12 378 SER A O 1
ATOM 2911 N N . PRO A 1 379 ? 5.801 -31.330 -2.597 1.00 90.00 379 PRO A N 1
ATOM 2912 C CA . PRO A 1 379 ? 4.449 -31.850 -2.834 1.00 90.00 379 PRO A CA 1
ATOM 2913 C C . PRO A 1 379 ? 3.986 -32.836 -1.750 1.00 90.00 379 PRO A C 1
ATOM 2915 O O . PRO A 1 379 ? 2.939 -32.642 -1.132 1.00 90.00 379 PRO A O 1
ATOM 2918 N N . GLU A 1 380 ? 4.818 -33.833 -1.435 1.00 91.00 380 GLU A N 1
ATOM 2919 C CA . GLU A 1 380 ? 4.541 -34.814 -0.379 1.00 91.00 380 GLU A CA 1
ATOM 2920 C C . GLU A 1 380 ? 4.625 -34.201 1.026 1.00 91.00 380 GLU A C 1
ATOM 2922 O O . GLU A 1 380 ? 3.795 -34.516 1.883 1.00 91.00 380 GLU A O 1
ATOM 2927 N N . ASN A 1 381 ? 5.578 -33.291 1.271 1.00 92.88 381 ASN A N 1
ATOM 2928 C CA . ASN A 1 381 ? 5.738 -32.645 2.576 1.00 92.88 381 ASN A CA 1
ATOM 2929 C C . ASN A 1 381 ? 4.529 -31.774 2.943 1.00 92.88 381 ASN A C 1
ATOM 2931 O O . ASN A 1 381 ? 4.057 -31.844 4.077 1.00 92.88 381 ASN A O 1
ATOM 2935 N N . PHE A 1 382 ? 3.989 -30.990 2.004 1.00 94.38 382 PHE A N 1
ATOM 2936 C CA . PHE A 1 382 ? 2.783 -30.194 2.248 1.00 94.38 382 PHE A CA 1
ATOM 2937 C C . PHE A 1 382 ? 1.527 -31.056 2.331 1.00 94.38 382 PHE A C 1
ATOM 2939 O O . PHE A 1 382 ? 0.686 -30.784 3.185 1.00 94.38 382 PHE A O 1
ATOM 2946 N N . LYS A 1 383 ? 1.406 -32.111 1.516 1.00 93.25 383 LYS A N 1
ATOM 2947 C CA . LYS A 1 383 ? 0.269 -33.039 1.578 1.00 93.25 383 LYS A CA 1
ATOM 2948 C C . LYS A 1 383 ? 0.216 -33.775 2.917 1.00 93.25 383 LYS A C 1
ATOM 2950 O O . LYS A 1 383 ? -0.715 -33.578 3.695 1.00 93.25 383 LYS A O 1
ATOM 2955 N N . ARG A 1 384 ? 1.246 -34.570 3.212 1.00 89.50 384 ARG A N 1
ATOM 2956 C CA . ARG A 1 384 ? 1.268 -35.507 4.345 1.00 89.50 384 ARG A CA 1
ATOM 2957 C C . ARG A 1 384 ? 1.757 -34.881 5.643 1.00 89.50 384 ARG A C 1
ATOM 2959 O O . ARG A 1 384 ? 1.210 -35.160 6.701 1.00 89.50 384 ARG A O 1
ATOM 2966 N N . GLY A 1 385 ? 2.785 -34.036 5.571 1.00 84.38 385 GLY A N 1
ATOM 2967 C CA . GLY A 1 385 ? 3.362 -33.356 6.737 1.00 84.38 385 GLY A CA 1
ATOM 2968 C C . GLY A 1 385 ? 2.613 -32.088 7.159 1.00 84.38 385 GLY A C 1
ATOM 2969 O O . GLY A 1 385 ? 2.823 -31.609 8.268 1.00 84.38 385 GLY A O 1
ATOM 2970 N N . GLY A 1 386 ? 1.745 -31.549 6.297 1.00 91.75 386 GLY A N 1
ATOM 2971 C CA . GLY A 1 386 ? 1.005 -30.312 6.544 1.00 91.75 386 GLY A CA 1
ATOM 2972 C C . GLY A 1 386 ? -0.512 -30.496 6.540 1.00 91.75 386 GLY A C 1
ATOM 2973 O O . GLY A 1 386 ? -1.146 -30.393 7.585 1.00 91.75 386 GLY A O 1
ATOM 2974 N N . LEU A 1 387 ? -1.107 -30.745 5.370 1.00 93.19 387 LEU A N 1
ATOM 2975 C CA . LEU A 1 387 ? -2.562 -30.731 5.176 1.00 93.19 387 LEU A CA 1
ATOM 2976 C C . LEU A 1 387 ? -3.243 -31.906 5.895 1.00 93.19 387 LEU A C 1
ATOM 2978 O O . LEU A 1 387 ? -4.211 -31.688 6.619 1.00 93.19 387 LEU A O 1
ATOM 2982 N N . GLU A 1 388 ? -2.715 -33.128 5.773 1.00 93.69 388 GLU A N 1
ATOM 2983 C CA . GLU A 1 388 ? -3.220 -34.302 6.506 1.00 93.69 388 GLU A CA 1
ATOM 2984 C C . GLU A 1 388 ? -3.099 -34.124 8.031 1.00 93.69 388 GLU A C 1
ATOM 2986 O O . GLU A 1 388 ? -4.045 -34.428 8.761 1.00 93.69 388 GLU A O 1
ATOM 2991 N N . VAL A 1 389 ? -1.983 -33.559 8.516 1.00 93.62 389 VAL A N 1
ATOM 2992 C CA . VAL A 1 389 ? -1.794 -33.230 9.942 1.00 93.62 389 VAL A CA 1
ATOM 2993 C C . VAL A 1 389 ? -2.837 -32.208 10.395 1.00 93.62 389 VAL A C 1
ATOM 2995 O O . VAL A 1 389 ? -3.528 -32.443 11.387 1.00 93.62 389 VAL A O 1
ATOM 2998 N N . ALA A 1 390 ? -3.023 -31.121 9.643 1.00 92.00 390 ALA A N 1
ATOM 2999 C CA . ALA A 1 390 ? -3.997 -30.081 9.954 1.00 92.00 390 ALA A CA 1
ATOM 3000 C C . ALA A 1 390 ? -5.436 -30.606 10.019 1.00 92.00 390 ALA A C 1
ATOM 3002 O O . ALA A 1 390 ? -6.162 -30.291 10.966 1.00 92.00 390 ALA A O 1
ATOM 3003 N N . VAL A 1 391 ? -5.831 -31.466 9.075 1.00 92.00 391 VAL A N 1
ATOM 3004 C CA . VAL A 1 391 ? -7.132 -32.152 9.105 1.00 92.00 391 VAL A CA 1
ATOM 3005 C C . VAL A 1 391 ? -7.244 -33.044 10.346 1.00 92.00 391 VAL A C 1
ATOM 3007 O O . VAL A 1 391 ? -8.243 -32.966 11.058 1.00 92.00 391 VAL A O 1
ATOM 3010 N N . SER A 1 392 ? -6.214 -33.841 10.654 1.00 91.06 392 SER A N 1
ATOM 3011 C CA . SER A 1 392 ? -6.237 -34.779 11.789 1.00 91.06 392 SER A CA 1
ATOM 3012 C C . SER A 1 392 ? -6.318 -34.100 13.163 1.00 91.06 392 SER A C 1
ATOM 3014 O O . SER A 1 392 ? -6.955 -34.627 14.070 1.00 91.06 392 SER A O 1
ATOM 3016 N N . GLU A 1 393 ? -5.708 -32.923 13.322 1.00 89.19 393 GLU A N 1
ATOM 3017 C CA . GLU A 1 393 ? -5.700 -32.190 14.593 1.00 89.19 393 GLU A CA 1
ATOM 3018 C C . GLU A 1 393 ? -6.927 -31.298 14.804 1.00 89.19 393 GLU A C 1
ATOM 3020 O O . GLU A 1 393 ? -7.223 -30.924 15.940 1.00 89.19 393 GLU A O 1
ATOM 3025 N N . THR A 1 394 ? -7.603 -30.894 13.726 1.00 84.50 394 THR A N 1
ATOM 3026 C CA . THR A 1 394 ? -8.783 -30.017 13.797 1.00 84.50 394 THR A CA 1
ATOM 3027 C C . THR A 1 394 ? -10.105 -30.769 13.666 1.00 84.50 394 THR A C 1
ATOM 3029 O O . THR A 1 394 ? -11.143 -30.191 13.987 1.00 84.50 394 THR A O 1
ATOM 3032 N N . ASP A 1 395 ? -10.069 -32.018 13.187 1.00 84.94 395 ASP A N 1
ATOM 3033 C CA . ASP A 1 395 ? -11.223 -32.804 12.718 1.00 84.94 395 ASP A CA 1
ATOM 3034 C C . ASP A 1 395 ? -12.062 -32.059 11.655 1.00 84.94 395 ASP A C 1
ATOM 3036 O O . ASP A 1 395 ? -13.271 -32.244 11.511 1.00 84.94 395 ASP A O 1
ATOM 3040 N N . LYS A 1 396 ? -11.410 -31.165 10.894 1.00 84.75 396 LYS A N 1
ATOM 3041 C CA . LYS A 1 396 ? -12.023 -30.356 9.834 1.00 84.75 396 LYS A CA 1
ATOM 3042 C C . LYS A 1 396 ? -11.342 -30.621 8.505 1.00 84.75 396 LYS A C 1
ATOM 3044 O O . LYS A 1 396 ? -10.123 -30.552 8.385 1.00 84.75 396 LYS A O 1
ATOM 3049 N N . LYS A 1 397 ? -12.145 -30.865 7.470 1.00 90.38 397 LYS A N 1
ATOM 3050 C CA . LYS A 1 397 ? -11.651 -30.929 6.092 1.00 90.38 397 LYS A CA 1
ATOM 3051 C C . LYS A 1 397 ? -11.258 -29.533 5.616 1.00 90.38 397 LYS A C 1
ATOM 3053 O O . LYS A 1 397 ? -11.983 -28.568 5.859 1.00 90.38 397 LYS A O 1
ATOM 3058 N N . ILE A 1 398 ? -10.158 -29.449 4.873 1.00 92.56 398 ILE A N 1
ATOM 3059 C CA . ILE A 1 398 ? -9.834 -28.260 4.082 1.00 92.56 398 ILE A CA 1
ATOM 3060 C C . ILE A 1 398 ? -10.969 -28.030 3.074 1.00 92.56 398 ILE A C 1
ATOM 3062 O O . ILE A 1 398 ? -11.443 -28.972 2.445 1.00 92.56 398 ILE A O 1
ATOM 3066 N N . SER A 1 399 ? -11.430 -26.787 2.970 1.00 90.81 399 SER A N 1
ATOM 3067 C CA . SER A 1 399 ? -12.522 -26.341 2.090 1.00 90.81 399 SER A CA 1
ATOM 3068 C C . SER A 1 399 ? -12.016 -25.475 0.932 1.00 90.81 399 SER A C 1
ATOM 3070 O O . SER A 1 399 ? -12.659 -25.420 -0.109 1.00 90.81 399 SER A O 1
ATOM 3072 N N . TYR A 1 400 ? -10.866 -24.817 1.112 1.00 92.56 400 TYR A N 1
ATOM 3073 C CA . TYR A 1 400 ? -10.192 -23.974 0.120 1.00 92.56 400 TYR A CA 1
ATOM 3074 C C . TYR A 1 400 ? -8.675 -24.084 0.288 1.00 92.56 400 TYR A C 1
ATOM 3076 O O . TYR A 1 400 ? -8.186 -24.163 1.421 1.00 92.56 400 TYR A O 1
ATOM 3084 N N . LEU A 1 401 ? -7.928 -24.019 -0.816 1.00 95.25 401 LEU A N 1
ATOM 3085 C CA . LEU A 1 401 ? -6.467 -23.956 -0.793 1.00 95.25 401 LEU A CA 1
ATOM 3086 C C . LEU A 1 401 ? -5.980 -22.593 -1.300 1.00 95.25 401 LEU A C 1
ATOM 3088 O O . LEU A 1 401 ? -6.139 -22.267 -2.476 1.00 95.25 401 LEU A O 1
ATOM 3092 N N . ILE A 1 402 ? -5.348 -21.814 -0.423 1.00 95.56 402 ILE A N 1
ATOM 3093 C CA . ILE A 1 402 ? -4.587 -20.617 -0.794 1.00 95.56 402 ILE A CA 1
ATOM 3094 C C . ILE A 1 402 ? -3.110 -21.012 -0.832 1.00 95.56 402 ILE A C 1
ATOM 3096 O O . ILE A 1 402 ? -2.610 -21.637 0.102 1.00 95.56 402 ILE A O 1
ATOM 3100 N N . SER A 1 403 ? -2.382 -20.639 -1.879 1.00 96.50 403 SER A N 1
ATOM 3101 C CA . SER A 1 403 ? -0.938 -20.890 -1.950 1.00 96.50 403 SER A CA 1
ATOM 3102 C C . SER A 1 403 ? -0.178 -19.662 -2.414 1.00 96.50 403 SER A C 1
ATOM 3104 O O . SER A 1 403 ? -0.730 -18.790 -3.082 1.00 96.50 403 SER A O 1
ATOM 3106 N N . ASP A 1 404 ? 1.120 -19.620 -2.135 1.00 94.94 404 ASP A N 1
ATOM 3107 C CA . ASP A 1 404 ? 2.013 -18.828 -2.971 1.00 94.94 404 ASP A CA 1
ATOM 3108 C C . ASP A 1 404 ? 1.928 -19.323 -4.430 1.00 94.94 404 ASP A C 1
ATOM 3110 O O . ASP A 1 404 ? 1.854 -20.530 -4.685 1.00 94.94 404 ASP A O 1
ATOM 3114 N N . ALA A 1 405 ? 1.891 -18.401 -5.391 1.00 93.12 405 ALA A N 1
ATOM 3115 C CA . ALA A 1 405 ? 1.749 -18.728 -6.806 1.00 93.12 405 ALA A CA 1
ATOM 3116 C C . ALA A 1 405 ? 2.988 -19.397 -7.428 1.00 93.12 405 ALA A C 1
ATOM 3118 O O . ALA A 1 405 ? 2.867 -20.007 -8.491 1.00 93.12 405 ALA A O 1
ATOM 3119 N N . PHE A 1 406 ? 4.163 -19.313 -6.794 1.00 88.75 406 PHE A N 1
ATOM 3120 C CA . PHE A 1 406 ? 5.333 -20.080 -7.225 1.00 88.75 406 PHE A CA 1
ATOM 3121 C C . PHE A 1 406 ? 5.127 -21.579 -6.993 1.00 88.75 406 PHE A C 1
ATOM 3123 O O . PHE A 1 406 ? 5.615 -22.384 -7.776 1.00 88.75 406 PHE A O 1
ATOM 3130 N N . LEU A 1 407 ? 4.368 -21.988 -5.971 1.00 93.88 407 LEU A N 1
ATOM 3131 C CA . LEU A 1 407 ? 4.124 -23.398 -5.656 1.00 93.88 407 LEU A CA 1
ATOM 3132 C C . LEU A 1 407 ? 3.117 -24.026 -6.632 1.00 93.88 407 LEU A C 1
ATOM 3134 O O . LEU A 1 407 ? 1.990 -24.342 -6.269 1.00 93.88 407 LEU A O 1
ATOM 3138 N N . THR A 1 408 ? 3.516 -24.217 -7.889 1.00 91.69 408 THR A N 1
ATOM 3139 C CA . THR A 1 408 ? 2.631 -24.677 -8.972 1.00 91.69 408 THR A CA 1
ATOM 3140 C C . THR A 1 408 ? 2.040 -26.072 -8.742 1.00 91.69 408 THR A C 1
ATOM 3142 O O . THR A 1 408 ? 0.938 -26.329 -9.215 1.00 91.69 408 THR A O 1
ATOM 3145 N N . PHE A 1 409 ? 2.675 -26.928 -7.930 1.00 93.56 409 PHE A N 1
ATOM 3146 C CA . PHE A 1 409 ? 2.093 -28.202 -7.468 1.00 93.56 409 PHE A CA 1
ATOM 3147 C C . PHE A 1 409 ? 0.843 -28.027 -6.582 1.00 93.56 409 PHE A C 1
ATOM 3149 O O . PHE A 1 409 ? 0.098 -28.981 -6.373 1.00 93.56 409 PHE A O 1
ATOM 3156 N N . ALA A 1 410 ? 0.577 -26.830 -6.046 1.00 95.31 410 ALA A N 1
ATOM 3157 C CA . ALA A 1 410 ? -0.602 -26.579 -5.218 1.00 95.31 410 ALA A CA 1
ATOM 3158 C C . ALA A 1 410 ? -1.921 -26.778 -5.987 1.00 95.31 410 ALA A C 1
ATOM 3160 O O . ALA A 1 410 ? -2.933 -27.086 -5.363 1.00 95.31 410 ALA A O 1
ATOM 3161 N N . VAL A 1 411 ? -1.910 -26.682 -7.325 1.00 94.31 411 VAL A N 1
ATOM 3162 C CA . VAL A 1 411 ? -3.074 -27.053 -8.146 1.00 94.31 411 VAL A CA 1
ATOM 3163 C C . VAL A 1 411 ? -3.429 -28.534 -7.975 1.00 94.31 411 VAL A C 1
ATOM 3165 O O . VAL A 1 411 ? -4.596 -28.861 -7.800 1.00 94.31 411 VAL A O 1
ATOM 3168 N N . GLU A 1 412 ? -2.426 -29.416 -7.934 1.00 95.00 412 GLU A N 1
ATOM 3169 C CA . GLU A 1 412 ? -2.606 -30.866 -7.800 1.00 95.00 412 GLU A CA 1
ATOM 3170 C C . GLU A 1 412 ? -3.066 -31.212 -6.379 1.00 95.00 412 GLU A C 1
ATOM 3172 O O . GLU A 1 412 ? -3.960 -32.033 -6.201 1.00 95.00 412 GLU A O 1
ATOM 3177 N N . LEU A 1 413 ? -2.545 -30.510 -5.362 1.00 94.94 413 LEU A N 1
ATOM 3178 C CA . LEU A 1 413 ? -3.032 -30.631 -3.981 1.00 94.94 413 LEU A CA 1
ATOM 3179 C C . LEU A 1 413 ? -4.500 -30.206 -3.837 1.00 94.94 413 LEU A C 1
ATOM 3181 O O . LEU A 1 413 ? -5.248 -30.832 -3.088 1.00 94.94 413 LEU A O 1
ATOM 3185 N N . ALA A 1 414 ? -4.923 -29.147 -4.530 1.00 93.62 414 ALA A N 1
ATOM 3186 C CA . ALA A 1 414 ? -6.314 -28.704 -4.518 1.00 93.62 414 ALA 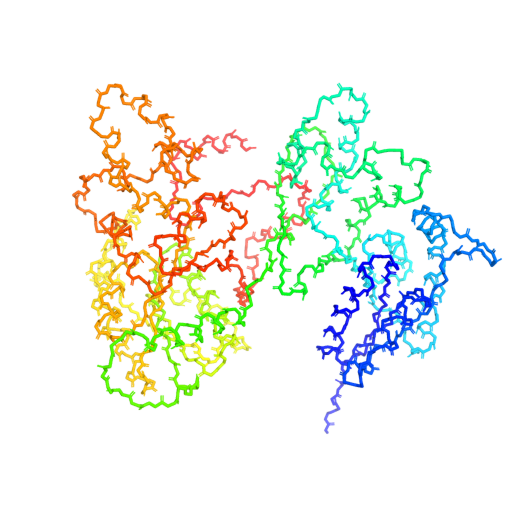A CA 1
ATOM 3187 C C . ALA A 1 414 ? -7.235 -29.680 -5.268 1.00 93.62 414 ALA A C 1
ATOM 3189 O O . ALA A 1 414 ? -8.340 -29.958 -4.804 1.00 93.62 414 ALA A O 1
ATOM 3190 N N . GLU A 1 415 ? -6.767 -30.243 -6.385 1.00 94.12 415 GLU A N 1
ATOM 3191 C CA . GLU A 1 415 ? -7.488 -31.261 -7.155 1.00 94.12 415 GLU A CA 1
ATOM 3192 C C . GLU A 1 415 ? -7.634 -32.577 -6.384 1.00 94.12 415 GLU A C 1
ATOM 3194 O O . GLU A 1 415 ? -8.741 -33.110 -6.340 1.00 94.12 415 GLU A O 1
ATOM 3199 N N . ASP A 1 416 ? -6.583 -33.049 -5.704 1.00 93.25 416 ASP A N 1
ATOM 3200 C CA . ASP A 1 416 ? -6.606 -34.218 -4.809 1.00 93.25 416 ASP A CA 1
ATOM 3201 C C . ASP A 1 416 ? -7.575 -34.044 -3.627 1.00 93.25 416 ASP A C 1
ATOM 3203 O O . ASP A 1 416 ? -8.198 -35.005 -3.173 1.00 93.25 416 ASP A O 1
ATOM 3207 N N . LEU A 1 417 ? -7.698 -32.817 -3.110 1.00 89.94 417 LEU A N 1
ATOM 3208 C CA . LEU A 1 417 ? -8.636 -32.464 -2.041 1.00 89.94 417 LEU A CA 1
ATOM 3209 C C . LEU A 1 417 ? -10.053 -32.150 -2.551 1.00 89.94 417 LEU A C 1
ATOM 3211 O O . LEU A 1 417 ? -10.972 -32.040 -1.739 1.00 89.94 417 LEU A O 1
ATOM 3215 N N . HIS A 1 418 ? -10.232 -32.005 -3.867 1.00 93.31 418 HIS A N 1
ATOM 3216 C CA . HIS A 1 418 ? -11.453 -31.525 -4.522 1.00 93.31 418 HIS A CA 1
ATOM 3217 C C . HIS A 1 418 ? -11.935 -30.151 -4.001 1.00 93.31 418 HIS A C 1
ATOM 3219 O O . HIS A 1 418 ? -13.127 -29.952 -3.759 1.00 93.31 418 HIS A O 1
ATOM 3225 N N . VAL A 1 419 ? -11.012 -29.194 -3.827 1.00 90.94 419 VAL A N 1
ATOM 3226 C CA . VAL A 1 419 ? -11.289 -27.832 -3.317 1.00 90.94 419 VAL A CA 1
ATOM 3227 C C . VAL A 1 419 ? -10.901 -26.729 -4.313 1.00 90.94 419 VAL A C 1
ATOM 3229 O O . VAL A 1 419 ? -10.013 -26.937 -5.141 1.00 90.94 419 VAL A O 1
ATOM 3232 N N . PRO A 1 420 ? -11.494 -25.521 -4.229 1.00 92.81 420 PRO A N 1
ATOM 3233 C CA . PRO A 1 420 ? -11.060 -24.377 -5.027 1.00 92.81 420 PRO A CA 1
ATOM 3234 C C . PRO A 1 420 ? -9.633 -23.933 -4.671 1.00 92.81 420 PRO A C 1
ATOM 3236 O O . PRO A 1 420 ? -9.264 -23.866 -3.492 1.00 92.81 420 PRO A O 1
ATOM 3239 N N . TRP A 1 421 ? -8.856 -23.573 -5.696 1.00 96.06 421 TRP A N 1
ATOM 3240 C CA . TRP A 1 421 ? -7.473 -23.106 -5.570 1.00 96.06 421 TRP A CA 1
ATOM 3241 C C . TRP A 1 421 ? -7.349 -21.604 -5.840 1.00 96.06 421 TRP A C 1
ATOM 3243 O O . TRP A 1 421 ? -7.882 -21.089 -6.830 1.00 96.06 421 TRP A O 1
ATOM 3253 N N . ILE A 1 422 ? -6.628 -20.913 -4.953 1.00 95.62 422 ILE A N 1
ATOM 3254 C CA . ILE A 1 422 ? -6.433 -19.460 -4.954 1.00 95.62 422 ILE A CA 1
ATOM 3255 C C . ILE A 1 422 ? -4.926 -19.144 -4.807 1.00 95.62 422 ILE A C 1
ATOM 3257 O O . ILE A 1 422 ? -4.433 -18.978 -3.687 1.00 95.62 422 ILE A O 1
ATOM 3261 N N . PRO A 1 423 ? -4.157 -19.072 -5.907 1.00 95.06 423 PRO A N 1
ATOM 3262 C CA . PRO A 1 423 ? -2.766 -18.640 -5.876 1.00 95.06 423 PRO A CA 1
ATOM 3263 C C . PRO A 1 423 ? -2.631 -17.135 -5.613 1.00 95.06 423 PRO A C 1
ATOM 3265 O O . PRO A 1 423 ? -3.361 -16.307 -6.167 1.00 95.06 423 PRO A O 1
ATOM 3268 N N . VAL A 1 424 ? -1.627 -16.788 -4.812 1.00 91.50 424 VAL A N 1
ATOM 3269 C CA . VAL A 1 424 ? -1.223 -15.420 -4.481 1.00 91.50 424 VAL A CA 1
ATOM 3270 C C . VAL A 1 424 ? 0.051 -15.077 -5.244 1.00 91.50 424 VAL A C 1
ATOM 3272 O O . VAL A 1 424 ? 1.134 -15.571 -4.930 1.00 91.50 424 VAL A O 1
ATOM 3275 N N . TRP A 1 425 ? -0.068 -14.213 -6.248 1.00 89.75 425 TRP A N 1
ATOM 3276 C CA . TRP A 1 425 ? 1.066 -13.641 -6.963 1.00 89.75 425 TRP A CA 1
ATOM 3277 C C . TRP A 1 425 ? 1.645 -12.480 -6.147 1.00 89.75 425 TRP A C 1
ATOM 3279 O O . TRP A 1 425 ? 1.113 -11.367 -6.146 1.00 89.75 425 TRP A O 1
ATOM 3289 N N . ALA A 1 426 ? 2.719 -12.767 -5.409 1.00 80.94 426 ALA A N 1
ATOM 3290 C CA . ALA A 1 426 ? 3.480 -11.776 -4.650 1.00 80.94 426 ALA A CA 1
ATOM 3291 C C . ALA A 1 426 ? 4.299 -10.780 -5.514 1.00 80.94 426 ALA A C 1
ATOM 3293 O O . ALA A 1 426 ? 4.416 -9.631 -5.076 1.00 80.94 426 ALA A O 1
ATOM 3294 N N . PRO A 1 427 ? 4.857 -11.157 -6.692 1.00 83.19 427 PRO A N 1
ATOM 3295 C CA . PRO A 1 427 ? 5.578 -10.231 -7.576 1.00 83.19 427 PRO A CA 1
ATOM 3296 C C . PRO A 1 427 ? 4.676 -9.224 -8.317 1.00 83.19 427 PRO A C 1
ATOM 3298 O O . PRO A 1 427 ? 3.453 -9.223 -8.188 1.00 83.19 427 PRO A O 1
ATOM 3301 N N . LEU A 1 428 ? 5.284 -8.372 -9.150 1.00 81.00 428 LEU A N 1
ATOM 3302 C CA . LEU A 1 428 ? 4.566 -7.389 -9.971 1.00 81.00 428 LEU A CA 1
ATOM 3303 C C . LEU A 1 428 ? 3.635 -8.064 -11.008 1.00 81.00 428 LEU A C 1
ATOM 3305 O O . LEU A 1 428 ? 4.039 -9.044 -11.637 1.00 81.00 428 LEU A O 1
ATOM 3309 N N . PRO A 1 429 ? 2.425 -7.537 -11.283 1.00 86.62 429 PRO A N 1
ATOM 3310 C CA . PRO A 1 429 ? 1.514 -8.121 -12.279 1.00 86.62 429 PRO A CA 1
ATOM 3311 C C . PRO A 1 429 ? 2.070 -8.171 -13.712 1.00 86.62 429 PRO A C 1
ATOM 3313 O O . PRO A 1 429 ? 1.710 -9.058 -14.486 1.00 86.62 429 PRO A O 1
ATOM 3316 N N . GLY A 1 430 ? 2.990 -7.266 -14.067 1.00 87.62 430 GLY A N 1
ATOM 3317 C CA . GLY A 1 430 ? 3.654 -7.281 -15.374 1.00 87.62 430 GLY A CA 1
ATOM 3318 C C . GLY A 1 430 ? 4.483 -8.548 -15.617 1.00 87.62 430 GLY A C 1
ATOM 3319 O O . GLY A 1 430 ? 4.445 -9.104 -16.715 1.00 87.62 430 GLY A O 1
ATOM 3320 N N . SER A 1 431 ? 5.154 -9.079 -14.586 1.00 87.94 431 SER A N 1
ATOM 3321 C CA . SER A 1 431 ? 5.908 -10.332 -14.721 1.00 87.94 431 SER A CA 1
ATOM 3322 C C . SER A 1 431 ? 4.991 -11.552 -14.840 1.00 87.94 431 SER A C 1
ATOM 3324 O O . SER A 1 431 ? 5.322 -12.473 -15.584 1.00 87.94 431 SER A O 1
ATOM 3326 N N . LEU A 1 432 ? 3.799 -11.541 -14.227 1.00 90.69 432 LEU A N 1
ATOM 3327 C CA . LEU A 1 432 ? 2.784 -12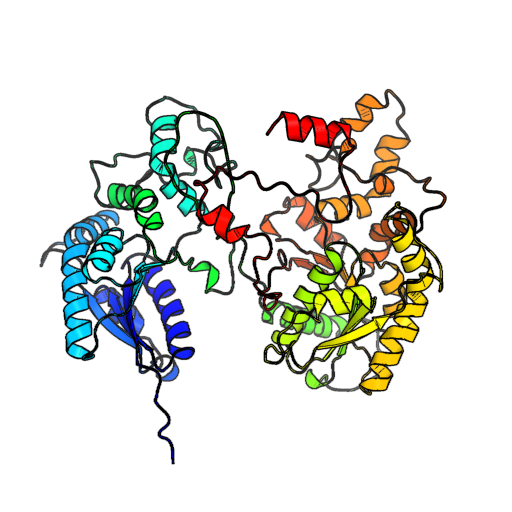.577 -14.465 1.00 90.69 432 LEU A CA 1
ATOM 3328 C C . LEU A 1 432 ? 2.355 -12.611 -15.940 1.00 90.69 432 LEU A C 1
ATOM 3330 O O . LEU A 1 432 ? 2.296 -13.687 -16.534 1.00 90.69 432 LEU A O 1
ATOM 3334 N N . SER A 1 433 ? 2.117 -11.447 -16.553 1.00 92.94 433 SER A N 1
ATOM 3335 C CA . SER A 1 433 ? 1.827 -11.355 -17.993 1.00 92.94 433 SER A CA 1
ATOM 3336 C C . SER A 1 433 ? 2.980 -11.894 -18.847 1.00 92.94 433 SER A C 1
ATOM 3338 O O . SER A 1 433 ? 2.748 -12.695 -19.753 1.00 92.94 433 SER A O 1
ATOM 3340 N N . ALA A 1 434 ? 4.234 -11.592 -18.497 1.00 89.12 434 ALA A N 1
ATOM 3341 C CA . ALA A 1 434 ? 5.390 -12.185 -19.169 1.00 89.12 434 ALA A CA 1
ATOM 3342 C C . ALA A 1 434 ? 5.442 -13.725 -19.053 1.00 89.12 434 ALA A C 1
ATOM 3344 O O . ALA A 1 434 ? 5.725 -14.394 -20.045 1.00 89.12 434 ALA A O 1
ATOM 3345 N N . HIS A 1 435 ? 5.106 -14.312 -17.896 1.00 89.12 435 HIS A N 1
ATOM 3346 C CA . HIS A 1 435 ? 4.995 -15.772 -17.750 1.00 89.12 435 HIS A CA 1
ATOM 3347 C C . HIS A 1 435 ? 3.833 -16.370 -18.565 1.00 89.12 435 HIS A C 1
ATOM 3349 O O . HIS A 1 435 ? 3.987 -17.454 -19.127 1.00 89.12 435 HIS A O 1
ATOM 3355 N N . LEU A 1 436 ? 2.692 -15.675 -18.664 1.00 91.31 436 LEU A N 1
ATOM 3356 C CA . LEU A 1 436 ? 1.530 -16.084 -19.472 1.00 91.31 436 LEU A CA 1
ATOM 3357 C C . LEU A 1 436 ? 1.803 -16.033 -20.983 1.00 91.31 436 LEU A C 1
ATOM 3359 O O . LEU A 1 436 ? 1.225 -16.809 -21.739 1.00 91.31 436 LEU A O 1
ATOM 3363 N N . TYR A 1 437 ? 2.670 -15.121 -21.424 1.00 91.75 437 TYR A N 1
ATOM 3364 C CA . TYR A 1 437 ? 3.037 -14.931 -22.829 1.00 91.75 437 TYR A CA 1
ATOM 3365 C C . TYR A 1 437 ? 4.421 -15.489 -23.195 1.00 91.75 437 TYR A C 1
ATOM 3367 O O . TYR A 1 437 ? 4.873 -15.279 -24.321 1.00 91.75 437 TYR A O 1
ATOM 3375 N N . LYS A 1 438 ? 5.085 -16.226 -22.293 1.00 88.25 438 LYS A N 1
ATOM 3376 C CA . LYS A 1 438 ? 6.475 -16.696 -22.454 1.00 88.25 438 LYS A CA 1
ATOM 3377 C C . LYS A 1 438 ? 6.744 -17.353 -23.815 1.00 88.25 438 LYS A C 1
ATOM 3379 O O . LYS A 1 438 ? 7.752 -17.058 -24.445 1.00 88.25 438 LYS A O 1
ATOM 3384 N N . ASP A 1 439 ? 5.819 -18.177 -24.309 1.00 87.00 439 ASP A N 1
ATOM 3385 C CA . ASP A 1 439 ? 6.013 -18.933 -25.548 1.00 87.00 439 ASP A CA 1
ATOM 3386 C C . ASP A 1 439 ? 5.858 -18.022 -26.778 1.00 87.00 439 ASP A C 1
ATOM 3388 O O . ASP A 1 439 ? 6.648 -18.110 -27.710 1.00 87.00 439 ASP A O 1
ATOM 3392 N N . HIS A 1 440 ? 4.958 -17.031 -26.724 1.00 88.25 440 HIS A N 1
ATOM 3393 C CA . HIS A 1 440 ? 4.856 -15.993 -27.759 1.00 88.25 440 HIS A CA 1
ATOM 3394 C C . HIS A 1 440 ? 6.096 -15.083 -27.764 1.00 88.25 440 HIS A C 1
ATOM 3396 O O . HIS A 1 440 ? 6.559 -14.669 -28.824 1.00 88.25 440 HIS A O 1
ATOM 3402 N N . ILE A 1 441 ? 6.651 -14.773 -26.587 1.00 87.44 441 ILE A N 1
ATOM 3403 C CA . ILE A 1 441 ? 7.890 -13.994 -26.440 1.00 87.44 441 ILE A CA 1
ATOM 3404 C C . ILE A 1 441 ? 9.074 -14.773 -27.037 1.00 87.44 441 ILE A C 1
ATOM 3406 O O . ILE A 1 441 ? 9.838 -14.217 -27.828 1.00 87.44 441 ILE A O 1
ATOM 3410 N N . ARG A 1 442 ? 9.191 -16.072 -26.732 1.00 85.19 442 ARG A N 1
ATOM 3411 C CA . ARG A 1 442 ? 10.201 -16.968 -27.317 1.00 85.19 442 ARG A CA 1
ATOM 3412 C C . ARG A 1 442 ? 10.062 -17.054 -28.831 1.00 85.19 442 ARG A C 1
ATOM 3414 O O . ARG A 1 442 ? 11.029 -16.785 -29.534 1.00 85.19 442 ARG A O 1
ATOM 3421 N N . GLU A 1 443 ? 8.872 -17.336 -29.353 1.00 84.38 443 GLU A N 1
ATOM 3422 C CA . GLU A 1 443 ? 8.630 -17.377 -30.800 1.00 84.38 443 GLU A CA 1
ATOM 3423 C C . GLU A 1 443 ? 8.986 -16.054 -31.493 1.00 84.38 443 GLU A C 1
ATOM 3425 O O . GLU A 1 443 ? 9.549 -16.069 -32.590 1.00 84.38 443 GLU A O 1
ATOM 3430 N N . HIS A 1 444 ? 8.708 -14.910 -30.857 1.00 82.31 444 HIS A N 1
ATOM 3431 C CA . HIS A 1 444 ? 8.996 -13.597 -31.432 1.00 82.31 444 HIS A CA 1
ATOM 3432 C C . HIS A 1 444 ? 10.502 -13.309 -31.548 1.00 82.31 444 HIS A C 1
ATOM 3434 O O . HIS A 1 444 ? 10.927 -12.732 -32.554 1.00 82.31 444 HIS A O 1
ATOM 3440 N N . PHE A 1 445 ? 11.294 -13.691 -30.538 1.00 76.62 445 PHE A N 1
ATOM 3441 C CA . PHE A 1 445 ? 12.696 -13.273 -30.398 1.00 76.62 445 PHE A CA 1
ATOM 3442 C C . PHE A 1 445 ? 13.735 -14.380 -30.631 1.00 76.62 445 PHE A C 1
ATOM 3444 O O . PHE A 1 445 ? 14.813 -14.092 -31.144 1.00 76.62 445 PHE A O 1
ATOM 3451 N N . VAL A 1 446 ? 13.431 -15.642 -30.318 1.00 65.56 446 VAL A N 1
ATOM 3452 C CA . VAL A 1 446 ? 14.358 -16.780 -30.490 1.00 65.56 446 VAL A CA 1
ATOM 3453 C C . VAL A 1 446 ? 14.404 -17.243 -31.953 1.00 65.56 446 VAL A C 1
ATOM 3455 O O . VAL A 1 446 ? 15.467 -17.612 -32.447 1.00 65.56 446 VAL A O 1
ATOM 3458 N N . ASN A 1 447 ? 13.291 -17.137 -32.692 1.00 56.09 447 ASN A N 1
ATOM 3459 C CA . ASN A 1 447 ? 13.209 -17.553 -34.102 1.00 56.09 447 ASN A CA 1
ATOM 3460 C C . ASN A 1 447 ? 13.607 -16.461 -35.121 1.00 56.09 447 ASN A C 1
ATOM 3462 O O . ASN A 1 447 ? 13.539 -16.695 -36.329 1.00 56.09 447 ASN A O 1
ATOM 3466 N N . LYS A 1 448 ? 14.035 -15.272 -34.670 1.00 54.47 448 LYS A N 1
ATOM 3467 C CA . LYS A 1 448 ? 14.509 -14.167 -35.528 1.00 54.47 448 LYS A CA 1
ATOM 3468 C C . LYS A 1 448 ? 15.955 -13.794 -35.193 1.00 54.47 448 LYS A C 1
ATOM 3470 O O . LYS A 1 448 ? 16.215 -12.808 -34.511 1.00 54.47 448 LYS A O 1
ATOM 3475 N N . SER A 1 449 ? 16.918 -14.567 -35.689 1.00 48.09 449 SER A N 1
ATOM 3476 C CA . SER A 1 449 ? 18.337 -14.290 -35.445 1.00 48.09 449 SER A CA 1
ATOM 3477 C C . SER A 1 449 ? 18.919 -13.257 -36.420 1.00 48.09 449 SER A C 1
ATOM 3479 O O . SER A 1 449 ? 19.082 -13.533 -37.610 1.00 48.09 449 SER A O 1
ATOM 3481 N N . GLY A 1 450 ? 19.320 -12.107 -35.881 1.00 48.28 450 GLY A N 1
ATOM 3482 C CA . GLY A 1 450 ? 20.147 -11.093 -36.532 1.00 48.28 450 GLY A CA 1
ATOM 3483 C C . GLY A 1 450 ? 20.560 -10.049 -35.495 1.00 48.28 450 GLY A C 1
ATOM 3484 O O . GLY A 1 450 ? 19.741 -9.227 -35.128 1.00 48.28 450 GLY A O 1
ATOM 3485 N N . ALA A 1 451 ? 21.801 -10.128 -34.999 1.00 53.75 451 ALA A N 1
ATOM 3486 C CA . ALA A 1 451 ? 22.355 -9.323 -33.895 1.00 53.75 451 ALA A CA 1
ATOM 3487 C C . ALA A 1 451 ? 21.650 -9.464 -32.517 1.00 53.75 451 ALA A C 1
ATOM 3489 O O . ALA A 1 451 ? 20.639 -8.840 -32.216 1.00 53.75 451 ALA A O 1
ATOM 3490 N N . GLU A 1 452 ? 22.288 -10.207 -31.603 1.00 55.66 452 GLU A N 1
ATOM 3491 C CA . GLU A 1 452 ? 21.845 -10.427 -30.209 1.00 55.66 452 GLU A CA 1
ATOM 3492 C C . GLU A 1 452 ? 21.632 -9.126 -29.396 1.00 55.66 452 GLU A C 1
ATOM 3494 O O . GLU A 1 452 ? 20.840 -9.096 -28.453 1.00 55.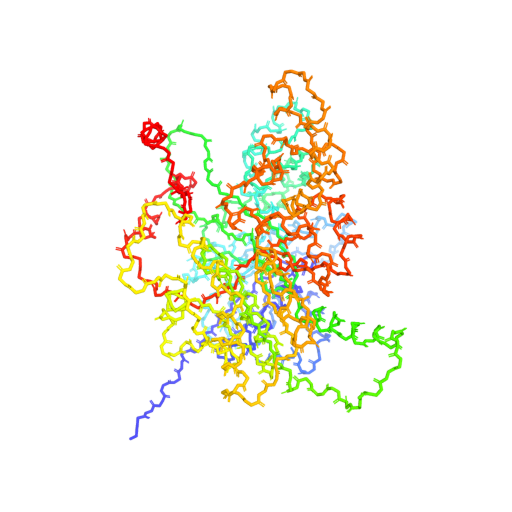66 452 GLU A O 1
ATOM 3499 N N . LEU A 1 453 ? 22.321 -8.037 -29.761 1.00 52.97 453 LEU A N 1
ATOM 3500 C CA . LEU A 1 453 ? 22.155 -6.719 -29.136 1.00 52.97 453 LEU A CA 1
ATOM 3501 C C . LEU A 1 453 ? 20.847 -6.016 -29.527 1.00 52.97 453 LEU A C 1
ATOM 3503 O O . LEU A 1 453 ? 20.259 -5.355 -28.674 1.00 52.97 453 LEU A O 1
ATOM 3507 N N . GLU A 1 454 ? 20.372 -6.169 -30.768 1.00 58.81 454 GLU A N 1
ATOM 3508 C CA . GLU A 1 454 ? 19.104 -5.561 -31.207 1.00 58.81 454 GLU A CA 1
ATOM 3509 C C . GLU A 1 454 ? 17.918 -6.218 -30.487 1.00 58.81 454 GLU A C 1
ATOM 3511 O O . GLU A 1 454 ? 16.999 -5.535 -30.039 1.00 58.81 454 GLU A O 1
ATOM 3516 N N . VAL A 1 455 ? 17.997 -7.535 -30.267 1.00 67.25 455 VAL A N 1
ATOM 3517 C CA . VAL A 1 455 ? 16.978 -8.311 -29.547 1.00 67.25 455 VAL A CA 1
ATOM 3518 C C . VAL A 1 455 ? 16.845 -7.881 -28.082 1.00 67.25 455 VAL A C 1
ATOM 3520 O O . VAL A 1 455 ? 15.727 -7.746 -27.599 1.00 67.25 455 VAL A O 1
ATOM 3523 N N . LYS A 1 456 ? 17.948 -7.620 -27.363 1.00 66.06 456 LYS A N 1
ATOM 3524 C CA . LYS A 1 456 ? 17.891 -7.230 -25.935 1.00 66.06 456 LYS A CA 1
ATOM 3525 C C . LYS A 1 456 ? 17.276 -5.848 -25.705 1.00 66.06 456 LYS A C 1
ATOM 3527 O O . LYS A 1 456 ? 16.642 -5.641 -24.674 1.00 66.06 456 LYS A O 1
ATOM 3532 N N . GLY A 1 457 ? 17.460 -4.921 -26.647 1.00 72.81 457 GLY A N 1
ATOM 3533 C CA . GLY A 1 457 ? 16.875 -3.578 -26.590 1.00 72.81 457 GLY A CA 1
ATOM 3534 C C . GLY A 1 457 ? 15.408 -3.504 -27.024 1.00 72.81 457 GLY A C 1
ATOM 3535 O O . GLY A 1 457 ? 14.775 -2.474 -26.798 1.00 72.81 457 GLY A O 1
ATOM 3536 N N . ALA A 1 458 ? 14.871 -4.563 -27.638 1.00 82.56 458 ALA A N 1
ATOM 3537 C CA . ALA A 1 458 ? 13.508 -4.589 -28.155 1.00 82.56 458 ALA A CA 1
ATOM 3538 C C . ALA A 1 458 ? 12.452 -4.561 -27.037 1.00 82.56 458 ALA A C 1
ATOM 3540 O O . ALA A 1 458 ? 12.621 -5.167 -25.977 1.00 82.56 458 ALA A O 1
ATOM 3541 N N . THR A 1 459 ? 11.349 -3.871 -27.307 1.00 88.00 459 THR A N 1
ATOM 3542 C CA . THR A 1 459 ? 10.186 -3.677 -26.433 1.00 88.00 459 THR A CA 1
ATOM 3543 C C . THR A 1 459 ? 9.140 -4.784 -26.604 1.00 88.00 459 THR A C 1
ATOM 3545 O O . THR A 1 459 ? 9.001 -5.389 -27.670 1.00 88.00 459 THR A O 1
ATOM 3548 N N . LEU A 1 460 ? 8.343 -5.040 -25.563 1.00 86.19 460 LEU A N 1
ATOM 3549 C CA . LEU A 1 460 ? 7.246 -6.020 -25.578 1.00 86.19 460 LEU A CA 1
ATOM 3550 C C . LEU A 1 460 ? 5.922 -5.402 -26.070 1.00 86.19 460 LEU A C 1
ATOM 3552 O O . LEU A 1 460 ? 4.856 -5.655 -25.514 1.00 86.19 460 LEU A O 1
ATOM 3556 N N . GLU A 1 461 ? 5.972 -4.591 -27.131 1.00 89.25 461 GLU A N 1
ATOM 3557 C CA . GLU A 1 461 ? 4.818 -3.862 -27.697 1.00 89.25 461 GLU A CA 1
ATOM 3558 C C . GLU A 1 461 ? 3.653 -4.761 -28.136 1.00 89.25 461 GLU A C 1
ATOM 3560 O O . GLU A 1 461 ? 2.500 -4.335 -28.135 1.00 89.25 461 GLU A O 1
ATOM 3565 N N . PHE A 1 462 ? 3.941 -6.017 -28.480 1.00 87.62 462 PHE A N 1
ATOM 3566 C CA . PHE A 1 462 ? 2.939 -7.013 -28.857 1.00 87.62 462 PHE A CA 1
ATOM 3567 C C . PHE A 1 462 ? 2.223 -7.657 -27.655 1.00 87.62 462 PHE A C 1
ATOM 3569 O O . PHE A 1 462 ? 1.276 -8.416 -27.862 1.00 87.62 462 PHE A O 1
ATOM 3576 N N . ILE A 1 463 ? 2.642 -7.364 -26.417 1.00 91.00 463 ILE A N 1
ATOM 3577 C CA . ILE A 1 463 ? 2.017 -7.871 -25.191 1.00 91.00 463 ILE A CA 1
ATOM 3578 C C . ILE A 1 463 ? 1.165 -6.770 -24.532 1.00 91.00 463 ILE A C 1
ATOM 3580 O O . ILE A 1 463 ? 1.689 -5.696 -24.215 1.00 91.00 463 ILE A O 1
ATOM 3584 N N . PRO A 1 464 ? -0.138 -7.008 -24.271 1.00 90.00 464 PRO A N 1
ATOM 3585 C CA . PRO A 1 464 ? -1.023 -6.016 -23.666 1.00 90.00 464 PRO A CA 1
ATOM 3586 C C . PRO A 1 464 ? -0.483 -5.421 -22.359 1.00 90.00 464 PRO A C 1
ATOM 3588 O O . PRO A 1 464 ? -0.346 -6.095 -21.340 1.00 90.00 464 PRO A O 1
ATOM 3591 N N . GLY A 1 465 ? -0.198 -4.118 -22.397 1.00 85.88 465 GLY A N 1
ATOM 3592 C CA . GLY A 1 465 ? 0.264 -3.348 -21.243 1.00 85.88 465 GLY A CA 1
ATOM 3593 C C . GLY A 1 465 ? 1.749 -3.482 -20.894 1.00 85.88 465 GLY A C 1
ATOM 3594 O O . GLY A 1 465 ? 2.159 -2.847 -19.929 1.00 85.88 465 GLY A O 1
ATOM 3595 N N . LEU A 1 466 ? 2.562 -4.229 -21.655 1.00 88.38 466 LEU A N 1
ATOM 3596 C CA . LEU A 1 466 ? 4.013 -4.343 -21.413 1.00 88.38 466 LEU A CA 1
ATOM 3597 C C . LEU A 1 466 ? 4.874 -3.570 -22.429 1.00 88.38 466 LEU A C 1
ATOM 3599 O O . LEU A 1 466 ? 6.079 -3.784 -22.492 1.00 88.38 466 LEU A O 1
ATOM 3603 N N . SER A 1 467 ? 4.301 -2.644 -23.203 1.00 88.88 467 SER A N 1
ATOM 3604 C CA . SER A 1 467 ? 5.003 -1.952 -24.300 1.00 88.88 467 SER A CA 1
ATOM 3605 C C . SER A 1 467 ? 6.257 -1.167 -23.892 1.00 88.88 467 SER A C 1
ATOM 3607 O O . SER A 1 467 ? 7.093 -0.901 -24.745 1.00 88.88 467 SER A O 1
ATOM 3609 N N . GLN A 1 468 ? 6.399 -0.808 -22.611 1.00 85.69 468 GLN A N 1
ATOM 3610 C CA . GLN A 1 468 ? 7.594 -0.142 -22.073 1.00 85.69 468 GLN A CA 1
ATOM 3611 C C . GLN A 1 468 ? 8.648 -1.117 -21.516 1.00 85.69 468 GLN A C 1
ATOM 3613 O O . GLN A 1 468 ? 9.781 -0.704 -21.276 1.00 85.69 468 GLN A O 1
ATOM 3618 N N . MET A 1 469 ? 8.301 -2.391 -21.300 1.00 83.81 469 MET A N 1
ATOM 3619 C CA . MET A 1 469 ? 9.259 -3.414 -20.874 1.00 83.81 469 MET A CA 1
ATOM 3620 C C . MET A 1 469 ? 10.094 -3.876 -22.063 1.00 83.81 469 MET A C 1
ATOM 3622 O O . MET A 1 469 ? 9.576 -4.050 -23.169 1.00 83.81 469 MET A O 1
ATOM 3626 N N . ARG A 1 470 ? 11.378 -4.125 -21.822 1.00 87.25 470 ARG A N 1
ATOM 3627 C CA . ARG A 1 470 ? 12.321 -4.656 -22.805 1.00 87.25 470 ARG A CA 1
ATOM 3628 C C . ARG A 1 470 ? 12.565 -6.142 -22.589 1.00 87.25 470 ARG A C 1
ATOM 3630 O O . ARG A 1 470 ? 12.375 -6.672 -21.496 1.00 87.25 470 ARG A O 1
ATOM 3637 N N . VAL A 1 471 ? 13.087 -6.807 -23.615 1.00 83.38 471 VAL A N 1
ATOM 3638 C CA . VAL A 1 471 ? 13.591 -8.187 -23.511 1.00 83.38 471 VAL A CA 1
ATOM 3639 C C . VAL A 1 471 ? 14.686 -8.307 -22.441 1.00 83.38 471 VAL A C 1
ATOM 3641 O O . VAL A 1 471 ? 14.742 -9.323 -21.754 1.00 83.38 471 VAL A O 1
ATOM 3644 N N . SER A 1 472 ? 15.514 -7.271 -22.242 1.00 83.69 472 SER A N 1
ATOM 3645 C CA . SER A 1 472 ? 16.512 -7.211 -21.159 1.00 83.69 472 SER A CA 1
ATOM 3646 C C . SER A 1 472 ? 15.937 -7.299 -19.745 1.00 83.69 472 SER A C 1
ATOM 3648 O O . SER A 1 472 ? 16.662 -7.675 -18.828 1.00 83.69 472 SER A O 1
ATOM 3650 N N . ASP A 1 473 ? 14.663 -6.949 -19.572 1.00 84.44 473 ASP A N 1
ATOM 3651 C CA . ASP A 1 473 ? 14.023 -6.786 -18.264 1.00 84.44 473 ASP A CA 1
ATOM 3652 C C . ASP A 1 473 ? 13.294 -8.073 -17.834 1.00 84.44 473 ASP A C 1
ATOM 3654 O O . ASP A 1 473 ? 12.759 -8.169 -16.728 1.00 84.44 473 ASP A O 1
ATOM 3658 N N . LEU A 1 474 ? 13.250 -9.072 -18.723 1.00 82.19 474 LEU A N 1
ATOM 3659 C CA . LEU A 1 474 ? 12.582 -10.345 -18.495 1.00 82.19 474 LEU A CA 1
ATOM 3660 C C . LEU A 1 474 ? 13.471 -11.339 -17.727 1.00 82.19 474 LEU A C 1
ATOM 3662 O O . LEU A 1 474 ? 14.665 -11.457 -18.018 1.00 82.19 474 LEU A O 1
ATOM 3666 N N . PRO A 1 475 ? 12.893 -12.139 -16.806 1.00 75.12 475 PRO A N 1
ATOM 3667 C CA . PRO A 1 475 ? 13.589 -13.275 -16.210 1.00 75.12 475 PRO A CA 1
ATOM 3668 C C . PRO A 1 475 ? 14.103 -14.242 -17.283 1.00 75.12 475 PRO A C 1
ATOM 3670 O O . PRO A 1 475 ? 13.436 -14.483 -18.296 1.00 75.12 475 PRO A O 1
ATOM 3673 N N . LYS A 1 476 ? 15.265 -14.860 -17.041 1.00 75.06 476 LYS A N 1
ATOM 3674 C CA . LYS A 1 476 ? 15.874 -15.834 -17.969 1.00 75.06 476 LYS A CA 1
ATOM 3675 C C . LYS A 1 476 ? 14.939 -17.014 -18.247 1.00 75.06 476 LYS A C 1
ATOM 3677 O O . LYS A 1 476 ? 14.939 -17.559 -19.347 1.00 75.06 476 LYS A O 1
ATOM 3682 N N . GLU A 1 477 ? 14.107 -17.346 -17.266 1.00 75.06 477 GLU A N 1
ATOM 3683 C CA . GLU A 1 477 ? 13.049 -18.350 -17.299 1.00 75.06 477 GLU A CA 1
ATOM 3684 C C . GLU A 1 477 ? 12.021 -18.097 -18.403 1.00 75.06 477 GLU A C 1
ATOM 3686 O O . GLU A 1 477 ? 11.544 -19.043 -19.025 1.00 75.06 477 GLU A O 1
ATOM 3691 N N . VAL A 1 478 ? 11.693 -16.830 -18.672 1.00 79.44 478 VAL A N 1
ATOM 3692 C CA . VAL A 1 478 ? 10.765 -16.446 -19.744 1.00 79.44 478 VAL A CA 1
ATOM 3693 C C . VAL A 1 478 ? 11.438 -16.616 -21.109 1.00 79.44 478 VAL A C 1
ATOM 3695 O O . VAL A 1 478 ? 10.795 -17.059 -22.056 1.00 79.44 478 VAL A O 1
ATOM 3698 N N . LEU A 1 479 ? 12.741 -16.337 -21.208 1.00 76.81 479 LEU A N 1
ATOM 3699 C CA . LEU A 1 479 ? 13.477 -16.282 -22.476 1.00 76.81 479 LEU A CA 1
ATOM 3700 C C . LEU A 1 479 ? 14.032 -17.629 -22.969 1.00 76.81 479 LEU A C 1
ATOM 3702 O O . LEU A 1 479 ? 14.110 -17.829 -24.178 1.00 76.81 479 LEU A O 1
ATOM 3706 N N . SER A 1 480 ? 14.426 -18.543 -22.074 1.00 69.12 480 SER A N 1
ATOM 3707 C CA . SER A 1 480 ? 15.047 -19.826 -22.448 1.00 69.12 480 SER A CA 1
ATOM 3708 C C . SER A 1 480 ? 14.098 -21.011 -22.276 1.00 69.12 480 SER A C 1
ATOM 3710 O O . SER A 1 480 ? 13.514 -21.193 -21.209 1.00 69.12 480 SER A O 1
ATOM 3712 N N . GLU A 1 481 ? 14.004 -21.866 -23.299 1.00 61.59 481 GLU A N 1
ATOM 3713 C CA . GLU A 1 481 ? 13.439 -23.217 -23.164 1.00 61.59 481 GLU A CA 1
ATOM 3714 C C . GLU A 1 481 ? 14.417 -24.179 -22.483 1.00 61.59 481 GLU A C 1
ATOM 3716 O O . GLU A 1 481 ? 14.008 -25.025 -21.687 1.00 61.59 481 GLU A O 1
ATOM 3721 N N . ASN A 1 482 ? 15.718 -24.046 -22.771 1.00 55.81 482 ASN A N 1
ATOM 3722 C CA . ASN A 1 482 ? 16.732 -24.885 -22.155 1.00 55.81 482 ASN A CA 1
ATOM 3723 C C . ASN A 1 482 ? 17.084 -24.327 -20.772 1.00 55.81 482 ASN A C 1
ATOM 3725 O O . ASN A 1 482 ? 17.864 -23.378 -20.641 1.00 55.81 482 ASN A O 1
ATOM 3729 N N . ILE A 1 483 ? 16.468 -24.924 -19.754 1.00 59.91 483 ILE A N 1
ATOM 3730 C CA . ILE A 1 483 ? 16.834 -24.752 -18.348 1.00 59.91 483 ILE A CA 1
ATOM 3731 C C . ILE A 1 483 ? 17.047 -26.127 -17.709 1.00 59.91 483 ILE A C 1
ATOM 3733 O O . ILE A 1 483 ? 16.433 -26.494 -16.706 1.00 59.91 483 ILE A O 1
ATOM 3737 N N . GLU A 1 484 ? 17.903 -26.926 -18.345 1.00 57.16 484 GLU A N 1
ATOM 3738 C CA . GLU A 1 484 ? 18.342 -28.212 -17.813 1.00 57.16 484 GLU A CA 1
ATOM 3739 C C . GLU A 1 484 ? 18.944 -28.050 -16.404 1.00 57.16 484 GLU A C 1
ATOM 3741 O O . GLU A 1 484 ? 19.960 -27.386 -16.208 1.00 57.16 484 GLU A O 1
ATOM 3746 N N . GLY A 1 485 ? 18.316 -28.693 -15.414 1.00 67.06 485 GLY A N 1
ATOM 3747 C CA . GLY A 1 485 ? 18.892 -28.911 -14.083 1.00 67.06 485 GLY A CA 1
ATOM 3748 C C . GLY A 1 485 ? 18.366 -28.057 -12.922 1.00 67.06 485 GLY A C 1
ATOM 3749 O O . GLY A 1 485 ? 18.735 -28.369 -11.795 1.00 67.06 485 GLY A O 1
ATOM 3750 N N . SER A 1 486 ? 17.504 -27.052 -13.139 1.00 82.56 486 SER A N 1
ATOM 3751 C CA . SER A 1 486 ? 16.878 -26.281 -12.041 1.00 82.56 486 SER A CA 1
ATOM 3752 C C . SER A 1 486 ? 15.377 -26.552 -11.916 1.00 82.56 486 SER A C 1
ATOM 3754 O O . SER A 1 486 ? 14.590 -26.247 -12.816 1.00 82.56 486 SER A O 1
ATOM 3756 N N . LEU A 1 487 ? 14.965 -27.081 -10.762 1.00 86.25 487 LEU A N 1
ATOM 3757 C CA . LEU A 1 487 ? 13.566 -27.243 -10.375 1.00 86.25 487 LEU A CA 1
ATOM 3758 C C . LEU A 1 487 ? 12.899 -25.888 -10.116 1.00 86.25 487 LEU A C 1
ATOM 3760 O O . LEU A 1 487 ? 11.713 -25.749 -10.407 1.00 86.25 487 LEU A O 1
ATOM 3764 N N . PHE A 1 488 ? 13.633 -24.882 -9.626 1.00 83.12 488 PHE A N 1
ATOM 3765 C CA . PHE A 1 488 ? 13.097 -23.530 -9.427 1.00 83.12 488 PHE A CA 1
ATOM 3766 C C . PHE A 1 488 ? 12.722 -22.858 -10.753 1.00 83.12 488 PHE A C 1
ATOM 3768 O O . PHE A 1 488 ? 11.594 -22.393 -10.927 1.00 83.12 488 PHE A O 1
ATOM 3775 N N . SER A 1 489 ? 13.611 -22.885 -11.745 1.00 82.44 489 SER A N 1
ATOM 3776 C CA . SER A 1 489 ? 13.298 -22.344 -13.070 1.00 82.44 489 SER A CA 1
ATOM 3777 C C . SER A 1 489 ? 12.271 -23.197 -13.837 1.00 82.44 489 SER A C 1
ATOM 3779 O O . SER A 1 489 ? 11.513 -22.657 -14.649 1.00 82.44 489 SER A O 1
ATOM 3781 N N . HIS A 1 490 ? 12.182 -24.510 -13.572 1.00 83.94 490 HIS A N 1
ATOM 3782 C CA . HIS A 1 490 ? 11.092 -25.353 -14.085 1.00 83.94 490 HIS A CA 1
ATOM 3783 C C . HIS A 1 490 ? 9.738 -24.962 -13.470 1.00 83.94 490 HIS A C 1
ATOM 3785 O O . HIS A 1 490 ? 8.764 -24.766 -14.193 1.00 83.94 490 HIS A O 1
ATOM 3791 N N . MET A 1 491 ? 9.684 -24.790 -12.149 1.00 87.12 491 MET A N 1
ATOM 3792 C CA . MET A 1 491 ? 8.513 -24.317 -11.408 1.00 87.12 491 MET A CA 1
ATOM 3793 C C . MET A 1 491 ? 8.003 -22.978 -11.964 1.00 87.12 491 MET A C 1
ATOM 3795 O O . MET A 1 491 ? 6.830 -22.878 -12.330 1.00 87.12 491 MET A O 1
ATOM 3799 N N . LEU A 1 492 ? 8.882 -21.976 -12.098 1.00 84.50 492 LEU A N 1
ATOM 3800 C CA . LEU A 1 492 ? 8.538 -20.666 -12.667 1.00 84.50 492 LEU A CA 1
ATOM 3801 C C . LEU A 1 492 ? 8.061 -20.760 -14.125 1.00 84.50 492 LEU A C 1
ATOM 3803 O O . LEU A 1 492 ? 7.195 -19.996 -14.556 1.00 84.50 492 LEU A O 1
ATOM 3807 N N . ASN A 1 493 ? 8.566 -21.731 -14.887 1.00 83.56 493 ASN A N 1
ATOM 3808 C CA . ASN A 1 493 ? 8.070 -22.021 -16.229 1.00 83.56 493 ASN A CA 1
ATOM 3809 C C . ASN A 1 493 ? 6.615 -22.512 -16.244 1.00 83.56 493 ASN A C 1
ATOM 3811 O O . ASN A 1 493 ? 5.905 -22.239 -17.214 1.00 83.56 493 ASN A O 1
ATOM 3815 N N . GLN A 1 494 ? 6.154 -23.220 -15.211 1.00 87.12 494 GLN A N 1
ATOM 3816 C CA . GLN A 1 494 ? 4.782 -23.737 -15.155 1.00 87.12 494 GLN A CA 1
ATOM 3817 C C . GLN A 1 494 ? 3.741 -22.665 -14.800 1.00 87.12 494 GLN A C 1
ATOM 3819 O O . GLN A 1 494 ? 2.564 -22.857 -15.093 1.00 87.12 494 GLN A O 1
ATOM 3824 N N . VAL A 1 495 ? 4.144 -21.518 -14.235 1.00 89.62 495 VAL A N 1
ATOM 3825 C CA . VAL A 1 495 ? 3.240 -20.443 -13.768 1.00 89.62 495 VAL A CA 1
ATOM 3826 C C . VAL A 1 495 ? 2.178 -20.074 -14.811 1.00 89.62 495 VAL A C 1
ATOM 3828 O O . VAL A 1 495 ? 0.984 -20.164 -14.531 1.00 89.62 495 VAL A O 1
ATOM 3831 N N . GLY A 1 496 ? 2.594 -19.718 -16.032 1.00 87.25 496 GLY A N 1
ATOM 3832 C CA . GLY A 1 496 ? 1.676 -19.293 -17.098 1.00 87.25 496 GLY A CA 1
ATOM 3833 C C . GLY A 1 496 ? 0.735 -20.391 -17.613 1.00 87.25 496 GLY A C 1
ATOM 3834 O O . GLY A 1 496 ? -0.310 -20.079 -18.174 1.00 87.25 496 GLY A O 1
ATOM 3835 N N . LEU A 1 497 ? 1.079 -21.665 -17.399 1.00 88.50 497 LEU A N 1
ATOM 3836 C CA . LEU A 1 497 ? 0.272 -22.824 -17.795 1.00 88.50 497 LEU A CA 1
ATOM 3837 C C . LEU A 1 497 ? -0.700 -23.252 -16.687 1.00 88.50 497 LEU A C 1
ATOM 3839 O O . LEU A 1 497 ? -1.799 -23.726 -16.968 1.00 88.50 497 LEU A O 1
ATOM 3843 N N . VAL A 1 498 ? -0.296 -23.092 -15.425 1.00 92.50 498 VAL A N 1
ATOM 3844 C CA . VAL A 1 498 ? -1.028 -23.610 -14.266 1.00 92.50 498 VAL A CA 1
ATOM 3845 C C . VAL A 1 498 ? -2.001 -22.584 -13.686 1.00 92.50 498 VAL A C 1
ATOM 3847 O O . VAL A 1 498 ? -3.152 -22.937 -13.437 1.00 92.50 498 VAL A O 1
ATOM 3850 N N . LEU A 1 499 ? -1.601 -21.318 -13.513 1.00 93.00 499 LEU A N 1
ATOM 3851 C CA . LEU A 1 499 ? -2.456 -20.294 -12.888 1.00 93.00 499 LEU A CA 1
ATOM 3852 C C . LEU A 1 499 ? -3.825 -20.081 -13.578 1.00 93.00 499 LEU A C 1
ATOM 3854 O O . LEU A 1 499 ? -4.781 -19.808 -12.855 1.00 93.00 499 LEU A O 1
ATOM 3858 N N . PRO A 1 500 ? -3.998 -20.241 -14.911 1.00 92.50 500 PRO A N 1
ATOM 3859 C CA . PRO A 1 500 ? -5.319 -20.173 -15.551 1.00 92.50 500 PRO A CA 1
ATOM 3860 C C . PRO A 1 500 ? -6.351 -21.199 -15.047 1.00 92.50 500 PRO A C 1
ATOM 3862 O O . PRO A 1 500 ? -7.546 -21.021 -15.275 1.00 92.50 500 PRO A O 1
ATOM 3865 N N . ARG A 1 501 ? -5.913 -22.256 -14.344 1.00 92.69 501 ARG A N 1
ATOM 3866 C CA . ARG A 1 501 ? -6.780 -23.268 -13.706 1.00 92.69 501 ARG A CA 1
ATOM 3867 C C . ARG A 1 501 ? -7.353 -22.807 -12.358 1.00 92.69 501 ARG A C 1
ATOM 3869 O O . ARG A 1 501 ? -8.228 -23.476 -11.818 1.00 92.69 501 ARG A O 1
ATOM 3876 N N . ALA A 1 502 ? -6.858 -21.703 -11.796 1.00 90.69 502 ALA A N 1
ATOM 3877 C CA . ALA A 1 502 ? -7.295 -21.192 -10.502 1.00 90.69 502 ALA A CA 1
ATOM 3878 C C . ALA A 1 502 ? -8.729 -20.643 -10.523 1.00 90.69 502 ALA A C 1
ATOM 3880 O O . ALA A 1 502 ? -9.161 -20.015 -11.491 1.00 90.69 502 ALA A O 1
ATOM 3881 N N . SER A 1 503 ? -9.430 -20.791 -9.397 1.00 90.31 503 SER A N 1
ATOM 3882 C CA . SER A 1 503 ? -10.767 -20.215 -9.194 1.00 90.31 503 SER A CA 1
ATOM 3883 C C . SER A 1 503 ? -10.712 -18.690 -9.026 1.00 90.31 503 SER A C 1
ATOM 3885 O O . SER A 1 503 ? -11.636 -17.976 -9.413 1.00 90.31 503 SER A O 1
ATOM 3887 N N . ALA A 1 504 ? -9.614 -18.175 -8.466 1.00 89.94 504 ALA A N 1
ATOM 3888 C CA . ALA A 1 504 ? -9.275 -16.755 -8.467 1.00 89.94 504 ALA A CA 1
ATOM 3889 C C . ALA A 1 504 ? -7.762 -16.567 -8.309 1.00 89.94 504 ALA A C 1
ATOM 3891 O O . ALA A 1 504 ? -7.150 -17.238 -7.485 1.00 89.94 504 ALA A O 1
ATOM 3892 N N . VAL A 1 505 ? -7.171 -15.618 -9.036 1.00 87.75 505 VAL A N 1
ATOM 3893 C CA . VAL A 1 505 ? -5.776 -15.200 -8.831 1.00 87.75 505 VAL A CA 1
ATOM 3894 C C . VAL A 1 505 ? -5.752 -13.933 -7.984 1.00 87.75 505 VAL A C 1
ATOM 3896 O O . VAL A 1 505 ? -6.382 -12.930 -8.329 1.00 87.75 505 VAL A O 1
ATOM 3899 N N . VAL A 1 506 ? -5.014 -13.971 -6.876 1.00 87.88 506 VAL A N 1
ATOM 3900 C CA . VAL A 1 506 ? -4.799 -12.818 -5.998 1.00 87.88 506 VAL A CA 1
ATOM 3901 C C . VAL A 1 506 ? -3.494 -12.124 -6.379 1.00 87.88 506 VAL A C 1
ATOM 3903 O O . VAL A 1 506 ? -2.441 -12.755 -6.389 1.00 87.88 506 VAL A O 1
ATOM 3906 N N . LEU A 1 507 ? -3.549 -10.823 -6.657 1.00 82.81 507 LEU A N 1
ATOM 3907 C CA . LEU A 1 507 ? -2.386 -9.991 -6.965 1.00 82.81 507 LEU A CA 1
ATOM 3908 C C . LEU A 1 507 ? -2.023 -9.119 -5.755 1.00 82.81 507 LEU A C 1
ATOM 3910 O O . LEU A 1 507 ? -2.865 -8.386 -5.227 1.00 82.81 507 LEU A O 1
ATOM 3914 N N . ASN A 1 508 ? -0.753 -9.158 -5.348 1.00 76.06 508 ASN A N 1
ATOM 3915 C CA . ASN A 1 508 ? -0.158 -8.259 -4.352 1.00 76.06 508 ASN A CA 1
ATOM 3916 C C . ASN A 1 508 ? 0.127 -6.874 -4.966 1.00 76.06 508 ASN A C 1
ATOM 3918 O O . ASN A 1 508 ? 1.273 -6.452 -5.089 1.00 76.06 508 ASN A O 1
ATOM 3922 N N . SER A 1 509 ? -0.914 -6.203 -5.458 1.00 69.25 509 SER A N 1
ATOM 3923 C CA . SER A 1 509 ? -0.816 -4.922 -6.162 1.00 69.25 509 SER A CA 1
ATOM 3924 C C . SER A 1 509 ? -2.153 -4.172 -6.123 1.00 69.25 509 SER A C 1
ATOM 3926 O O . SER A 1 509 ? -3.174 -4.749 -5.735 1.00 69.25 509 SER A O 1
ATOM 3928 N N . TYR A 1 510 ? -2.149 -2.896 -6.509 1.00 71.75 510 TYR A N 1
ATOM 3929 C CA . TYR A 1 510 ? -3.368 -2.128 -6.797 1.00 71.75 510 TYR A CA 1
ATOM 3930 C C . TYR A 1 510 ? -3.713 -2.269 -8.274 1.00 71.75 510 TYR A C 1
ATOM 3932 O O . TYR A 1 510 ? -2.817 -2.405 -9.106 1.00 71.75 510 TYR A O 1
ATOM 3940 N N . GLU A 1 511 ? -4.997 -2.201 -8.617 1.00 74.44 511 GLU A N 1
ATOM 3941 C CA . GLU A 1 511 ? -5.384 -2.209 -10.028 1.00 74.44 511 GLU A CA 1
ATOM 3942 C C . GLU A 1 511 ? -4.894 -0.927 -10.721 1.00 74.44 511 GLU A C 1
ATOM 3944 O O . GLU A 1 511 ? -4.425 -0.953 -11.854 1.00 74.44 511 GLU A O 1
ATOM 3949 N N . GLU A 1 512 ? -4.929 0.174 -9.981 1.00 76.50 512 GLU A N 1
ATOM 3950 C CA . GLU A 1 512 ? -4.642 1.546 -10.375 1.00 76.50 512 GLU A CA 1
ATOM 3951 C C . GLU A 1 512 ? -3.170 1.784 -10.759 1.00 76.50 512 GLU A C 1
ATOM 3953 O O . GLU A 1 512 ? -2.889 2.679 -11.552 1.00 76.50 512 GLU A O 1
ATOM 3958 N N . LEU A 1 513 ? -2.232 0.972 -10.249 1.00 70.62 513 LEU A N 1
ATOM 3959 C CA . LEU A 1 513 ? -0.809 1.044 -10.622 1.00 70.62 513 LEU A CA 1
ATOM 3960 C C . LEU A 1 513 ? -0.477 0.295 -11.918 1.00 70.62 513 LEU A C 1
ATOM 3962 O O . LEU A 1 513 ? 0.597 0.487 -12.488 1.00 70.62 513 LEU A O 1
ATOM 3966 N N . ASN A 1 514 ? -1.358 -0.594 -12.372 1.00 73.56 514 ASN A N 1
ATOM 3967 C CA . ASN A 1 514 ? -1.109 -1.397 -13.559 1.00 73.56 514 ASN A CA 1
ATOM 3968 C C . ASN A 1 514 ? -1.583 -0.653 -14.818 1.00 73.56 514 ASN A C 1
ATOM 3970 O O . ASN A 1 514 ? -2.661 -0.053 -14.811 1.00 73.56 514 ASN A O 1
ATOM 3974 N N . PRO A 1 515 ? -0.862 -0.763 -15.950 1.00 84.19 515 PRO A N 1
ATOM 3975 C CA . PRO A 1 515 ? -1.347 -0.274 -17.235 1.00 84.19 515 PRO A CA 1
ATOM 3976 C C . PRO A 1 515 ? -2.767 -0.800 -17.535 1.00 84.19 515 PRO A C 1
ATOM 3978 O O . PRO A 1 515 ? -2.994 -2.008 -17.432 1.00 84.19 515 PRO A O 1
ATOM 3981 N N . PRO A 1 516 ? -3.734 0.034 -17.967 1.00 84.75 516 PRO A N 1
ATOM 3982 C CA . PRO A 1 516 ? -5.122 -0.408 -18.157 1.00 84.75 516 PRO A CA 1
ATOM 3983 C C . PRO A 1 516 ? -5.292 -1.601 -19.114 1.00 84.75 516 PRO A C 1
ATOM 3985 O O . PRO A 1 516 ? -6.193 -2.424 -18.940 1.00 84.75 516 PRO A O 1
ATOM 3988 N N . LEU A 1 517 ? -4.403 -1.731 -20.107 1.00 88.81 517 LEU A N 1
ATOM 3989 C CA . LEU A 1 517 ? -4.360 -2.884 -21.013 1.00 88.81 517 LEU A CA 1
ATOM 3990 C C . LEU A 1 517 ? -3.922 -4.180 -20.313 1.00 88.81 517 LEU A C 1
ATOM 3992 O O . LEU A 1 517 ? -4.475 -5.231 -20.626 1.00 88.81 517 LEU 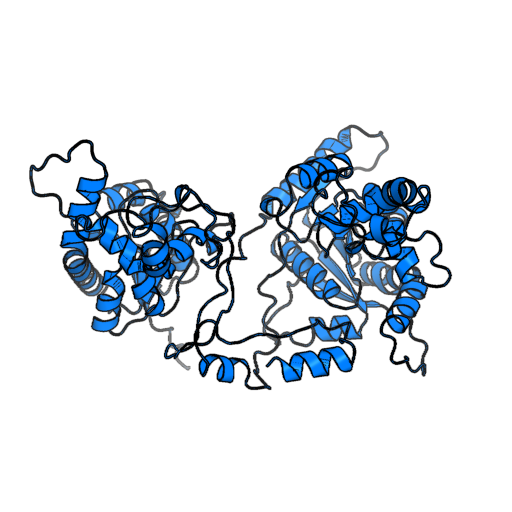A O 1
ATOM 3996 N N . LEU A 1 518 ? -3.000 -4.103 -19.346 1.00 85.88 518 LEU A N 1
ATOM 3997 C CA . LEU A 1 518 ? -2.566 -5.243 -18.533 1.00 85.88 518 LEU A CA 1
ATOM 3998 C C . LEU A 1 518 ? -3.725 -5.746 -17.661 1.00 85.88 518 LEU A C 1
ATOM 4000 O O . LEU A 1 518 ? -4.050 -6.929 -17.693 1.00 85.88 518 LEU A O 1
ATOM 4004 N N . ASN A 1 519 ? -4.415 -4.844 -16.952 1.00 84.19 519 ASN A N 1
ATOM 4005 C CA . ASN A 1 519 ? -5.585 -5.203 -16.138 1.00 84.19 519 ASN A CA 1
ATOM 4006 C C . ASN A 1 519 ? -6.678 -5.892 -16.963 1.00 84.19 519 ASN A C 1
ATOM 4008 O O . ASN A 1 519 ? -7.254 -6.892 -16.531 1.00 84.19 519 ASN A O 1
ATOM 4012 N N . ARG A 1 520 ? -6.960 -5.366 -18.162 1.00 90.06 520 ARG A N 1
ATOM 4013 C CA . ARG A 1 520 ? -7.958 -5.938 -19.070 1.00 90.06 520 ARG A CA 1
ATOM 4014 C C . ARG A 1 520 ? -7.557 -7.325 -19.570 1.00 90.06 520 ARG A C 1
ATOM 4016 O O . ARG A 1 520 ? -8.410 -8.202 -19.618 1.00 90.06 520 ARG A O 1
ATOM 4023 N N . ASP A 1 521 ? -6.294 -7.521 -19.938 1.00 93.00 521 ASP A N 1
ATOM 4024 C CA . ASP A 1 521 ? -5.781 -8.802 -20.433 1.00 93.00 521 ASP A CA 1
ATOM 4025 C C . ASP A 1 521 ? -5.768 -9.886 -19.342 1.00 93.00 521 ASP A C 1
ATOM 4027 O O . ASP A 1 521 ? -6.293 -10.978 -19.558 1.00 93.00 521 ASP A O 1
ATOM 4031 N N . LEU A 1 522 ? -5.301 -9.564 -18.130 1.00 88.00 522 LEU A N 1
ATOM 4032 C CA . LEU A 1 522 ? -5.337 -10.493 -16.993 1.00 88.00 522 LEU A CA 1
ATOM 4033 C C . LEU A 1 522 ? -6.781 -10.917 -16.660 1.00 88.00 522 LEU A C 1
ATOM 4035 O O . LEU A 1 522 ? -7.042 -12.101 -16.452 1.00 88.00 522 LEU A O 1
ATOM 4039 N N . LYS A 1 523 ? -7.744 -9.982 -16.700 1.00 89.44 523 LYS A N 1
ATOM 4040 C CA . LYS A 1 523 ? -9.184 -10.266 -16.517 1.00 89.44 523 LYS A CA 1
ATOM 4041 C C . LYS A 1 523 ? -9.818 -11.103 -17.639 1.00 89.44 523 LYS A C 1
ATOM 4043 O O . LYS A 1 523 ? -10.922 -11.599 -17.449 1.00 89.44 523 LYS A O 1
ATOM 4048 N N . LEU A 1 524 ? -9.154 -11.265 -18.787 1.00 92.62 524 LEU A N 1
ATOM 4049 C CA . LEU A 1 524 ? -9.580 -12.169 -19.867 1.00 92.62 524 LEU A CA 1
ATOM 4050 C C . LEU A 1 524 ? -8.925 -13.558 -19.777 1.00 92.62 524 LEU A C 1
ATOM 4052 O O . LEU A 1 524 ? -9.455 -14.510 -20.345 1.00 92.62 524 LEU A O 1
ATOM 4056 N N . LYS A 1 525 ? -7.780 -13.682 -19.092 1.00 90.50 525 LYS A N 1
ATOM 4057 C CA . LYS A 1 525 ? -7.018 -14.940 -18.957 1.00 90.50 525 LYS A CA 1
ATOM 4058 C C . LYS A 1 525 ? -7.369 -15.760 -17.718 1.00 90.50 525 LYS A C 1
ATOM 4060 O O . LYS A 1 525 ? -7.122 -16.962 -17.705 1.00 90.50 525 LYS A O 1
ATOM 4065 N N . PHE A 1 526 ? -7.921 -15.125 -16.689 1.00 88.56 526 PHE A N 1
ATOM 4066 C CA . PHE A 1 526 ? -8.306 -15.768 -15.434 1.00 88.56 526 PHE A CA 1
ATOM 4067 C C . PHE A 1 526 ? -9.810 -15.666 -15.206 1.00 88.56 526 PHE A C 1
ATOM 4069 O O . PHE A 1 526 ? -10.418 -14.655 -15.547 1.00 88.56 526 PHE A O 1
ATOM 4076 N N . GLN A 1 527 ? -10.395 -16.674 -14.549 1.00 85.06 527 GLN A N 1
ATOM 4077 C CA . GLN A 1 527 ? -11.807 -16.647 -14.137 1.00 85.06 527 GLN A CA 1
ATOM 4078 C C . GLN A 1 527 ? -12.110 -15.426 -13.254 1.00 85.06 527 GLN A C 1
ATOM 4080 O O . GLN A 1 527 ? -13.172 -14.814 -13.352 1.00 85.06 527 GLN A O 1
ATOM 4085 N N . LYS A 1 528 ? -11.154 -15.063 -12.390 1.00 85.69 528 LYS A N 1
ATOM 4086 C CA . LYS A 1 528 ? -11.255 -13.937 -11.465 1.00 85.69 528 LYS A CA 1
ATOM 4087 C C . LYS A 1 528 ? -9.869 -13.419 -11.098 1.00 85.69 528 LYS A C 1
ATOM 4089 O O . LYS A 1 528 ? -8.975 -14.205 -10.792 1.00 85.69 528 LYS A O 1
ATOM 4094 N N . VAL A 1 529 ? -9.713 -12.097 -11.088 1.00 82.69 529 VAL A N 1
ATOM 4095 C CA . VAL A 1 529 ? -8.492 -11.401 -10.653 1.00 82.69 529 VAL A CA 1
ATOM 4096 C C . VAL A 1 529 ? -8.847 -10.496 -9.480 1.00 82.69 529 VAL A C 1
ATOM 4098 O O . VAL A 1 529 ? -9.790 -9.710 -9.576 1.00 82.69 529 VAL A O 1
ATOM 4101 N N . LEU A 1 530 ? -8.111 -10.618 -8.377 1.00 83.38 530 LEU A N 1
ATOM 4102 C CA . LEU A 1 530 ? -8.332 -9.868 -7.141 1.00 83.38 530 LEU A CA 1
ATOM 4103 C C . LEU A 1 530 ? -7.074 -9.076 -6.774 1.00 83.38 530 LEU A C 1
ATOM 4105 O O . LEU A 1 530 ? -6.095 -9.646 -6.297 1.00 83.38 530 LEU A O 1
ATOM 4109 N N . ASN A 1 531 ? -7.108 -7.760 -6.973 1.00 77.50 531 ASN A N 1
ATOM 4110 C CA . ASN A 1 531 ? -6.066 -6.851 -6.497 1.00 77.50 531 ASN A CA 1
ATOM 4111 C C . ASN A 1 531 ? -6.263 -6.608 -4.993 1.00 77.50 531 ASN A C 1
ATOM 4113 O O . ASN A 1 531 ? -7.262 -6.017 -4.586 1.00 77.50 531 ASN A O 1
ATOM 4117 N N . MET A 1 532 ? -5.337 -7.100 -4.164 1.00 67.12 532 MET A N 1
ATOM 4118 C CA . MET A 1 532 ? -5.429 -7.003 -2.697 1.00 67.12 532 MET A CA 1
ATOM 4119 C C . MET A 1 532 ? -4.596 -5.859 -2.103 1.00 67.12 532 MET A C 1
ATOM 4121 O O . MET A 1 532 ? -4.640 -5.610 -0.891 1.00 67.12 532 MET A O 1
ATOM 4125 N N . GLY A 1 533 ? -3.855 -5.149 -2.955 1.00 62.12 533 GLY A N 1
ATOM 4126 C CA . GLY A 1 533 ? -2.918 -4.118 -2.555 1.00 62.12 533 GLY A CA 1
ATOM 4127 C C . GLY A 1 533 ? -1.646 -4.654 -1.914 1.00 62.12 533 GLY A C 1
ATOM 4128 O O . GLY A 1 533 ? -1.602 -5.792 -1.450 1.00 62.12 533 GLY A O 1
ATOM 4129 N N . PHE A 1 534 ? -0.618 -3.807 -1.834 1.00 55.88 534 PHE A N 1
ATOM 4130 C CA . PHE A 1 534 ? 0.603 -4.170 -1.124 1.00 55.88 534 PHE A CA 1
ATOM 4131 C C . PHE A 1 534 ? 0.319 -4.437 0.356 1.00 55.88 534 PHE A C 1
ATOM 4133 O O . PHE A 1 534 ? -0.331 -3.659 1.068 1.00 55.88 534 PHE A O 1
ATOM 4140 N N . TYR A 1 535 ? 0.805 -5.587 0.808 1.00 55.41 535 TYR A N 1
ATOM 4141 C CA . TYR A 1 535 ? 0.609 -6.102 2.151 1.00 55.41 535 TYR A CA 1
ATOM 4142 C C . TYR A 1 535 ? 1.451 -5.362 3.205 1.00 55.41 535 TYR A C 1
ATOM 4144 O O . TYR A 1 535 ? 2.454 -5.886 3.676 1.00 55.41 535 TYR A O 1
ATOM 4152 N N . THR A 1 536 ? 0.962 -4.227 3.712 1.00 44.78 536 THR A N 1
ATOM 4153 C CA . THR A 1 536 ? 0.978 -4.063 5.174 1.00 44.78 536 THR A CA 1
ATOM 4154 C C . THR A 1 536 ? -0.419 -4.379 5.707 1.00 44.78 536 THR A C 1
ATOM 4156 O O . THR A 1 536 ? -1.461 -3.887 5.255 1.00 44.78 536 THR A O 1
ATOM 4159 N N . ALA A 1 537 ? -0.477 -5.362 6.592 1.00 39.19 537 ALA A N 1
ATOM 4160 C CA . ALA A 1 537 ? -1.215 -5.158 7.818 1.00 39.19 537 ALA A CA 1
ATOM 4161 C C . ALA A 1 537 ? -0.215 -4.566 8.811 1.00 39.19 537 ALA A C 1
ATOM 4163 O O . ALA A 1 537 ? 0.996 -4.741 8.644 1.00 39.19 537 ALA A O 1
ATOM 4164 N N . SER A 1 538 ? -0.717 -3.998 9.899 1.00 42.91 538 SER A N 1
ATOM 4165 C CA . SER A 1 538 ? 0.024 -3.976 11.154 1.00 42.91 538 SER A CA 1
ATOM 4166 C C . SER A 1 538 ? 0.198 -5.425 11.628 1.00 42.91 538 SER A C 1
ATOM 4168 O O . SER A 1 538 ? -0.523 -5.898 12.504 1.00 42.91 538 SER A O 1
ATOM 4170 N N . LEU A 1 539 ? 1.124 -6.159 10.998 1.00 41.62 539 LEU A N 1
ATOM 4171 C CA . LEU A 1 539 ? 1.730 -7.343 11.591 1.00 41.62 539 LEU A CA 1
ATOM 4172 C C . LEU A 1 539 ? 2.209 -6.893 12.971 1.00 41.62 539 LEU A C 1
ATOM 4174 O O . LEU A 1 539 ? 2.949 -5.906 13.050 1.00 41.62 539 LEU A O 1
ATOM 4178 N N . PRO A 1 540 ? 1.710 -7.511 14.049 1.00 42.06 540 PRO A N 1
ATOM 4179 C CA . PRO A 1 540 ? 1.903 -6.962 15.375 1.00 42.06 540 PRO A CA 1
ATOM 4180 C C . PRO A 1 540 ? 3.406 -6.971 15.656 1.00 42.06 540 PRO A C 1
ATOM 4182 O O . PRO A 1 540 ? 4.068 -7.985 15.429 1.00 42.06 540 PRO A O 1
ATOM 4185 N N . SER A 1 541 ? 3.950 -5.804 16.012 1.00 42.25 541 SER A N 1
ATOM 4186 C CA . SER A 1 541 ? 5.348 -5.490 15.714 1.00 42.25 541 SER A CA 1
ATOM 4187 C C . SER A 1 541 ? 6.311 -6.535 16.265 1.00 42.25 541 SER A C 1
ATOM 4189 O O . SER A 1 541 ? 6.335 -6.818 17.468 1.00 42.25 541 SER A O 1
ATOM 4191 N N . GLN A 1 542 ? 7.144 -7.084 15.372 1.00 45.66 542 GLN A N 1
ATOM 4192 C CA . GLN A 1 542 ? 8.330 -7.816 15.795 1.00 45.66 542 GLN A CA 1
ATOM 4193 C C . GLN A 1 542 ? 9.105 -6.898 16.739 1.00 45.66 542 GLN A C 1
ATOM 4195 O O . GLN A 1 542 ? 9.306 -5.727 16.418 1.00 45.66 542 GLN A O 1
ATOM 4200 N N . SER A 1 543 ? 9.433 -7.423 17.923 1.00 44.84 543 SER A N 1
ATOM 4201 C CA . SER A 1 543 ? 10.004 -6.706 19.070 1.00 44.84 543 SER A CA 1
ATOM 4202 C C . SER A 1 543 ? 10.760 -5.430 18.684 1.00 44.84 543 SER A C 1
ATOM 4204 O O . SER A 1 543 ? 11.861 -5.515 18.146 1.00 44.84 543 SER A O 1
ATOM 4206 N N . SER A 1 544 ? 10.168 -4.272 19.000 1.00 48.72 544 SER A N 1
ATOM 4207 C CA . SER A 1 544 ? 10.602 -2.915 18.628 1.00 48.72 544 SER A CA 1
ATOM 4208 C C . SER A 1 544 ? 11.885 -2.441 19.332 1.00 48.72 544 SER A C 1
ATOM 4210 O O . SER A 1 544 ? 11.966 -1.312 19.814 1.00 48.72 544 SER A O 1
ATOM 4212 N N . LEU A 1 545 ? 12.864 -3.330 19.469 1.00 52.53 545 LEU A N 1
ATOM 4213 C CA . LEU A 1 545 ? 14.212 -2.998 19.884 1.00 52.53 545 LEU A CA 1
ATOM 4214 C C . LEU A 1 545 ? 14.986 -2.626 18.627 1.00 52.53 545 LEU A C 1
ATOM 4216 O O . LEU A 1 545 ? 15.379 -3.490 17.846 1.00 52.53 545 LEU A O 1
ATOM 4220 N N . ASP A 1 546 ? 15.207 -1.328 18.464 1.00 63.50 546 ASP A N 1
ATOM 4221 C CA . ASP A 1 546 ? 16.154 -0.769 17.509 1.00 63.50 546 ASP A CA 1
ATOM 4222 C C . ASP A 1 546 ? 17.593 -1.111 17.949 1.00 63.50 546 ASP A C 1
ATOM 4224 O O . ASP A 1 546 ? 18.331 -0.286 18.479 1.00 63.50 546 ASP A O 1
ATOM 4228 N N . LEU A 1 547 ? 17.963 -2.391 17.820 1.00 67.19 547 LEU A N 1
ATOM 4229 C CA . LEU A 1 547 ? 19.227 -2.953 18.319 1.00 67.19 547 LEU A CA 1
ATOM 4230 C C . LEU A 1 547 ? 20.461 -2.322 17.663 1.00 67.19 547 LEU A C 1
ATOM 4232 O O . LEU A 1 547 ? 21.545 -2.345 18.241 1.00 67.19 547 LEU A O 1
ATOM 4236 N N . THR A 1 548 ? 20.294 -1.792 16.454 1.00 75.62 548 THR A N 1
ATOM 4237 C CA . THR A 1 548 ? 21.317 -1.084 15.683 1.00 75.62 548 THR A CA 1
ATOM 4238 C C . THR A 1 548 ? 21.321 0.423 15.941 1.00 75.62 548 THR A C 1
ATOM 4240 O O . THR A 1 548 ? 22.248 1.092 15.492 1.00 75.62 548 THR A O 1
ATOM 4243 N N . GLY A 1 549 ? 20.323 0.961 16.652 1.00 80.81 549 GLY A N 1
ATOM 4244 C CA . GLY A 1 549 ? 20.136 2.402 16.825 1.00 80.81 549 GLY A CA 1
ATOM 4245 C C . GLY A 1 549 ? 19.796 3.127 15.519 1.00 80.81 549 GLY A C 1
ATOM 4246 O O . GLY A 1 549 ? 20.077 4.312 15.406 1.00 80.81 549 GLY A O 1
ATOM 4247 N N . CYS A 1 550 ? 19.258 2.429 14.514 1.00 80.44 550 CYS A N 1
ATOM 4248 C CA . CYS A 1 550 ? 18.958 2.990 13.199 1.00 80.44 550 CYS A CA 1
ATOM 4249 C C . CYS A 1 550 ? 17.842 4.034 13.240 1.00 80.44 550 CYS A C 1
ATOM 4251 O O . CYS A 1 550 ? 17.969 5.045 12.563 1.00 80.44 550 CYS A O 1
ATOM 4253 N N . MET A 1 551 ? 16.781 3.824 14.021 1.00 82.00 551 MET A N 1
ATOM 4254 C CA . MET A 1 551 ? 15.708 4.811 14.172 1.00 82.00 551 MET A CA 1
ATOM 4255 C C . MET A 1 551 ? 16.220 6.028 14.943 1.00 82.00 551 MET A C 1
ATOM 4257 O O . MET A 1 551 ? 16.090 7.145 14.461 1.00 82.00 551 MET A O 1
ATOM 4261 N N . ALA A 1 552 ? 16.920 5.805 16.060 1.00 83.88 552 ALA A N 1
ATOM 4262 C CA . ALA A 1 552 ? 17.533 6.896 16.822 1.00 83.88 552 ALA A CA 1
ATOM 4263 C C . ALA A 1 552 ? 18.572 7.686 15.997 1.00 83.88 552 ALA A C 1
ATOM 4265 O O . ALA A 1 552 ? 18.685 8.899 16.127 1.00 83.88 552 ALA A O 1
ATOM 4266 N N . TRP A 1 553 ? 19.317 7.014 15.114 1.00 88.69 553 TRP A N 1
ATOM 4267 C CA . TRP A 1 553 ? 20.247 7.658 14.188 1.00 88.69 553 TRP A CA 1
ATOM 4268 C C . TRP A 1 553 ? 19.523 8.414 13.064 1.00 88.69 553 TRP A C 1
ATOM 4270 O O . TRP A 1 553 ? 19.972 9.495 12.688 1.00 88.69 553 TRP A O 1
ATOM 4280 N N . LEU A 1 554 ? 18.402 7.891 12.547 1.00 83.06 554 LEU A N 1
ATOM 4281 C CA . LEU A 1 554 ? 17.549 8.574 11.564 1.00 83.06 554 LEU A CA 1
ATOM 4282 C C . LEU A 1 554 ? 16.946 9.868 12.131 1.00 83.06 554 LEU A C 1
ATOM 4284 O O . LEU A 1 554 ? 16.934 10.871 11.411 1.00 83.06 554 LEU A O 1
ATOM 4288 N N . ASP A 1 555 ? 16.532 9.857 13.404 1.00 86.56 555 ASP A N 1
ATOM 4289 C CA . ASP A 1 555 ? 16.043 11.030 14.147 1.00 86.56 555 ASP A CA 1
ATOM 4290 C C . ASP A 1 555 ? 17.108 12.149 14.227 1.00 86.56 555 ASP A C 1
ATOM 4292 O O . ASP A 1 555 ? 16.776 13.335 14.245 1.00 86.56 555 ASP A O 1
ATOM 4296 N N . GLU A 1 556 ? 18.401 11.793 14.236 1.00 91.38 556 GLU A N 1
ATOM 4297 C CA . GLU A 1 556 ? 19.533 12.737 14.217 1.00 91.38 556 GLU A CA 1
ATOM 4298 C C . GLU A 1 556 ? 19.888 13.269 12.811 1.00 91.38 556 GLU A C 1
ATOM 4300 O O . GLU A 1 556 ? 20.673 14.219 12.696 1.00 91.38 556 GLU A O 1
ATOM 4305 N N . GLN A 1 557 ? 19.361 12.668 11.735 1.00 89.06 557 GLN A N 1
ATOM 4306 C CA . GLN A 1 557 ? 19.686 13.057 10.356 1.00 89.06 557 GLN A CA 1
ATOM 4307 C C . GLN A 1 557 ? 18.815 14.239 9.863 1.00 89.06 557 GLN A C 1
ATOM 4309 O O . GLN A 1 557 ? 18.343 15.066 10.645 1.00 89.06 557 GLN A O 1
ATOM 4314 N N . LYS A 1 558 ? 18.655 14.400 8.543 1.00 79.75 558 LYS A N 1
ATOM 4315 C CA . LYS A 1 558 ? 18.150 15.622 7.894 1.00 79.75 558 LYS A CA 1
ATOM 4316 C C . LYS A 1 558 ? 17.206 15.332 6.729 1.00 79.75 558 LYS A C 1
ATOM 4318 O O . LYS A 1 558 ? 17.563 14.474 5.929 1.00 79.75 558 LYS A O 1
ATOM 4323 N N . GLU A 1 559 ? 16.085 16.064 6.618 1.00 77.44 559 GLU A N 1
ATOM 4324 C CA . GLU A 1 559 ? 14.967 15.710 5.720 1.00 77.44 559 GLU A CA 1
ATOM 4325 C C . GLU A 1 559 ? 15.452 15.420 4.303 1.00 77.44 559 GLU A C 1
ATOM 4327 O O . GLU A 1 559 ? 16.104 16.263 3.681 1.00 77.44 559 GLU A O 1
ATOM 4332 N N . ARG A 1 560 ? 15.116 14.215 3.820 1.00 76.69 560 ARG A N 1
ATOM 4333 C CA . ARG A 1 560 ? 15.392 13.726 2.462 1.00 76.69 560 ARG A CA 1
ATOM 4334 C C . ARG A 1 560 ? 16.880 13.553 2.132 1.00 76.69 560 ARG A C 1
ATOM 4336 O O . ARG A 1 560 ? 17.264 13.638 0.962 1.00 76.69 560 ARG A O 1
ATOM 4343 N N . LEU A 1 561 ? 17.729 13.350 3.149 1.00 79.62 561 LEU A N 1
ATOM 4344 C CA . LEU A 1 561 ? 19.181 13.163 2.999 1.00 79.62 561 LEU A CA 1
ATOM 4345 C C . LEU A 1 561 ? 19.712 11.788 3.438 1.00 79.62 561 LEU A C 1
ATOM 4347 O O . LEU A 1 561 ? 20.931 11.641 3.564 1.00 79.62 561 LEU A O 1
ATOM 4351 N N . VAL A 1 562 ? 18.860 10.783 3.666 1.00 82.50 562 VAL A N 1
ATOM 4352 C CA . VAL A 1 562 ? 19.324 9.443 4.062 1.00 82.50 562 VAL A CA 1
ATOM 4353 C C . VAL A 1 562 ? 19.049 8.445 2.955 1.00 82.50 562 VAL A C 1
ATOM 4355 O O . VAL A 1 562 ? 17.959 7.912 2.812 1.00 82.50 562 VAL A O 1
ATOM 4358 N N . THR A 1 563 ? 20.092 8.095 2.207 1.00 82.06 563 THR A N 1
ATOM 4359 C CA . THR A 1 563 ? 19.980 7.021 1.218 1.00 82.06 563 THR A CA 1
ATOM 4360 C C . THR A 1 563 ? 19.896 5.669 1.927 1.00 82.06 563 THR A C 1
ATOM 4362 O O . THR A 1 563 ? 20.917 5.088 2.299 1.00 82.06 563 THR A O 1
ATOM 4365 N N . TYR A 1 564 ? 18.681 5.147 2.110 1.00 81.00 564 TYR A N 1
ATOM 4366 C CA . TYR A 1 564 ? 18.494 3.758 2.518 1.00 81.00 564 TYR A CA 1
ATOM 4367 C C . TYR A 1 564 ? 18.904 2.822 1.377 1.00 81.00 564 TYR A C 1
ATOM 4369 O O . TYR A 1 564 ? 18.362 2.877 0.273 1.00 81.00 564 TYR A O 1
ATOM 4377 N N . ILE A 1 565 ? 19.864 1.939 1.651 1.00 77.56 565 ILE A N 1
ATOM 4378 C CA . ILE A 1 565 ? 20.387 0.976 0.681 1.00 77.56 565 ILE A CA 1
ATOM 4379 C C . ILE A 1 565 ? 20.089 -0.428 1.181 1.00 77.56 565 ILE A C 1
ATOM 4381 O O . ILE A 1 565 ? 20.577 -0.854 2.227 1.00 77.56 565 ILE A O 1
ATOM 4385 N N . SER A 1 566 ? 19.320 -1.171 0.392 1.00 76.06 566 SER A N 1
ATOM 4386 C CA . SER A 1 566 ? 19.044 -2.582 0.627 1.00 76.06 566 SER A CA 1
ATOM 4387 C C . SER A 1 566 ? 18.856 -3.309 -0.694 1.00 76.06 566 SER A C 1
ATOM 4389 O O . SER A 1 566 ? 18.074 -2.891 -1.543 1.00 76.06 566 SER A O 1
ATOM 4391 N N . PHE A 1 567 ? 19.551 -4.434 -0.841 1.00 69.44 567 PHE A N 1
ATOM 4392 C CA . PHE A 1 567 ? 19.427 -5.342 -1.987 1.00 69.44 567 PHE A CA 1
ATOM 4393 C C . PHE A 1 567 ? 18.487 -6.523 -1.677 1.00 69.44 567 PHE A C 1
ATOM 4395 O O . PHE A 1 567 ? 18.501 -7.554 -2.350 1.00 69.44 567 PHE A O 1
ATOM 4402 N N . GLY A 1 568 ? 17.661 -6.376 -0.634 1.00 66.00 568 GLY A N 1
ATOM 4403 C CA . GLY A 1 568 ? 16.824 -7.440 -0.094 1.00 66.00 568 GLY A CA 1
ATOM 4404 C C . GLY A 1 568 ? 17.625 -8.472 0.704 1.00 66.00 568 GLY A C 1
ATOM 4405 O O . GLY A 1 568 ? 18.699 -8.192 1.229 1.00 66.00 568 GLY A O 1
ATOM 4406 N N . THR A 1 569 ? 17.071 -9.679 0.824 1.00 65.75 569 THR A N 1
ATOM 4407 C CA . THR A 1 569 ? 17.585 -10.747 1.706 1.00 65.75 569 THR A CA 1
ATOM 4408 C C . THR A 1 569 ? 18.128 -11.973 0.964 1.00 65.75 569 THR A C 1
ATOM 4410 O O . THR A 1 569 ? 18.533 -12.939 1.606 1.00 65.75 569 THR A O 1
ATOM 4413 N N . VAL A 1 570 ? 18.112 -11.963 -0.375 1.00 59.41 570 VAL A N 1
ATOM 4414 C CA . VAL A 1 570 ? 18.385 -13.150 -1.215 1.00 59.41 570 VAL A CA 1
ATOM 4415 C C . VAL A 1 570 ? 19.652 -13.005 -2.059 1.00 59.41 570 VAL A C 1
ATOM 4417 O O . VAL A 1 570 ? 20.374 -13.982 -2.243 1.00 59.41 570 VAL A O 1
ATOM 4420 N N . ALA A 1 571 ? 19.930 -11.805 -2.570 1.00 62.72 571 ALA A N 1
ATOM 4421 C CA . ALA A 1 571 ? 21.068 -11.532 -3.440 1.00 62.72 571 ALA A CA 1
ATOM 4422 C C . ALA A 1 571 ? 21.977 -10.458 -2.834 1.00 62.72 571 ALA A C 1
ATOM 4424 O O . ALA A 1 571 ? 21.524 -9.540 -2.154 1.00 62.72 571 ALA A O 1
ATOM 4425 N N . THR A 1 572 ? 23.272 -10.565 -3.109 1.00 69.00 572 THR A N 1
ATOM 4426 C CA . THR A 1 572 ? 24.273 -9.549 -2.777 1.00 69.00 572 THR A CA 1
ATOM 4427 C C . THR A 1 572 ? 24.948 -9.119 -4.078 1.00 69.00 572 THR A C 1
ATOM 4429 O O . THR A 1 572 ? 25.332 -10.004 -4.849 1.00 69.00 572 THR A O 1
ATOM 4432 N N . PRO A 1 573 ? 25.095 -7.809 -4.354 1.00 76.38 573 PRO A N 1
ATOM 4433 C CA . PRO A 1 573 ? 25.816 -7.342 -5.533 1.00 76.38 573 PRO A CA 1
ATOM 4434 C C . PRO A 1 573 ? 27.256 -7.884 -5.598 1.00 76.38 573 PRO A C 1
ATOM 4436 O O . PRO A 1 573 ? 27.868 -8.139 -4.553 1.00 76.38 573 PRO A O 1
ATOM 4439 N N . PRO A 1 574 ? 27.830 -8.040 -6.804 1.00 80.81 574 PRO A N 1
ATOM 4440 C CA . PRO A 1 574 ? 29.244 -8.347 -6.991 1.00 80.81 574 PRO A CA 1
ATOM 4441 C C . PRO A 1 574 ? 30.166 -7.427 -6.183 1.00 80.81 574 PRO A C 1
ATOM 4443 O O . PRO A 1 574 ? 29.892 -6.242 -6.000 1.00 80.81 574 PRO A O 1
ATOM 4446 N N . HIS A 1 575 ? 31.310 -7.947 -5.733 1.00 82.31 575 HIS A N 1
ATOM 4447 C CA . HIS A 1 575 ? 32.224 -7.193 -4.865 1.00 82.31 575 HIS A CA 1
ATOM 4448 C C . HIS A 1 575 ? 32.702 -5.867 -5.486 1.00 82.31 575 HIS A C 1
ATOM 4450 O O . HIS A 1 575 ? 32.834 -4.875 -4.778 1.00 82.31 575 HIS A O 1
ATOM 4456 N N . ASN A 1 576 ? 32.896 -5.820 -6.807 1.00 83.62 576 ASN A N 1
ATOM 4457 C CA . ASN A 1 576 ? 33.230 -4.594 -7.536 1.00 83.62 576 ASN A CA 1
ATOM 4458 C C . ASN A 1 576 ? 32.083 -3.565 -7.563 1.00 83.62 576 ASN A C 1
ATOM 4460 O O . ASN A 1 576 ? 32.359 -2.373 -7.601 1.00 83.62 576 ASN A O 1
ATOM 4464 N N . GLU A 1 577 ? 30.821 -3.999 -7.528 1.00 75.56 577 GLU A N 1
ATOM 4465 C CA . GLU A 1 577 ? 29.663 -3.099 -7.420 1.00 75.56 577 GLU A CA 1
ATOM 4466 C C . GLU A 1 577 ? 29.503 -2.583 -5.988 1.00 75.56 577 GLU A C 1
ATOM 4468 O O . GLU A 1 577 ? 29.213 -1.408 -5.798 1.00 75.56 577 GLU A O 1
ATOM 4473 N N . LEU A 1 578 ? 29.787 -3.414 -4.977 1.00 74.19 578 LEU A N 1
ATOM 4474 C CA . LEU A 1 578 ? 29.860 -2.965 -3.581 1.00 74.19 578 LEU A CA 1
ATOM 4475 C C . LEU A 1 578 ? 30.993 -1.951 -3.355 1.00 74.19 578 LEU A C 1
ATOM 4477 O O . LEU A 1 578 ? 30.803 -0.997 -2.607 1.00 74.19 578 LEU A O 1
ATOM 4481 N N . ILE A 1 579 ? 32.147 -2.129 -4.012 1.00 79.81 579 ILE A N 1
ATOM 4482 C CA . ILE A 1 579 ? 33.229 -1.130 -4.021 1.00 79.81 579 ILE A CA 1
ATOM 4483 C C . ILE A 1 579 ? 32.751 0.154 -4.701 1.00 79.81 579 ILE A C 1
ATOM 4485 O O . ILE A 1 579 ? 32.816 1.206 -4.081 1.00 79.81 579 ILE A O 1
ATOM 4489 N N . ALA A 1 580 ? 32.212 0.077 -5.922 1.00 77.12 580 ALA A N 1
ATOM 4490 C CA . ALA A 1 580 ? 31.745 1.258 -6.653 1.00 77.12 580 ALA A CA 1
ATOM 4491 C C . ALA A 1 580 ? 30.641 2.026 -5.899 1.00 77.12 580 ALA A C 1
ATOM 4493 O O . ALA A 1 580 ? 30.592 3.251 -5.950 1.00 77.12 580 ALA A O 1
ATOM 4494 N N . LEU A 1 581 ? 29.780 1.320 -5.162 1.00 74.62 581 LEU A N 1
ATOM 4495 C CA . LEU A 1 581 ? 28.780 1.916 -4.281 1.00 74.62 581 LEU A CA 1
ATOM 4496 C C . LEU A 1 581 ? 29.419 2.612 -3.072 1.00 74.62 581 LEU A C 1
ATOM 4498 O O . LEU A 1 581 ? 29.048 3.736 -2.755 1.00 74.62 581 LEU A O 1
ATOM 4502 N N . ALA A 1 582 ? 30.397 1.977 -2.423 1.00 77.19 582 ALA A N 1
ATOM 4503 C CA . ALA A 1 582 ? 31.145 2.571 -1.314 1.00 77.19 582 ALA A CA 1
ATOM 4504 C C . ALA A 1 582 ? 32.061 3.736 -1.747 1.00 77.19 582 ALA A C 1
ATOM 4506 O O . ALA A 1 582 ? 32.420 4.559 -0.915 1.00 77.19 582 ALA A O 1
ATOM 4507 N N . GLU A 1 583 ? 32.436 3.812 -3.027 1.00 73.31 583 GLU A N 1
ATOM 4508 C CA . GLU A 1 583 ? 33.130 4.955 -3.640 1.00 73.31 583 GLU A CA 1
ATOM 4509 C C . GLU A 1 583 ? 32.169 6.092 -4.045 1.00 73.31 583 GLU A C 1
ATOM 4511 O O . GLU A 1 583 ? 32.608 7.229 -4.231 1.00 73.31 583 GLU A O 1
ATOM 4516 N N . ALA A 1 584 ? 30.873 5.797 -4.209 1.00 73.31 584 ALA A N 1
ATOM 4517 C CA . ALA A 1 584 ? 29.843 6.764 -4.596 1.00 73.31 584 ALA A CA 1
ATOM 4518 C C . ALA A 1 584 ? 29.174 7.476 -3.402 1.00 73.31 584 ALA A C 1
ATOM 4520 O O . ALA A 1 584 ? 28.633 8.571 -3.590 1.00 73.31 584 ALA A O 1
ATOM 4521 N N . LEU A 1 585 ? 29.206 6.854 -2.216 1.00 71.56 585 LEU A N 1
ATOM 4522 C CA . LEU A 1 585 ? 28.719 7.383 -0.933 1.00 71.56 585 LEU A CA 1
ATOM 4523 C C . LEU A 1 585 ? 29.737 8.337 -0.281 1.00 71.56 585 LEU A C 1
ATOM 4525 O O . LEU A 1 585 ? 29.332 9.482 0.025 1.00 71.56 585 LEU A O 1
#

pLDDT: mean 73.37, std 20.73, range [21.42, 98.0]

Sequence (585 aa):
MAETKSSPKKHVAVLAFPFGSHPLSLLALVRKLAQDAPNVEFSFLNTPKSNHSLFSTAKPDEILPNIKAYDVADGVPKGHVLSPNPIEGVELFIKVSPENFRRGLEMAEAENGMKISCLLTDAFLTFSVEVAEDLHVPWIPVWSPFPYSLSAHVYIDLIRQRFVNNEVEDTTLECIPGLSQMRVSDLPMEGILGDIEGSLFSRMLSEVGSVLPRASAVQSLDEILPNIKAYDVADGVPKGHVLFPNPIEGVELFIKVSPENFRRGLEMAEAENVYLTHHNVSDDGNLSAQTFGCVAFPFGSHPLSLLTLSLKLANGAPSVHFSFLNIQKSNHSLFSTAKPDMMISPNIKTYDVVDGVPEGHVLSSNPIEAVELFIKASPENFKRGGLEVAVSETDKKISYLISDAFLTFAVELAEDLHVPWIPVWAPLPGSLSAHLYKDHIREHFVNKSGAELEVKGATLEFIPGLSQMRVSDLPKEVLSENIEGSLFSHMLNQVGLVLPRASAVVLNSYEELNPPLLNRDLKLKFQKVLNMGFYTASLPSQSSLDLTGCMAWLDEQKERLVTYISFGTVATPPHNELIALAEAL

Foldseek 3Di:
DDDDDDDQAAEEEEAFDQDDCGLVLSVLLVLVVCVVCVSYAYEYEDAPVSCCVNPVPDDPVSDRVRYHYFHFHQQAPVPDDDDPDPQVSVQSRLVCPLPRVLVSQVVSCVVVVHHHAEYEYALLNLSVLVVCVVSVHAYEHEDEDACLVVQLLLCLVVLQVPPQVDPDDFAFVCVTWSGRVPTNVNHDCQLRNDDCVPGPSSVSSNSSNVRVVSHPYYHYSQQVDQADFGAFGFFDDDDDDDDFAADDRDHTFDHHDDLVVVVVVVVVVVVVVVPPDDDDDDDDDDLLAAEEEEAFPQDFCGLVQSLLVVQVNCVSRVSYAYEYEYAPVSCCVQPVLADPVRDRSPRYDYFHFHQQADPPDDDDPALQVSVQSNLVCPLCRCQPRGQVVVCVVVVGQHAEYEYALLNLCVLVVCVVSVHAYEHEDADDLLLLQLLLCLVVLQVVQVVDDDDPVVQQQAFPCVGFQRRVPGNVNHDVLSHDPPPPPHPSSVSSNCSNVRQQSGCEYEYQADPVPGRVRSSVVVVVSHNYYHDGYHDDDPSPDRPPPPVVCVVVVSSRHRYSHDDDDDPGDNDDDDPVVVVVVVVVD

Radius of gyration: 28.63 Å; chains: 1; bounding box: 64×77×86 Å

Organism: Quercus suber (NCBI:txid58331)